Protein AF-A0A3B3BZ61-F1 (afdb_monomer_lite)

InterPro domains:
  IPR025593 Growth arrest-specific protein 8 domain [PF13851] (271-381)
  IPR039308 Growth arrest-specific protein 8 [PTHR31543] (4-236)

Radius of gyration: 83.41 Å; chains: 1; bounding box: 194×75×263 Å

Secondary structure (DSSP, 8-state):
----------------------------HHHHHHHHHHHHHHHHHHHHHHHHHHHHHHHHHHHHHHHHHHHHHHHHHHHHHHHHHHHHHHHHHHHHHHHHHHHHHHHHHHHHHHHHHHHHHHHHHHHHHHHHHHHHHHHHHHHHHHHHHHHHHHHHHHHHHHHHHHHHHHHHHHHHHHHHHHHHHHHHHHHHHHHHHHHHHHHHHHHHHHHHHHHHHHHHHHHHHHHHHHHHHHHHHHHTT--S---------------------------SSSSHHHHHHHHHHHHHHHHHHHHHHHHHHHHHHHHHHHHHHHHHHHHHHHHHHHHHHHHHHHHHHHHHHHHHHHHHHHHHHHH-S-HHHHHHHHHHHHHHHHHHHHHHHHHHHHHHHHHHHHHHHHHHHHHHHHHTT-----PPPHHHHHHHSPPPP-GGGSS------------

Foldseek 3Di:
DDDDDDDDDDDDDDDDDDDDDDDPDVQDPVRCVVVVVVVVVVVVVVVVVVVVVVVVVVVVVVVVVVVVVVVVVVVVVVVVVVVVVVVVVVVVVVVVVVVVVVVVVVVVVVVVVVVVVVVVVVVVVVVVVVVVVVVVVVVVVVVVVVVVVVVVVVVVVVVVVVVVVVVVVVVVVVVVVVVVVVVVVVVVVVVVVVVVVVVVVVVVVVVVVVVVVVVVVVVVVVVVVVVVVVVVVVVVVVVVPDPDDDDDDDDDDDDDDDDDDDDDDDDDDDDDPPPVVVVVVVVVVVVVVVVVVVVVVVVVVVVVVVVVVVVVVVVVVVVVVVVVVVVVVVVVVVVVVVVVVVVVLLVVLVCQLPPPPDPVSNVVSVVVNVVVVVVVVVVVVVVVVVLVVVLVVVQVVVVVVCVVCVVVVHNDDPDDHPVVVVVPDDPDPDPVVVDPDDDDDPDDDDD

pLDDT: mean 79.35, std 21.63, range [27.36, 98.38]

Sequence (447 aa):
MAPKAKTKKARKGKTSTVMEAPSNNELSKDQLWEEGLLRLQEELDRVREEKRNFQLERDKYQSAWEISKEELEDTEARVRFKRRQTEEGRERHRAEISDYQQRLKNMLAEQSNSVSDLKKLNVSSSLLLRNQITEREVELCKEYERLQAACRERKFLKETSVRNLELKHQEELMKMSRHYERQLRDVADTFEVRRKNLLQRKQTQIQSKISSLDKAIKARLDSLITDNLKKLGELQLAWDKEEEEEDPPSFEQQNKPLPKRKPPLRRKLLLEEKTEPEVQEKQFELQEPQQKHRLKDLMTLEQECSDLRRRGTESVLDIQQRSSVEEMRLQRRVAEMSEAVERTEVKLLSVLALTNTNQETRNDAAKRLQEIFESKQAQMDSMKQTLEGDCKEYDELLQTRKDKLRAAGVHSFPFKSAKTILKAAKPLPDILQATGCSTFNAHKQVM

Structure (mmCIF, N/CA/C/O backbone):
data_AF-A0A3B3BZ61-F1
#
_entry.id   AF-A0A3B3BZ61-F1
#
loop_
_atom_site.group_PDB
_atom_site.id
_atom_site.type_symbol
_atom_site.label_atom_id
_atom_site.label_alt_id
_atom_site.label_comp_id
_atom_site.label_asym_id
_atom_site.label_entity_id
_atom_site.label_seq_id
_atom_site.pdbx_PDB_ins_code
_atom_site.Cartn_x
_atom_site.Cartn_y
_atom_site.Cartn_z
_atom_site.occupancy
_atom_site.B_iso_or_equiv
_atom_site.auth_seq_id
_atom_site.auth_comp_id
_atom_site.auth_asym_id
_atom_site.auth_atom_id
_atom_site.pdbx_PDB_model_num
ATOM 1 N N . MET A 1 1 ? -36.579 -12.950 76.786 1.00 39.25 1 MET A N 1
ATOM 2 C CA . MET A 1 1 ? -36.534 -12.404 78.160 1.00 39.25 1 MET A CA 1
ATOM 3 C C . MET A 1 1 ? -37.931 -12.490 78.752 1.00 39.25 1 MET A C 1
ATOM 5 O O . MET A 1 1 ? -38.866 -12.035 78.111 1.00 39.25 1 MET A O 1
ATOM 9 N N . ALA A 1 2 ? -38.078 -13.124 79.914 1.00 36.62 2 ALA A N 1
ATOM 10 C CA . ALA A 1 2 ? -39.328 -13.181 80.670 1.00 36.62 2 ALA A CA 1
ATOM 11 C C . ALA A 1 2 ? -39.473 -11.939 81.569 1.00 36.62 2 ALA A C 1
ATOM 13 O O . ALA A 1 2 ? -38.459 -11.480 82.097 1.00 36.62 2 ALA A O 1
ATOM 14 N N . PRO A 1 3 ? -40.695 -11.447 81.833 1.00 49.72 3 PRO A N 1
ATOM 15 C CA . PRO A 1 3 ? -40.960 -10.619 82.998 1.00 49.72 3 PRO A CA 1
ATOM 16 C C . PRO A 1 3 ? -41.919 -11.334 83.962 1.00 49.72 3 PRO A C 1
ATOM 18 O O . PRO A 1 3 ? -42.957 -11.857 83.563 1.00 49.72 3 PRO A O 1
ATOM 21 N N . LYS A 1 4 ? -41.605 -11.315 85.260 1.00 34.62 4 LYS A N 1
ATOM 22 C CA . LYS A 1 4 ? -42.597 -11.521 86.323 1.00 34.62 4 LYS A CA 1
ATOM 23 C C . LYS A 1 4 ? -42.674 -10.270 87.186 1.00 34.62 4 LYS A C 1
ATOM 25 O O . LYS A 1 4 ? -41.663 -9.716 87.611 1.00 34.62 4 LYS A O 1
ATOM 30 N N . ALA A 1 5 ? -43.909 -9.831 87.390 1.00 38.09 5 ALA A N 1
ATOM 31 C CA . ALA A 1 5 ? -44.309 -8.662 88.150 1.00 38.09 5 ALA A CA 1
ATOM 32 C C . ALA A 1 5 ? -44.321 -8.946 89.668 1.00 38.09 5 ALA A C 1
ATOM 34 O O . ALA A 1 5 ? -44.752 -10.008 90.100 1.00 38.09 5 ALA A O 1
ATOM 35 N N . LYS A 1 6 ? -43.784 -7.996 90.446 1.00 40.56 6 LYS A N 1
ATOM 36 C CA . LYS A 1 6 ? -44.428 -7.094 91.430 1.00 40.56 6 LYS A CA 1
ATOM 37 C C . LYS A 1 6 ? -45.001 -7.712 92.713 1.00 40.56 6 LYS A C 1
ATOM 39 O O . LYS A 1 6 ? -45.963 -8.465 92.684 1.00 40.56 6 LYS A O 1
ATOM 44 N N . THR A 1 7 ? -44.581 -7.122 93.834 1.00 31.39 7 THR A N 1
ATOM 45 C CA . THR A 1 7 ? -45.400 -6.943 95.045 1.00 31.39 7 THR A CA 1
ATOM 46 C C . THR A 1 7 ? -45.056 -5.605 95.715 1.00 31.39 7 THR A C 1
ATOM 48 O O . THR A 1 7 ? -43.889 -5.275 95.917 1.00 31.39 7 THR A O 1
ATOM 51 N N . LYS A 1 8 ? -46.085 -4.810 96.047 1.00 34.88 8 LYS A N 1
ATOM 52 C CA . LYS A 1 8 ? -46.009 -3.586 96.865 1.00 34.88 8 LYS A CA 1
ATOM 53 C C . LYS A 1 8 ? -46.969 -3.703 98.063 1.00 34.88 8 LYS A C 1
ATOM 55 O O . LYS A 1 8 ? -48.124 -4.073 97.902 1.00 34.88 8 LYS A O 1
ATOM 60 N N . LYS A 1 9 ? -46.427 -3.349 99.236 1.00 31.58 9 LYS A N 1
ATOM 61 C CA . LYS A 1 9 ? -47.028 -2.907 100.523 1.00 31.58 9 LYS A CA 1
ATOM 62 C C . LYS A 1 9 ? -48.098 -1.795 100.342 1.00 31.58 9 LYS A C 1
ATOM 64 O O . LYS A 1 9 ? -48.023 -1.104 99.336 1.00 31.58 9 LYS A O 1
ATOM 69 N N . ALA A 1 10 ? -49.000 -1.428 101.271 1.00 30.55 10 ALA A N 1
ATOM 70 C CA . ALA A 1 10 ? -49.399 -1.864 102.624 1.00 30.55 10 ALA A CA 1
ATOM 71 C C . ALA A 1 10 ? -50.599 -1.008 103.141 1.00 30.55 10 ALA A C 1
ATOM 73 O O . ALA A 1 10 ? -50.732 0.126 102.697 1.00 30.55 10 ALA A O 1
ATOM 74 N N . ARG A 1 11 ? -51.269 -1.489 104.220 1.00 31.06 11 ARG A N 1
ATOM 75 C CA . ARG A 1 11 ? -51.917 -0.739 105.352 1.00 31.06 11 ARG A CA 1
ATOM 76 C C . ARG A 1 11 ? -53.231 0.029 105.020 1.00 31.06 11 ARG A C 1
ATOM 78 O O . ARG A 1 11 ? -53.322 0.598 103.953 1.00 31.06 11 ARG A O 1
ATOM 85 N N . LYS A 1 12 ? -54.273 0.179 105.866 1.00 30.42 12 LYS A N 1
ATOM 86 C CA . LYS A 1 12 ? -54.435 0.195 107.341 1.00 30.42 12 LYS A CA 1
ATOM 87 C C . LYS A 1 12 ? -55.951 0.200 107.713 1.00 30.42 12 LYS A C 1
ATOM 89 O O . LYS A 1 12 ? -56.663 1.028 107.169 1.00 30.42 12 LYS A O 1
ATOM 94 N N . GLY A 1 13 ? -56.370 -0.559 108.739 1.00 28.33 13 GLY A N 1
ATOM 95 C CA . GLY A 1 13 ? -57.091 -0.010 109.911 1.00 28.33 13 GLY A CA 1
ATOM 96 C C . GLY A 1 13 ? -58.619 -0.161 110.099 1.00 28.33 13 GLY A C 1
ATOM 97 O O . GLY A 1 13 ? -59.376 0.439 109.353 1.00 28.33 13 GLY A O 1
ATOM 98 N N . LYS A 1 14 ? -58.960 -0.738 111.278 1.00 31.44 14 LYS A N 1
ATOM 99 C CA . LYS A 1 14 ? -60.092 -0.461 112.220 1.00 31.44 14 LYS A CA 1
ATOM 100 C C . LYS A 1 14 ? -61.511 -0.930 111.812 1.00 31.44 14 LYS A C 1
ATOM 102 O O . LYS A 1 14 ? -61.861 -0.791 110.658 1.00 31.44 14 LYS A O 1
ATOM 107 N N . THR A 1 15 ? -62.407 -1.451 112.671 1.00 28.61 15 THR A N 1
ATOM 108 C CA . THR A 1 15 ? -62.497 -1.691 114.140 1.00 28.61 15 THR A CA 1
ATOM 109 C C . THR A 1 15 ? -63.752 -2.538 114.450 1.00 28.61 15 THR A C 1
ATOM 111 O O . THR A 1 15 ? -64.743 -2.359 113.761 1.00 28.61 15 THR A O 1
ATOM 114 N N . SER A 1 16 ? -63.718 -3.288 115.568 1.00 28.58 16 SER A N 1
ATOM 115 C CA . SER A 1 16 ? -64.820 -3.572 116.528 1.00 28.58 16 SER A CA 1
ATOM 116 C C . SER A 1 16 ? -66.038 -4.400 116.076 1.00 28.58 16 SER A C 1
ATOM 118 O O . SER A 1 16 ? -66.743 -4.006 115.158 1.00 28.58 16 SER A O 1
ATOM 120 N N . THR A 1 17 ? -66.390 -5.473 116.806 1.00 29.64 17 THR A N 1
ATOM 121 C CA . THR A 1 17 ? -67.405 -5.465 117.896 1.00 29.64 17 THR A CA 1
ATOM 122 C C . THR A 1 17 ? -67.398 -6.814 118.644 1.00 29.64 17 THR A C 1
ATOM 124 O O . THR A 1 17 ? -66.911 -7.819 118.136 1.00 29.64 17 THR A O 1
ATOM 127 N N . VAL A 1 18 ? -67.838 -6.772 119.898 1.00 31.47 18 VAL A N 1
ATOM 128 C CA . VAL A 1 18 ? -67.668 -7.711 121.013 1.00 31.47 18 VAL A CA 1
ATOM 129 C C . VAL A 1 18 ? -69.017 -8.369 121.373 1.00 31.47 18 VAL A C 1
ATOM 131 O O . VAL A 1 18 ? -70.040 -7.710 121.254 1.00 31.47 18 VAL A O 1
ATOM 134 N N . MET A 1 19 ? -68.941 -9.610 121.880 1.00 29.03 19 MET A N 1
ATOM 135 C CA . MET A 1 19 ? -69.830 -10.332 122.827 1.00 29.03 19 MET A CA 1
ATOM 136 C C . MET A 1 19 ? -71.229 -10.879 122.468 1.00 29.03 19 MET A C 1
ATOM 138 O O . MET A 1 19 ? -72.033 -10.259 121.790 1.00 29.03 19 MET A O 1
ATOM 142 N N . GLU A 1 20 ? -71.467 -12.027 123.128 1.00 28.25 20 GLU A N 1
ATOM 143 C CA . GLU A 1 20 ? -72.720 -12.607 123.650 1.00 28.25 20 GLU A CA 1
ATOM 144 C C . GLU A 1 20 ? -73.611 -13.483 122.745 1.00 28.25 20 GLU A C 1
ATOM 146 O O . GLU A 1 20 ? -74.443 -13.033 121.968 1.00 28.25 20 GLU A O 1
ATOM 151 N N . ALA A 1 21 ? -73.491 -14.798 122.968 1.00 34.69 21 ALA A N 1
ATOM 152 C CA . ALA A 1 21 ? -74.643 -15.697 123.081 1.00 34.69 21 ALA A CA 1
ATOM 153 C C . ALA A 1 21 ? -75.341 -15.461 124.445 1.00 34.69 21 ALA A C 1
ATOM 155 O O . ALA A 1 21 ? -74.684 -14.892 125.320 1.00 34.69 21 ALA A O 1
ATOM 156 N N . PRO A 1 22 ? -76.545 -15.998 124.745 1.00 50.91 22 PRO A N 1
ATOM 157 C CA . PRO A 1 22 ? -77.553 -16.681 123.915 1.00 50.91 22 PRO A CA 1
ATOM 158 C C . PRO A 1 22 ? -78.999 -16.158 124.158 1.00 50.91 22 PRO A C 1
ATOM 160 O O . PRO A 1 22 ? -79.289 -15.567 125.192 1.00 50.91 22 PRO A O 1
ATOM 163 N N . SER A 1 23 ? -79.973 -16.508 123.310 1.00 33.69 23 SER A N 1
ATOM 164 C CA . SER A 1 23 ? -81.328 -16.801 123.817 1.00 33.69 23 SER A CA 1
ATOM 165 C C . SER A 1 23 ? -82.071 -17.748 122.879 1.00 33.69 23 SER A C 1
ATOM 167 O O . SER A 1 23 ? -82.464 -17.366 121.777 1.00 33.69 23 SER A O 1
ATOM 169 N N . ASN A 1 24 ? -82.276 -18.982 123.343 1.00 44.09 24 ASN A N 1
ATOM 170 C CA . ASN A 1 24 ? -83.373 -19.829 122.891 1.00 44.09 24 ASN A CA 1
ATOM 171 C C . ASN A 1 24 ? -84.670 -19.070 123.169 1.00 44.09 24 ASN A C 1
ATOM 173 O O . ASN A 1 24 ? -85.123 -19.026 124.310 1.00 44.09 24 ASN A O 1
ATOM 177 N N . ASN A 1 25 ? -85.236 -18.460 122.136 1.00 41.41 25 ASN A N 1
ATOM 178 C CA . ASN A 1 25 ? -86.649 -18.148 122.136 1.00 41.41 25 ASN A CA 1
ATOM 179 C C . ASN A 1 25 ? -87.308 -19.347 121.462 1.00 41.41 25 ASN A C 1
ATOM 181 O O . ASN A 1 25 ? -87.013 -19.641 120.302 1.00 41.41 25 ASN A O 1
ATOM 185 N N . GLU A 1 26 ? -88.115 -20.093 122.212 1.00 46.75 26 GLU A N 1
ATOM 186 C CA . GLU A 1 26 ? -89.017 -21.096 121.658 1.00 46.75 26 GLU A CA 1
ATOM 187 C C . GLU A 1 26 ? -90.003 -20.360 120.747 1.00 46.75 26 GLU A C 1
ATOM 189 O O . GLU A 1 26 ? -91.065 -19.903 121.160 1.00 46.75 26 GLU A O 1
ATOM 194 N N . LEU A 1 27 ? -89.579 -20.164 119.501 1.00 43.72 27 LEU A N 1
ATOM 195 C CA . LEU A 1 27 ? -90.404 -19.703 118.404 1.00 43.72 27 LEU A CA 1
ATOM 196 C C . LEU A 1 27 ? -91.601 -20.657 118.345 1.00 43.72 27 LEU A C 1
ATOM 198 O O . LEU A 1 27 ? -91.430 -21.879 118.272 1.00 43.72 27 LEU A O 1
ATOM 202 N N . SER A 1 28 ? -92.816 -20.108 118.423 1.00 58.16 28 SER A N 1
ATOM 203 C CA . SER A 1 28 ? -94.041 -20.889 118.220 1.00 58.16 28 SER A CA 1
ATOM 204 C C . SER A 1 28 ? -93.896 -21.690 116.925 1.00 58.16 28 SER A C 1
ATOM 206 O O . SER A 1 28 ? -93.224 -21.233 116.000 1.00 58.16 28 SER A O 1
ATOM 208 N N . LYS A 1 29 ? -94.507 -22.877 116.835 1.00 58.09 29 LYS A N 1
ATOM 209 C CA . LYS A 1 29 ? -94.395 -23.766 115.664 1.00 58.09 29 LYS A CA 1
ATOM 210 C C . LYS A 1 29 ? -94.533 -22.981 114.348 1.00 58.09 29 LYS A C 1
ATOM 212 O O . LYS A 1 29 ? -93.743 -23.205 113.442 1.00 58.09 29 LYS A O 1
ATOM 217 N N . ASP A 1 30 ? -95.432 -21.997 114.303 1.00 58.88 30 ASP A N 1
ATOM 218 C CA . ASP A 1 30 ? -95.665 -21.102 113.161 1.00 58.88 30 ASP A CA 1
ATOM 219 C C . ASP A 1 30 ? -94.523 -20.105 112.879 1.00 58.88 30 ASP A C 1
ATOM 221 O O . ASP A 1 30 ? -94.199 -19.877 111.722 1.00 58.88 30 ASP A O 1
ATOM 225 N N . GLN A 1 31 ? -93.837 -19.580 113.897 1.00 63.59 31 GLN A N 1
ATOM 226 C CA . GLN A 1 31 ? -92.660 -18.713 113.731 1.00 63.59 31 GLN A CA 1
ATOM 227 C C . GLN A 1 31 ? -91.418 -19.498 113.278 1.00 63.59 31 GLN A C 1
ATOM 229 O O . GLN A 1 31 ? -90.626 -18.995 112.488 1.00 63.59 31 GLN A O 1
ATOM 234 N N . LEU A 1 32 ? -91.264 -20.755 113.719 1.00 67.25 32 LEU A N 1
ATOM 235 C CA . LEU A 1 32 ? -90.243 -21.665 113.177 1.00 67.25 32 LEU A CA 1
ATOM 236 C C . LEU A 1 32 ? -90.524 -22.017 111.713 1.00 67.25 32 LEU A C 1
ATOM 238 O O . LEU A 1 32 ? -89.587 -22.139 110.925 1.00 67.25 32 LEU A O 1
ATOM 242 N N . TRP A 1 33 ? -91.799 -22.178 111.343 1.00 66.62 33 TRP A N 1
ATOM 243 C CA . TRP A 1 33 ? -92.196 -22.374 109.950 1.00 66.62 33 TRP A CA 1
ATOM 244 C C . TRP A 1 33 ? -91.960 -21.119 109.112 1.00 66.62 33 TRP A C 1
ATOM 246 O O . TRP A 1 33 ? -91.428 -21.250 108.017 1.00 66.62 33 TRP A O 1
ATOM 256 N N . GLU A 1 34 ? -92.284 -19.924 109.611 1.00 75.38 34 GLU A N 1
ATOM 257 C CA . GLU A 1 34 ? -92.022 -18.652 108.923 1.00 75.38 34 GLU A CA 1
ATOM 258 C C . GLU A 1 34 ? -90.524 -18.389 108.748 1.00 75.38 34 GLU A C 1
ATOM 260 O O . GLU A 1 34 ? -90.089 -18.073 107.643 1.00 75.38 34 GLU A O 1
ATOM 265 N N . GLU A 1 35 ? -89.708 -18.599 109.784 1.00 74.75 35 GLU A N 1
ATOM 266 C CA . GLU A 1 35 ? -88.250 -18.494 109.674 1.00 74.75 35 GLU A CA 1
ATOM 267 C C . GLU A 1 35 ? -87.644 -19.585 108.782 1.00 74.75 35 GLU A C 1
ATOM 269 O O . GLU A 1 35 ? -86.678 -19.327 108.065 1.00 74.75 35 GLU A O 1
ATOM 274 N N . GLY A 1 36 ? -88.179 -20.808 108.815 1.00 75.31 36 GLY A N 1
ATOM 275 C CA . GLY A 1 36 ? -87.765 -21.892 107.924 1.00 75.31 36 GLY A CA 1
ATOM 276 C C . GLY A 1 36 ? -88.116 -21.600 106.463 1.00 75.31 36 GLY A C 1
ATOM 277 O O . GLY A 1 36 ? -87.303 -21.845 105.573 1.00 75.31 36 GLY A O 1
ATOM 278 N N . LEU A 1 37 ? -89.291 -21.015 106.217 1.00 75.38 37 LEU A N 1
ATOM 279 C CA . LEU A 1 37 ? -89.738 -20.577 104.896 1.00 75.38 37 LEU A CA 1
ATOM 280 C C . LEU A 1 37 ? -88.889 -19.404 104.383 1.00 75.38 37 LEU A C 1
ATOM 282 O O . LEU A 1 37 ? -88.474 -19.430 103.224 1.00 75.38 37 LEU A O 1
ATOM 286 N N . LEU A 1 38 ? -88.570 -18.429 105.246 1.00 82.56 38 LEU A N 1
ATOM 287 C CA . LEU A 1 38 ? -87.685 -17.306 104.921 1.00 82.56 38 LEU A CA 1
ATOM 288 C C . LEU A 1 38 ? -86.276 -17.789 104.568 1.00 82.56 38 LEU A C 1
ATOM 290 O O . LEU A 1 38 ? -85.749 -17.396 103.533 1.00 82.56 38 LEU A O 1
ATOM 294 N N . ARG A 1 39 ? -85.681 -18.681 105.373 1.00 79.88 39 ARG A N 1
ATOM 295 C CA . ARG A 1 39 ? -84.354 -19.256 105.087 1.00 79.88 39 ARG A CA 1
ATOM 296 C C . ARG A 1 39 ? -84.337 -20.000 103.756 1.00 79.88 39 ARG A C 1
ATOM 298 O O . ARG A 1 39 ? -83.400 -19.833 102.987 1.00 79.88 39 ARG A O 1
ATOM 305 N N . LEU A 1 40 ? -85.384 -20.767 103.448 1.00 81.75 40 LEU A N 1
ATOM 306 C CA . LEU A 1 40 ? -85.508 -21.454 102.160 1.00 81.75 40 LEU A CA 1
ATOM 307 C C . LEU A 1 40 ? -85.702 -20.480 100.987 1.00 81.75 40 LEU A C 1
ATOM 309 O O . LEU A 1 40 ? -85.189 -20.738 99.900 1.00 81.75 40 LEU A O 1
ATOM 313 N N . GLN A 1 41 ? -86.412 -19.363 101.178 1.00 87.62 41 GLN A N 1
ATOM 314 C CA . GLN A 1 41 ? -86.514 -18.301 100.170 1.00 87.62 41 GLN A CA 1
ATOM 315 C C . GLN A 1 41 ? -85.178 -17.590 99.952 1.00 87.62 41 GLN A C 1
ATOM 317 O O . GLN A 1 41 ? -84.768 -17.421 98.807 1.00 87.62 41 GLN A O 1
ATOM 322 N N . GLU A 1 42 ? -84.470 -17.239 101.023 1.00 85.56 42 GLU A N 1
ATOM 323 C CA . GLU A 1 42 ? -83.133 -16.648 100.954 1.00 85.56 42 GLU A CA 1
ATOM 324 C C . GLU A 1 42 ? -82.129 -17.597 100.293 1.00 85.56 42 GLU A C 1
ATOM 326 O O . GLU A 1 42 ? -81.329 -17.167 99.466 1.00 85.56 42 GLU A O 1
ATOM 331 N N . GLU A 1 43 ? -82.171 -18.894 100.608 1.00 86.00 43 GLU A N 1
ATOM 332 C CA . GLU A 1 43 ? -81.351 -19.912 99.947 1.00 86.00 43 GLU A CA 1
ATOM 333 C C . GLU A 1 43 ? -81.716 -20.054 98.468 1.00 86.00 43 GLU A C 1
ATOM 335 O O . GLU A 1 43 ? -80.826 -20.110 97.620 1.00 86.00 43 GLU A O 1
ATOM 340 N N . LEU A 1 44 ? -83.006 -20.044 98.124 1.00 87.75 44 LEU A N 1
ATOM 341 C CA . LEU A 1 44 ? -83.453 -20.084 96.734 1.00 87.75 44 LEU A CA 1
ATOM 342 C C . LEU A 1 44 ? -82.982 -18.851 95.950 1.00 87.75 44 LEU A C 1
ATOM 344 O O . LEU A 1 44 ? -82.548 -18.985 94.803 1.00 87.75 44 LEU A O 1
ATOM 348 N N . ASP A 1 45 ? -83.047 -17.664 96.548 1.00 86.94 45 ASP A N 1
ATOM 349 C CA . ASP A 1 45 ? -82.609 -16.419 95.923 1.00 86.94 45 ASP A CA 1
ATOM 350 C C . ASP A 1 45 ? -81.081 -16.331 95.827 1.00 86.94 45 ASP A C 1
ATOM 352 O O . ASP A 1 45 ? -80.575 -15.972 94.762 1.00 86.94 45 ASP A O 1
ATOM 356 N N . ARG A 1 46 ? -80.332 -16.795 96.837 1.00 91.44 46 ARG A N 1
ATOM 357 C CA . ARG A 1 46 ? -78.869 -16.964 96.749 1.00 91.44 46 ARG A CA 1
ATOM 358 C C . ARG A 1 46 ? -78.480 -17.911 95.623 1.00 91.44 46 ARG A C 1
ATOM 360 O O . ARG A 1 46 ? -77.650 -17.561 94.792 1.00 91.44 46 ARG A O 1
ATOM 367 N N . VAL A 1 47 ? -79.124 -19.074 95.525 1.00 90.88 47 VAL A N 1
ATOM 368 C CA . VAL A 1 47 ? -78.861 -20.041 94.447 1.00 90.88 47 VAL A CA 1
ATOM 369 C C . VAL A 1 47 ? -79.219 -19.452 93.074 1.00 90.88 47 VAL A C 1
ATOM 371 O O . VAL A 1 47 ? -78.524 -19.703 92.086 1.00 90.88 47 VAL A O 1
ATOM 374 N N . ARG A 1 48 ? -80.276 -18.633 92.973 1.00 89.50 48 ARG A N 1
ATOM 375 C CA . ARG A 1 48 ? -80.620 -17.904 91.735 1.00 89.50 48 ARG A CA 1
ATOM 376 C C . ARG A 1 48 ? -79.574 -16.852 91.374 1.00 89.50 48 ARG A C 1
ATOM 378 O O . ARG A 1 48 ? -79.244 -16.726 90.193 1.00 89.50 48 ARG A O 1
ATOM 385 N N . GLU A 1 49 ? -79.067 -16.107 92.349 1.00 90.56 49 GLU A N 1
ATOM 386 C CA . GLU A 1 49 ? -78.004 -15.119 92.159 1.00 90.56 49 GLU A CA 1
ATOM 387 C C . GLU A 1 49 ? -76.687 -15.777 91.756 1.00 90.56 49 GLU A C 1
ATOM 389 O O . GLU A 1 49 ? -76.075 -15.352 90.780 1.00 90.56 49 GLU A O 1
ATOM 394 N N . GLU A 1 50 ? -76.290 -16.861 92.419 1.00 90.81 50 GLU A N 1
ATOM 395 C CA . GLU A 1 50 ? -75.120 -17.658 92.053 1.00 90.81 50 GLU A CA 1
ATOM 396 C C . GLU A 1 50 ? -75.257 -18.214 90.636 1.00 90.81 50 GLU A C 1
ATOM 398 O O . GLU A 1 50 ? -74.357 -18.039 89.816 1.00 90.81 50 GLU A O 1
ATOM 403 N N . LYS A 1 51 ? -76.417 -18.785 90.282 1.00 91.06 51 LYS A N 1
ATOM 404 C CA . LYS A 1 51 ? -76.696 -19.232 88.910 1.00 91.06 51 LYS A CA 1
ATOM 405 C C . LYS A 1 51 ? -76.566 -18.089 87.900 1.00 91.06 51 LYS A C 1
ATOM 407 O O . LYS A 1 51 ? -75.971 -18.288 86.842 1.00 91.06 51 LYS A O 1
ATOM 412 N N . ARG A 1 52 ? -77.107 -16.903 88.204 1.00 94.31 52 ARG A N 1
ATOM 413 C CA . ARG A 1 52 ? -76.984 -15.710 87.348 1.00 94.31 52 ARG A CA 1
ATOM 414 C C . ARG A 1 52 ? -75.518 -15.273 87.219 1.00 94.31 52 ARG A C 1
ATOM 416 O O . ARG A 1 52 ? -75.081 -14.954 86.117 1.00 94.31 52 ARG A O 1
ATOM 423 N N . ASN A 1 53 ? -74.753 -15.295 88.307 1.00 92.56 53 ASN A N 1
ATOM 424 C CA . ASN A 1 53 ? -73.336 -14.932 88.315 1.00 92.56 53 ASN A CA 1
ATOM 425 C C . ASN A 1 53 ? -72.501 -15.913 87.486 1.00 92.56 53 ASN A C 1
ATOM 427 O O . ASN A 1 53 ? -71.757 -15.474 86.612 1.00 92.56 53 ASN A O 1
ATOM 431 N N . PHE A 1 54 ? -72.691 -17.223 87.662 1.00 92.38 54 PHE A N 1
ATOM 432 C CA . PHE A 1 54 ? -72.015 -18.240 86.853 1.00 92.38 54 PHE A CA 1
ATOM 433 C C . PHE A 1 54 ? -72.387 -18.152 85.367 1.00 92.38 54 PHE A C 1
ATOM 435 O O . PHE A 1 54 ? -71.538 -18.390 84.510 1.00 92.38 54 PHE A O 1
ATOM 442 N N . GLN A 1 55 ? -73.625 -17.770 85.031 1.00 92.25 55 GLN A N 1
ATOM 443 C CA . GLN A 1 55 ? -74.017 -17.490 83.643 1.00 92.25 55 GLN A CA 1
ATOM 444 C C . GLN A 1 55 ? -73.260 -16.288 83.070 1.00 92.25 55 GLN A C 1
ATOM 446 O O . GLN A 1 55 ? -72.695 -16.393 81.985 1.00 92.25 55 GLN A O 1
ATOM 451 N N . LEU A 1 56 ? -73.184 -15.178 83.810 1.00 93.75 56 LEU A N 1
ATOM 452 C CA . LEU A 1 56 ? -72.421 -13.999 83.392 1.00 93.75 56 LEU A CA 1
ATOM 453 C C . LEU A 1 56 ? -70.927 -14.300 83.254 1.00 93.75 56 LEU A C 1
ATOM 455 O O . LEU A 1 56 ? -70.286 -13.795 82.338 1.00 93.75 56 LEU A O 1
ATOM 459 N N . GLU A 1 57 ? -70.354 -15.105 84.146 1.00 92.38 57 GLU A N 1
ATOM 460 C CA . GLU A 1 57 ? -68.963 -15.546 84.038 1.00 92.38 57 GLU A CA 1
ATOM 461 C C . GLU A 1 57 ? -68.746 -16.426 82.811 1.00 92.38 57 GLU A C 1
ATOM 463 O O . GLU A 1 57 ? -67.828 -16.158 82.038 1.00 92.38 57 GLU A O 1
ATOM 468 N N . ARG A 1 58 ? -69.620 -17.410 82.567 1.00 93.69 58 ARG A N 1
ATOM 469 C CA . ARG A 1 58 ? -69.584 -18.228 81.349 1.00 93.69 58 ARG A CA 1
ATOM 470 C C . ARG A 1 58 ? -69.630 -17.353 80.099 1.00 93.69 58 ARG A C 1
ATOM 472 O O . ARG A 1 58 ? -68.809 -17.546 79.212 1.00 93.69 58 ARG A O 1
ATOM 479 N N . ASP A 1 59 ? -70.542 -16.386 80.037 1.00 95.06 59 ASP A N 1
ATOM 480 C CA . ASP A 1 59 ? -70.707 -15.514 78.869 1.00 95.06 59 ASP A CA 1
ATOM 481 C C . ASP A 1 59 ? -69.509 -14.562 78.694 1.00 95.06 59 ASP A C 1
ATOM 483 O O . ASP A 1 59 ? -69.067 -14.312 77.570 1.00 95.06 59 ASP A O 1
ATOM 487 N N . LYS A 1 60 ? -68.904 -14.090 79.794 1.00 94.88 60 LYS A N 1
ATOM 488 C CA . LYS A 1 60 ? -67.628 -13.351 79.765 1.00 94.88 60 LYS A CA 1
ATOM 489 C C . LYS A 1 60 ? -66.488 -14.208 79.216 1.00 94.88 60 LYS A C 1
ATOM 491 O O . LYS A 1 60 ? -65.733 -13.734 78.375 1.00 94.88 60 LYS A O 1
ATOM 496 N N . TYR A 1 61 ? -66.355 -15.456 79.665 1.00 93.56 61 TYR A N 1
ATOM 497 C CA . TYR A 1 61 ? -65.329 -16.364 79.144 1.00 93.56 61 TYR A CA 1
ATOM 498 C C . TYR A 1 61 ? -65.585 -16.738 77.683 1.00 93.56 61 TYR A C 1
ATOM 500 O O . TYR A 1 61 ? -64.637 -16.793 76.905 1.00 93.56 61 TYR A O 1
ATOM 508 N N . GLN A 1 62 ? -66.847 -16.939 77.301 1.00 93.81 62 GLN A N 1
ATOM 509 C CA . GLN A 1 62 ? -67.243 -17.264 75.935 1.00 93.81 62 GLN A CA 1
ATOM 510 C C . GLN A 1 62 ? -66.939 -16.106 74.976 1.00 93.81 62 GLN A C 1
ATOM 512 O O . GLN A 1 62 ? -66.271 -16.313 73.970 1.00 93.81 62 GLN A O 1
ATOM 517 N N . SER A 1 63 ? -67.346 -14.880 75.319 1.00 93.00 63 SER A N 1
ATOM 518 C CA . SER A 1 63 ? -67.051 -13.683 74.516 1.00 93.00 63 SER A CA 1
ATOM 519 C C . SER A 1 63 ? -65.550 -13.393 74.435 1.00 93.00 63 SER A C 1
ATOM 521 O O . SER A 1 63 ? -65.037 -13.113 73.355 1.00 93.00 63 SER A O 1
ATOM 523 N N . ALA A 1 64 ? -64.813 -13.524 75.543 1.00 92.88 64 ALA A N 1
ATOM 524 C CA . ALA A 1 64 ? -63.357 -13.389 75.534 1.00 92.88 64 ALA A CA 1
ATOM 525 C C . ALA A 1 64 ? -62.675 -14.456 74.657 1.00 92.88 64 ALA A C 1
ATOM 527 O O . ALA A 1 64 ? -61.693 -14.156 73.977 1.00 92.88 64 ALA A O 1
ATOM 528 N N . TRP A 1 65 ? -63.191 -15.689 74.651 1.00 95.50 65 TRP A N 1
ATOM 529 C CA . TRP A 1 65 ? -62.705 -16.756 73.779 1.00 95.50 65 TRP A CA 1
ATOM 530 C C . TRP A 1 65 ? -63.006 -16.476 72.303 1.00 95.50 65 TRP A C 1
ATOM 532 O O . TRP A 1 65 ? -62.116 -16.643 71.473 1.00 95.50 65 TRP A O 1
ATOM 542 N N . GLU A 1 66 ? -64.211 -16.007 71.973 1.00 95.38 66 GLU A N 1
ATOM 543 C CA . GLU A 1 66 ? -64.597 -15.628 70.606 1.00 95.38 66 GLU A CA 1
ATOM 544 C C . GLU A 1 66 ? -63.730 -14.483 70.069 1.00 95.38 66 GLU A C 1
ATOM 546 O O . GLU A 1 66 ? -63.177 -14.615 68.979 1.00 95.38 66 GLU A O 1
ATOM 551 N N . ILE A 1 67 ? -63.507 -13.430 70.866 1.00 93.75 67 ILE A N 1
ATOM 552 C CA . ILE A 1 67 ? -62.612 -12.317 70.508 1.00 93.75 67 ILE A CA 1
ATOM 553 C C . ILE A 1 67 ? -61.183 -12.825 70.297 1.00 93.75 67 ILE A C 1
ATOM 555 O O . ILE A 1 67 ? -60.576 -12.550 69.268 1.00 93.75 67 ILE A O 1
ATOM 559 N N . SER A 1 68 ? -60.639 -13.610 71.235 1.00 89.94 68 SER A N 1
ATOM 560 C CA . SER A 1 68 ? -59.272 -14.133 71.104 1.00 89.94 68 SER A CA 1
ATOM 561 C C . SER A 1 68 ? -59.116 -15.070 69.903 1.00 89.94 68 SER A C 1
ATOM 563 O O . SER A 1 68 ? -58.027 -15.144 69.331 1.00 89.94 68 SER A O 1
ATOM 565 N N . LYS A 1 69 ? -60.170 -15.806 69.535 1.00 93.19 69 LYS A N 1
ATOM 566 C CA . LYS A 1 69 ? -60.196 -16.658 68.347 1.00 93.19 69 LYS A CA 1
ATOM 567 C C . LYS A 1 69 ? -60.189 -15.814 67.072 1.00 93.19 69 LYS A C 1
ATOM 569 O O . LYS A 1 69 ? -59.376 -16.088 66.196 1.00 93.19 69 LYS A O 1
ATOM 574 N N . GLU A 1 70 ? -61.038 -14.793 66.985 1.00 94.88 70 GLU A N 1
ATOM 575 C CA . GLU A 1 70 ? -61.083 -13.871 65.844 1.00 94.88 70 GLU A CA 1
ATOM 576 C C . GLU A 1 70 ? -59.752 -13.118 65.682 1.00 94.88 70 GLU A C 1
ATOM 578 O O . GLU A 1 70 ? -59.190 -13.087 64.592 1.00 94.88 70 GLU A O 1
ATOM 583 N N . GLU A 1 71 ? -59.165 -12.617 66.775 1.00 89.38 71 GLU A N 1
ATOM 584 C CA . GLU A 1 71 ? -57.839 -11.982 66.767 1.00 89.38 71 GLU A CA 1
ATOM 585 C C . GLU A 1 71 ? -56.735 -12.936 66.276 1.00 89.38 71 GLU A C 1
ATOM 587 O O . GLU A 1 71 ? -55.823 -12.537 65.539 1.00 89.38 71 GLU A O 1
ATOM 592 N N . LEU A 1 72 ? -56.800 -14.214 66.659 1.00 91.12 72 LEU A N 1
ATOM 593 C CA . LEU A 1 72 ? -55.862 -15.224 66.178 1.00 91.12 72 LEU A CA 1
ATOM 594 C C . LEU A 1 72 ? -56.054 -15.492 64.677 1.00 91.12 72 LEU A C 1
ATOM 596 O O . LEU A 1 72 ? -55.076 -15.505 63.930 1.00 91.12 72 LEU A O 1
ATOM 600 N N . GLU A 1 73 ? -57.294 -15.643 64.215 1.00 93.75 73 GLU A N 1
ATOM 601 C CA . GLU A 1 73 ? -57.620 -15.826 62.795 1.00 93.75 73 GLU A CA 1
ATOM 602 C C . GLU A 1 73 ? -57.167 -14.619 61.949 1.00 93.75 73 GLU A C 1
ATOM 604 O O . GLU A 1 73 ? -56.551 -14.792 60.891 1.00 93.75 73 GLU A O 1
ATOM 609 N N . ASP A 1 74 ? -57.358 -13.398 62.450 1.00 92.69 74 ASP A N 1
ATOM 610 C CA . ASP A 1 74 ? -56.907 -12.153 61.827 1.00 92.69 74 ASP A CA 1
ATOM 611 C C . ASP A 1 74 ? -55.382 -12.057 61.742 1.00 92.69 74 ASP A C 1
ATOM 613 O O . ASP A 1 74 ? -54.816 -11.665 60.712 1.00 92.69 74 ASP A O 1
ATOM 617 N N . THR A 1 75 ? -54.679 -12.404 62.822 1.00 89.94 75 THR A N 1
ATOM 618 C CA . THR A 1 75 ? -53.210 -12.402 62.826 1.00 89.94 75 THR A CA 1
ATOM 619 C C . THR A 1 75 ? -52.652 -13.475 61.895 1.00 89.94 75 THR A C 1
ATOM 621 O O . THR A 1 75 ? -51.730 -13.185 61.125 1.00 89.94 75 THR A O 1
ATOM 624 N N . GLU A 1 76 ? -53.248 -14.669 61.854 1.00 92.25 76 GLU A N 1
ATOM 625 C CA . GLU A 1 76 ? -52.915 -15.697 60.868 1.00 92.25 76 GLU A CA 1
ATOM 626 C C . GLU A 1 76 ? -53.145 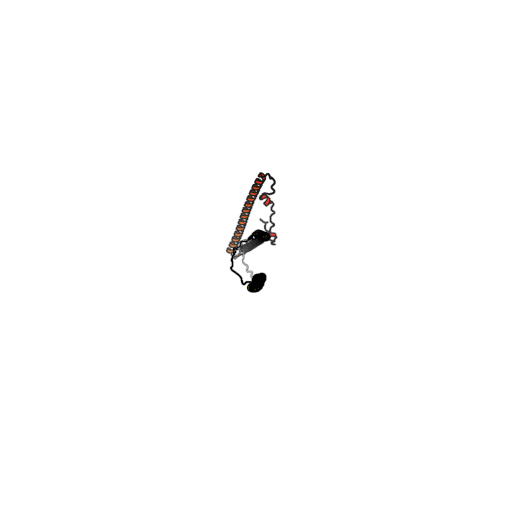-15.212 59.429 1.00 92.25 76 GLU A C 1
ATOM 628 O O . GLU A 1 76 ? -52.271 -15.385 58.569 1.00 92.25 76 GLU A O 1
ATOM 633 N N . ALA A 1 77 ? -54.284 -14.571 59.149 1.00 93.19 77 ALA A N 1
ATOM 634 C CA . ALA A 1 77 ? -54.594 -14.017 57.834 1.00 93.19 77 ALA A CA 1
ATOM 635 C C . ALA A 1 77 ? -53.579 -12.939 57.420 1.00 93.19 77 ALA A C 1
ATOM 637 O O . ALA A 1 77 ? -53.074 -12.964 56.290 1.00 93.19 77 ALA A O 1
ATOM 638 N N . ARG A 1 78 ? -53.190 -12.045 58.341 1.00 91.44 78 ARG A N 1
ATOM 639 C CA . ARG A 1 78 ? -52.145 -11.028 58.118 1.00 91.44 78 ARG A CA 1
ATOM 640 C C . ARG A 1 78 ? -50.788 -11.656 57.812 1.00 91.44 78 ARG A C 1
ATOM 642 O O . ARG A 1 78 ? -50.108 -11.201 56.889 1.00 91.44 78 ARG A O 1
ATOM 649 N N . VAL A 1 79 ? -50.396 -12.710 58.531 1.00 91.25 79 VAL A N 1
ATOM 650 C CA . VAL A 1 79 ? -49.143 -13.440 58.270 1.00 91.25 79 VAL A CA 1
ATOM 651 C C . VAL A 1 79 ? -49.180 -14.106 56.892 1.00 91.25 79 VAL A C 1
ATOM 653 O O . VAL A 1 79 ? -48.222 -13.974 56.126 1.00 91.25 79 VAL A O 1
ATOM 656 N N . ARG A 1 80 ? -50.290 -14.761 56.521 1.00 94.31 80 ARG A N 1
ATOM 657 C CA . ARG A 1 80 ? -50.465 -15.367 55.186 1.00 94.31 80 ARG A CA 1
ATOM 658 C C . ARG A 1 80 ? -50.392 -14.319 54.077 1.00 94.31 80 ARG A C 1
ATOM 660 O O . ARG A 1 80 ? -49.709 -14.541 53.078 1.00 94.31 80 ARG A O 1
ATOM 667 N N . PHE A 1 81 ? -51.041 -13.171 54.264 1.00 92.31 81 PHE A N 1
ATOM 668 C CA . PHE A 1 81 ? -50.985 -12.056 53.322 1.00 92.31 81 PHE A CA 1
ATOM 669 C C . PHE A 1 81 ? -49.557 -11.521 53.158 1.00 92.31 81 PHE A C 1
ATOM 671 O O . PHE A 1 81 ? -49.072 -11.389 52.035 1.00 92.31 81 PHE A O 1
ATOM 678 N N . LYS A 1 82 ? -48.842 -11.284 54.266 1.00 92.69 82 LYS A N 1
ATOM 679 C CA . LYS A 1 82 ? -47.446 -10.826 54.225 1.00 92.69 82 LYS A CA 1
ATOM 680 C C . LYS A 1 82 ? -46.522 -11.839 53.557 1.00 92.69 82 LYS A C 1
ATOM 682 O O . LYS A 1 82 ? -45.688 -11.437 52.751 1.00 92.69 82 LYS A O 1
ATOM 687 N N . ARG A 1 83 ? -46.712 -13.138 53.806 1.00 89.56 83 ARG A N 1
ATOM 688 C CA . ARG A 1 83 ? -45.969 -14.206 53.121 1.00 89.56 83 ARG A CA 1
ATOM 689 C C . ARG A 1 83 ? -46.191 -14.169 51.606 1.00 89.56 83 ARG A C 1
ATOM 691 O O . ARG A 1 83 ? -45.214 -14.231 50.864 1.00 89.56 83 ARG A O 1
ATOM 698 N N . ARG A 1 84 ? -47.440 -14.023 51.143 1.00 94.88 84 ARG A N 1
ATOM 699 C CA . ARG A 1 84 ? -47.746 -13.883 49.706 1.00 94.88 84 ARG A CA 1
ATOM 700 C C . ARG A 1 84 ? -47.088 -12.642 49.108 1.00 94.88 84 ARG A C 1
ATOM 702 O O . ARG A 1 84 ? -46.390 -12.777 48.115 1.00 94.88 84 ARG A O 1
ATOM 709 N N . GLN A 1 85 ? -47.188 -11.483 49.765 1.00 89.44 85 GLN A N 1
ATOM 710 C CA . GLN A 1 85 ? -46.500 -10.264 49.314 1.00 89.44 85 GLN A CA 1
ATOM 711 C C . GLN A 1 85 ? -44.988 -10.462 49.157 1.00 89.44 85 GLN A C 1
ATOM 713 O O . GLN A 1 85 ? -44.408 -10.015 48.168 1.00 89.44 85 GLN A O 1
ATOM 718 N N . THR A 1 86 ? -44.337 -11.118 50.125 1.00 85.31 86 THR A N 1
ATOM 719 C CA . THR A 1 86 ? -42.896 -11.385 50.029 1.00 85.31 86 THR A CA 1
ATOM 720 C C . THR A 1 86 ? -42.560 -12.356 48.904 1.00 85.31 86 THR A C 1
ATOM 722 O O . THR A 1 86 ? -41.525 -12.192 48.265 1.00 85.31 86 THR A O 1
ATOM 725 N N . GLU A 1 87 ? -43.419 -13.341 48.644 1.00 90.81 87 GLU A N 1
ATOM 726 C CA . GLU A 1 87 ? -43.194 -14.317 47.579 1.00 90.81 87 GLU A CA 1
ATOM 727 C C . GLU A 1 87 ? -43.400 -13.692 46.198 1.00 90.81 87 GLU A C 1
ATOM 729 O O . GLU A 1 87 ? -42.507 -13.774 45.364 1.00 90.81 87 GLU A O 1
ATOM 734 N N .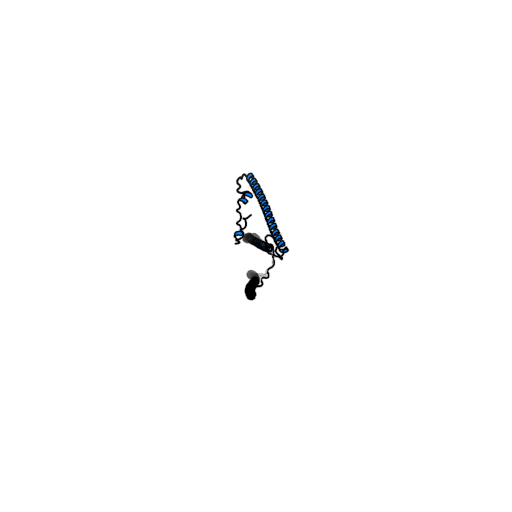 GLU A 1 88 ? -44.481 -12.936 45.995 1.00 92.94 88 GLU A N 1
ATOM 735 C CA . GLU A 1 88 ? -44.701 -12.172 44.762 1.00 92.94 88 GLU A CA 1
ATOM 736 C C . GLU A 1 88 ? -43.559 -11.179 44.495 1.00 92.94 88 GLU A C 1
ATOM 738 O O . GLU A 1 88 ? -43.130 -10.998 43.359 1.00 92.94 88 GLU A O 1
ATOM 743 N N . GLY A 1 89 ? -43.030 -10.530 45.541 1.00 90.94 89 GLY A N 1
ATOM 744 C CA . GLY A 1 89 ? -41.850 -9.671 45.419 1.00 90.94 89 GLY A CA 1
ATOM 745 C C . GLY A 1 89 ? -40.619 -10.441 44.934 1.00 90.94 89 GLY A C 1
ATOM 746 O O . GLY A 1 89 ? -39.928 -9.992 44.022 1.00 90.94 89 GLY A O 1
ATOM 747 N N . ARG A 1 90 ? -40.369 -11.633 45.490 1.00 90.00 90 ARG A N 1
ATOM 748 C CA . ARG A 1 90 ? -39.275 -12.511 45.046 1.00 90.00 90 ARG A CA 1
ATOM 749 C C . ARG A 1 90 ? -39.469 -12.983 43.609 1.00 90.00 90 ARG A C 1
ATOM 751 O O . ARG A 1 90 ? -38.489 -13.023 42.872 1.00 90.00 90 ARG A O 1
ATOM 758 N N . GLU A 1 91 ? -40.688 -13.329 43.208 1.00 93.31 91 GLU A N 1
ATOM 759 C CA . GLU A 1 91 ? -41.003 -13.735 41.835 1.00 93.31 91 GLU A CA 1
ATOM 760 C C . GLU A 1 91 ? -40.756 -12.598 40.840 1.00 93.31 91 GLU A C 1
ATOM 762 O O . GLU A 1 91 ? -40.089 -12.823 39.831 1.00 93.31 91 GLU A O 1
ATOM 767 N N . ARG A 1 92 ? -41.181 -11.365 41.159 1.00 92.88 92 ARG A N 1
ATOM 768 C CA . ARG A 1 92 ? -40.871 -10.176 40.343 1.00 92.88 92 ARG A CA 1
ATOM 769 C C . ARG A 1 92 ? -39.368 -9.975 40.197 1.00 92.88 92 ARG A C 1
ATOM 771 O O . ARG A 1 92 ? -38.882 -9.858 39.080 1.00 92.88 92 ARG A O 1
ATOM 778 N N . HIS A 1 93 ? -38.617 -10.028 41.297 1.00 93.44 93 HIS A N 1
ATOM 779 C CA . HIS A 1 93 ? -37.161 -9.893 41.234 1.00 93.44 93 HIS A CA 1
ATOM 780 C C . HIS A 1 93 ? -36.496 -11.023 40.441 1.00 93.44 93 HIS A C 1
ATOM 782 O O . HIS A 1 93 ? -35.551 -10.773 39.699 1.00 93.44 93 HIS A O 1
ATOM 788 N N . ARG A 1 94 ? -36.980 -12.267 40.551 1.00 94.50 94 ARG A N 1
ATOM 789 C CA . ARG A 1 94 ? -36.483 -13.381 39.726 1.00 94.50 94 ARG A CA 1
ATOM 790 C C . ARG A 1 94 ? -36.750 -13.144 38.240 1.00 94.50 94 ARG A C 1
ATOM 792 O O . ARG A 1 94 ? -35.852 -13.386 37.436 1.00 94.50 94 ARG A O 1
ATOM 799 N N . ALA A 1 95 ? -37.940 -12.659 37.889 1.00 94.25 95 ALA A N 1
ATOM 800 C CA . ALA A 1 95 ? -38.286 -12.309 36.515 1.00 94.25 95 ALA A CA 1
ATOM 801 C C . ALA A 1 95 ? -37.402 -11.165 35.990 1.00 94.25 95 ALA A C 1
ATOM 803 O O . ALA A 1 95 ? -36.781 -11.315 34.944 1.00 94.25 95 ALA A O 1
ATOM 804 N N . GLU A 1 96 ? -37.236 -10.085 36.760 1.00 93.81 96 GLU A N 1
ATOM 805 C CA . GLU A 1 96 ? -36.353 -8.959 36.423 1.00 93.81 96 GLU A CA 1
ATOM 806 C C . GLU A 1 96 ? -34.904 -9.415 36.208 1.00 93.81 96 GLU A C 1
ATOM 808 O O . GLU A 1 96 ? -34.280 -9.054 35.212 1.00 93.81 96 GLU A O 1
ATOM 813 N N . ILE A 1 97 ? -34.360 -10.245 37.105 1.00 94.06 97 ILE A N 1
ATOM 814 C CA . ILE A 1 97 ? -33.007 -10.801 36.963 1.00 94.06 97 ILE A CA 1
ATOM 815 C C . ILE A 1 97 ? -32.899 -11.632 35.680 1.00 94.06 97 ILE A C 1
ATOM 817 O O . ILE A 1 97 ? -31.915 -11.489 34.956 1.00 94.06 97 ILE A O 1
ATOM 821 N N . SER A 1 98 ? -33.894 -12.471 35.377 1.00 96.19 98 SER A N 1
ATOM 822 C CA . SER A 1 98 ? -33.924 -13.263 34.143 1.00 96.19 98 SER A CA 1
ATOM 823 C C . SER A 1 98 ? -33.963 -12.371 32.898 1.00 96.19 98 SER A C 1
ATOM 825 O O . SER A 1 98 ? -33.210 -12.602 31.950 1.00 96.19 98 SER A O 1
ATOM 827 N N . ASP A 1 99 ? -34.770 -11.311 32.912 1.00 96.75 99 ASP A N 1
ATOM 828 C CA . ASP A 1 99 ? -34.858 -10.344 31.819 1.00 96.75 99 ASP A CA 1
ATOM 829 C C . ASP A 1 99 ? -33.532 -9.607 31.616 1.00 96.75 99 ASP A C 1
ATOM 831 O O . ASP A 1 99 ? -33.046 -9.498 30.487 1.00 96.75 99 ASP A O 1
ATOM 835 N N . TYR A 1 100 ? -32.896 -9.139 32.695 1.00 92.88 100 TYR A N 1
ATOM 836 C CA . TYR A 1 100 ? -31.579 -8.507 32.623 1.00 92.88 100 TYR A CA 1
ATOM 837 C C . TYR A 1 100 ? -30.511 -9.477 32.111 1.00 92.88 100 TYR A C 1
ATOM 839 O O . TYR A 1 100 ? -29.707 -9.105 31.255 1.00 92.88 100 TYR A O 1
ATOM 847 N N . GLN A 1 101 ? -30.522 -10.731 32.566 1.00 95.25 101 GLN A N 1
ATOM 848 C CA . GLN A 1 101 ? -29.621 -11.769 32.067 1.00 95.25 101 GLN A CA 1
ATOM 849 C C . GLN A 1 101 ? -29.828 -12.029 30.573 1.00 95.25 101 GLN A C 1
ATOM 851 O O . GLN A 1 101 ? -28.850 -12.142 29.834 1.00 95.25 101 GLN A O 1
ATOM 856 N N . GLN A 1 102 ? -31.076 -12.097 30.105 1.00 96.12 102 GLN A N 1
ATOM 857 C CA . GLN A 1 102 ? -31.370 -12.302 28.690 1.00 96.12 102 GLN A CA 1
ATOM 858 C C . GLN A 1 102 ? -30.951 -11.094 27.844 1.00 96.12 102 GLN A C 1
ATOM 860 O O . GLN A 1 102 ? -30.349 -11.273 26.787 1.00 96.12 102 GLN A O 1
ATOM 865 N N . ARG A 1 103 ? -31.187 -9.865 28.319 1.00 96.12 103 ARG A N 1
ATOM 866 C CA . ARG A 1 103 ? -30.719 -8.637 27.652 1.00 96.12 103 ARG A CA 1
ATOM 867 C C . ARG A 1 103 ? -29.198 -8.596 27.540 1.00 96.12 103 ARG A C 1
ATOM 869 O O . ARG A 1 103 ? -28.684 -8.263 26.478 1.00 96.12 103 ARG A O 1
ATOM 876 N N . LEU A 1 104 ? -28.482 -8.979 28.598 1.00 95.94 104 LEU A N 1
ATOM 877 C CA . LEU A 1 104 ? -27.022 -9.090 28.574 1.00 95.94 104 LEU A CA 1
ATOM 878 C C . LEU A 1 104 ? -26.553 -10.145 27.565 1.00 95.94 104 LEU A C 1
ATOM 880 O O . LEU A 1 104 ? -25.661 -9.863 26.769 1.00 95.94 104 LEU A O 1
ATOM 884 N N . LYS A 1 105 ? -27.176 -11.331 27.542 1.00 97.69 105 LYS A N 1
ATOM 885 C CA . LYS A 1 105 ? -26.871 -12.371 26.542 1.00 97.69 105 LYS A CA 1
ATOM 886 C C . LYS A 1 105 ? -27.081 -11.865 25.114 1.00 97.69 105 LYS A C 1
ATOM 888 O O . LYS A 1 105 ? -26.213 -12.080 24.272 1.00 97.69 105 LYS A O 1
ATOM 893 N N . ASN A 1 106 ? -28.190 -11.173 24.855 1.00 95.31 106 ASN A N 1
ATOM 894 C CA . ASN A 1 106 ? -28.492 -10.614 23.537 1.00 95.31 106 ASN A CA 1
ATOM 895 C C . ASN A 1 106 ? -27.474 -9.538 23.139 1.00 95.31 106 ASN A C 1
ATOM 897 O O . ASN A 1 106 ? -26.912 -9.624 22.054 1.00 95.31 106 ASN A O 1
ATOM 901 N N . MET A 1 107 ? -27.157 -8.595 24.035 1.00 96.19 107 MET A N 1
ATOM 902 C CA . MET A 1 107 ? -26.150 -7.556 23.783 1.00 96.19 107 MET A CA 1
ATOM 903 C C . MET A 1 107 ? -24.778 -8.165 23.458 1.00 96.19 107 MET A C 1
ATOM 905 O O . MET A 1 107 ? -24.120 -7.745 22.509 1.00 96.19 107 MET A O 1
ATOM 909 N N . LEU A 1 108 ? -24.344 -9.180 24.211 1.00 93.75 108 LEU A N 1
ATOM 910 C CA . LEU A 1 108 ? -23.077 -9.868 23.949 1.00 93.75 108 LEU A CA 1
ATOM 911 C C . LEU A 1 108 ? -23.095 -10.610 22.605 1.00 93.75 108 LEU A C 1
ATOM 913 O O . LEU A 1 108 ? -22.100 -10.587 21.879 1.00 93.75 108 LEU A O 1
ATOM 917 N N . ALA A 1 109 ? -24.216 -11.243 22.250 1.00 94.50 109 ALA A N 1
ATOM 918 C CA . ALA A 1 109 ? -24.378 -11.891 20.952 1.00 94.50 109 ALA A CA 1
ATOM 919 C C . ALA A 1 109 ? -24.343 -10.870 19.802 1.00 94.50 109 ALA A C 1
ATOM 921 O O . ALA A 1 109 ? -23.641 -11.087 18.819 1.00 94.50 109 ALA A O 1
ATOM 922 N N . GLU A 1 110 ? -25.022 -9.730 19.942 1.00 95.12 110 GLU A N 1
ATOM 923 C CA . GLU A 1 110 ? -25.006 -8.629 18.971 1.00 95.12 110 GLU A CA 1
ATOM 924 C C . GLU A 1 110 ? -23.600 -8.049 18.785 1.00 95.12 110 GLU A C 1
ATOM 926 O O . GLU A 1 110 ? -23.155 -7.861 17.650 1.00 95.12 110 GLU A O 1
ATOM 931 N N . GLN A 1 111 ? -22.866 -7.821 19.879 1.00 95.44 111 GLN A N 1
ATOM 932 C CA . GLN A 1 111 ? -21.474 -7.369 19.826 1.00 95.44 111 GLN A CA 1
ATOM 933 C C . GLN A 1 111 ? -20.574 -8.402 19.136 1.00 95.44 111 GLN A C 1
ATOM 935 O O . GLN A 1 111 ? -19.801 -8.047 18.246 1.00 95.44 111 GLN A O 1
ATOM 940 N N . SER A 1 112 ? -20.697 -9.683 19.493 1.00 93.31 112 SER A N 1
ATOM 941 C CA . SER A 1 112 ? -19.937 -10.777 18.874 1.00 93.31 112 SER A CA 1
ATOM 942 C C . SER A 1 112 ? -20.215 -10.900 17.370 1.00 93.31 112 SER A C 1
ATOM 944 O O . SER A 1 112 ? -19.285 -11.026 16.565 1.00 93.31 112 SER A O 1
ATOM 946 N N . ASN A 1 113 ? -21.485 -10.792 16.971 1.00 95.81 113 ASN A N 1
ATOM 947 C CA . ASN A 1 113 ? -21.904 -10.823 15.572 1.00 95.81 113 ASN A CA 1
ATOM 948 C C . ASN A 1 113 ? -21.366 -9.608 14.811 1.00 95.81 113 ASN A C 1
ATOM 950 O O . ASN A 1 113 ? -20.746 -9.777 13.765 1.00 95.81 113 ASN A O 1
ATOM 954 N N . SER A 1 114 ? -21.482 -8.406 15.382 1.00 95.31 114 SER A N 1
ATOM 955 C CA . SER A 1 114 ? -20.954 -7.170 14.787 1.00 95.31 114 SER A CA 1
ATOM 956 C C . SER A 1 114 ? -19.444 -7.247 14.559 1.00 95.31 114 SER A C 1
ATOM 958 O O . SER A 1 114 ? -18.950 -6.911 13.485 1.00 95.31 114 SER A O 1
ATOM 960 N N . VAL A 1 115 ? -18.690 -7.750 15.543 1.00 94.12 115 VAL A N 1
ATOM 961 C CA . VAL A 1 115 ? -17.244 -7.984 15.406 1.00 94.12 115 VAL A CA 1
ATOM 962 C C . VAL A 1 115 ? -16.956 -9.030 14.329 1.00 94.12 115 VAL A C 1
ATOM 964 O O . VAL A 1 115 ? -16.019 -8.867 13.547 1.00 94.12 115 VAL A O 1
ATOM 967 N N . SER A 1 116 ? -17.744 -10.102 14.267 1.00 92.94 116 SER A N 1
ATOM 968 C CA . SER A 1 116 ? -17.595 -11.145 13.248 1.00 92.94 116 SER A CA 1
ATOM 969 C C . SER A 1 116 ? -17.848 -10.605 11.841 1.00 92.94 116 SER A C 1
ATOM 971 O O . SER A 1 116 ? -17.091 -10.918 10.923 1.00 92.94 116 SER A O 1
ATOM 973 N N . ASP A 1 117 ? -18.850 -9.749 11.665 1.00 94.69 117 ASP A N 1
ATOM 974 C CA . ASP A 1 117 ? -19.170 -9.146 10.374 1.00 94.69 117 ASP A CA 1
ATOM 975 C C . ASP A 1 117 ? -18.136 -8.098 9.961 1.00 94.69 117 ASP A C 1
ATOM 977 O O . ASP A 1 117 ? -17.681 -8.117 8.817 1.00 94.69 117 ASP A O 1
ATOM 981 N N . LEU A 1 118 ? -17.642 -7.275 10.892 1.00 95.12 118 LEU A N 1
ATOM 982 C CA . LEU A 1 118 ? -16.508 -6.381 10.633 1.00 95.12 118 LEU A CA 1
ATOM 983 C C . LEU A 1 118 ? -15.252 -7.157 10.213 1.00 95.12 118 LEU A C 1
ATOM 985 O O . LEU A 1 118 ? -14.562 -6.749 9.279 1.00 95.12 118 LEU A O 1
ATOM 989 N N . LYS A 1 119 ? -14.968 -8.305 10.845 1.00 96.19 119 LYS A N 1
ATOM 990 C CA . LYS A 1 119 ? -13.861 -9.186 10.438 1.00 96.19 119 LYS A CA 1
ATOM 991 C C . LYS A 1 119 ? -14.059 -9.716 9.017 1.00 96.19 119 LYS A C 1
ATOM 993 O O . LYS A 1 119 ? -13.118 -9.657 8.228 1.00 96.19 119 LYS A O 1
ATOM 998 N N . LYS A 1 120 ? -15.262 -10.184 8.662 1.00 95.25 120 LYS A N 1
ATOM 999 C CA . LYS A 1 120 ? -15.581 -10.643 7.294 1.00 95.25 120 LYS A CA 1
ATOM 1000 C C . LYS A 1 120 ? -15.436 -9.520 6.268 1.00 95.25 120 LYS A C 1
ATOM 1002 O O . LYS A 1 120 ? -14.842 -9.745 5.214 1.00 95.25 120 LYS A O 1
ATOM 1007 N N . LEU A 1 121 ? -15.938 -8.321 6.571 1.00 96.12 121 LEU A N 1
ATOM 1008 C CA . LEU A 1 121 ? -15.813 -7.146 5.705 1.00 96.12 121 LEU A CA 1
ATOM 1009 C C . LEU A 1 121 ? -14.347 -6.758 5.505 1.00 96.12 121 LEU A C 1
ATOM 1011 O O . LEU A 1 121 ? -13.928 -6.523 4.375 1.00 96.12 121 LEU A O 1
ATOM 1015 N N . ASN A 1 122 ? -13.547 -6.759 6.573 1.00 93.31 122 ASN A N 1
ATOM 1016 C CA . ASN A 1 122 ? -12.120 -6.463 6.492 1.00 93.31 122 ASN A CA 1
ATOM 1017 C C . ASN A 1 122 ? -11.358 -7.501 5.652 1.00 93.31 122 ASN A C 1
ATOM 1019 O O . ASN A 1 122 ? -10.571 -7.130 4.786 1.00 93.31 122 ASN A O 1
ATOM 1023 N N . VAL A 1 123 ? -11.625 -8.798 5.855 1.00 96.25 123 VAL A N 1
ATOM 1024 C CA . VAL A 1 123 ? -11.033 -9.874 5.041 1.00 96.25 123 VAL A CA 1
ATOM 1025 C C . VAL A 1 123 ? -11.442 -9.733 3.575 1.00 96.25 123 VAL A C 1
ATOM 1027 O O . VAL A 1 123 ? -10.586 -9.802 2.700 1.00 96.25 123 VAL A O 1
ATOM 1030 N N . SER A 1 124 ? -12.719 -9.468 3.296 1.00 95.69 124 SER A N 1
ATOM 1031 C CA . SER A 1 124 ? -13.222 -9.288 1.926 1.00 95.69 124 SER A CA 1
ATOM 1032 C C . SER A 1 124 ? -12.594 -8.068 1.243 1.00 95.69 124 SER A C 1
ATOM 1034 O O . SER A 1 124 ? -12.165 -8.159 0.097 1.00 95.69 124 SER A O 1
ATOM 1036 N N . SER A 1 125 ? -12.473 -6.946 1.961 1.00 94.62 125 SER A N 1
ATOM 1037 C CA . SER A 1 125 ? -11.805 -5.728 1.487 1.00 94.62 125 SER A CA 1
ATOM 1038 C C . SER A 1 125 ? -10.316 -5.964 1.209 1.00 94.62 125 SER A C 1
ATOM 1040 O O . SER A 1 125 ? -9.809 -5.603 0.148 1.00 94.62 125 SER A O 1
ATOM 1042 N N . SER A 1 126 ? -9.619 -6.650 2.120 1.00 93.81 126 SER A N 1
ATOM 1043 C CA . SER A 1 126 ? -8.208 -7.008 1.952 1.00 93.81 126 SER A CA 1
ATOM 1044 C C . SER A 1 126 ? -7.985 -7.952 0.766 1.00 93.81 126 SER A C 1
ATOM 1046 O O . SER A 1 126 ? -7.055 -7.738 -0.011 1.00 93.81 126 SER A O 1
ATOM 1048 N N . LEU A 1 127 ? -8.853 -8.954 0.580 1.00 97.31 127 LEU A N 1
ATOM 1049 C CA . LEU A 1 127 ? -8.812 -9.854 -0.575 1.00 97.31 127 LEU A CA 1
ATOM 1050 C C . LEU A 1 127 ? -9.056 -9.104 -1.885 1.00 97.31 127 LEU A C 1
ATOM 1052 O O . LEU A 1 127 ? -8.333 -9.327 -2.851 1.00 97.31 127 LEU A O 1
ATOM 1056 N N . LEU A 1 128 ? -10.023 -8.186 -1.915 1.00 97.38 128 LEU A N 1
ATOM 1057 C CA . LEU A 1 128 ? -10.298 -7.363 -3.090 1.00 97.38 128 LEU A CA 1
ATOM 1058 C C . LEU A 1 128 ? -9.099 -6.474 -3.448 1.00 97.38 128 LEU A C 1
ATOM 1060 O O . LEU A 1 128 ? -8.702 -6.429 -4.610 1.00 97.38 128 LEU A O 1
ATOM 1064 N N . LEU A 1 129 ? -8.471 -5.834 -2.457 1.00 96.88 129 LEU A N 1
ATOM 1065 C CA . LEU A 1 129 ? -7.254 -5.049 -2.672 1.00 96.88 129 LEU A CA 1
ATOM 1066 C C . LEU A 1 129 ? -6.097 -5.924 -3.175 1.00 96.88 129 LEU A C 1
ATOM 1068 O O . LEU A 1 129 ? -5.401 -5.541 -4.112 1.00 96.88 129 LEU A O 1
ATOM 1072 N N . ARG A 1 130 ? -5.905 -7.111 -2.586 1.00 95.25 130 ARG A N 1
ATOM 1073 C CA . ARG A 1 130 ? -4.887 -8.072 -3.029 1.00 95.25 130 ARG A CA 1
ATOM 1074 C C . ARG A 1 130 ? -5.120 -8.495 -4.478 1.00 95.25 130 ARG A C 1
ATOM 1076 O O . ARG A 1 130 ? -4.169 -8.483 -5.249 1.00 95.25 130 ARG A O 1
ATOM 1083 N N . ASN A 1 131 ? -6.359 -8.803 -4.854 1.00 97.25 131 ASN A N 1
ATOM 1084 C CA . ASN A 1 131 ? -6.705 -9.176 -6.225 1.00 97.25 131 ASN A CA 1
ATOM 1085 C C . ASN A 1 131 ? -6.397 -8.035 -7.207 1.00 97.25 131 ASN A C 1
ATOM 1087 O O . ASN A 1 131 ? -5.721 -8.266 -8.204 1.00 97.25 131 ASN A O 1
ATOM 1091 N N . GLN A 1 132 ? -6.774 -6.795 -6.878 1.00 97.75 132 GLN A N 1
ATOM 1092 C CA . GLN A 1 132 ? -6.448 -5.623 -7.702 1.00 97.75 132 GLN A CA 1
ATOM 1093 C C . GLN A 1 132 ? -4.938 -5.410 -7.865 1.00 97.75 132 GLN A C 1
ATOM 1095 O O . GLN A 1 132 ? -4.481 -5.016 -8.936 1.00 97.75 132 GLN A O 1
ATOM 1100 N N . ILE A 1 133 ? -4.149 -5.648 -6.812 1.00 95.25 133 ILE A N 1
ATOM 1101 C CA . ILE A 1 133 ? -2.684 -5.580 -6.895 1.00 95.25 133 ILE A CA 1
ATOM 1102 C C . ILE A 1 133 ? -2.172 -6.662 -7.845 1.00 95.25 133 ILE A C 1
ATOM 1104 O O . ILE A 1 133 ? -1.435 -6.340 -8.772 1.00 95.25 133 ILE A O 1
ATOM 1108 N N . THR A 1 134 ? -2.611 -7.912 -7.678 1.00 95.50 134 THR A N 1
ATOM 1109 C CA . THR A 1 134 ? -2.171 -9.012 -8.548 1.00 95.50 134 THR A CA 1
ATOM 1110 C C . THR A 1 134 ? -2.579 -8.809 -10.008 1.00 95.50 134 THR A C 1
ATOM 1112 O O . THR A 1 134 ? -1.810 -9.128 -10.909 1.00 95.50 134 THR A O 1
ATOM 1115 N N . GLU A 1 135 ? -3.756 -8.235 -10.267 1.00 98.00 135 GLU A N 1
ATOM 1116 C CA . GLU A 1 135 ? -4.207 -7.892 -11.619 1.00 98.00 135 GLU A CA 1
ATOM 1117 C C . GLU A 1 135 ? -3.288 -6.842 -12.255 1.00 98.00 135 GLU A C 1
ATOM 1119 O O . GLU A 1 135 ? -2.790 -7.054 -13.361 1.00 98.00 135 GLU A O 1
ATOM 1124 N N . ARG A 1 136 ? -2.974 -5.764 -11.523 1.00 96.56 136 ARG A N 1
ATOM 1125 C CA . ARG A 1 136 ? -2.042 -4.719 -11.979 1.00 96.56 136 ARG A CA 1
ATOM 1126 C C . ARG A 1 136 ? -0.631 -5.254 -12.205 1.00 96.56 136 ARG A C 1
ATOM 1128 O O . ARG A 1 136 ? 0.014 -4.874 -13.174 1.00 96.56 136 ARG A O 1
ATOM 1135 N N . GLU A 1 137 ? -0.141 -6.137 -11.338 1.00 95.19 137 GLU A N 1
ATOM 1136 C CA . GLU A 1 137 ? 1.162 -6.791 -11.514 1.00 95.19 137 GLU A CA 1
ATOM 1137 C C . GLU A 1 137 ? 1.196 -7.606 -12.812 1.00 95.19 137 GLU A C 1
ATOM 1139 O O . GLU A 1 137 ? 2.128 -7.473 -13.606 1.00 95.19 137 GLU A O 1
ATOM 1144 N N . VAL A 1 138 ? 0.149 -8.392 -13.078 1.00 97.69 138 VAL A N 1
ATOM 1145 C CA . VAL A 1 138 ? 0.023 -9.171 -14.318 1.00 97.69 138 VAL A CA 1
ATOM 1146 C C . VAL A 1 138 ? -0.055 -8.262 -15.549 1.00 97.69 138 VAL A C 1
ATOM 1148 O O . VAL A 1 138 ? 0.544 -8.573 -16.581 1.00 97.69 138 VAL A O 1
ATOM 1151 N N . GLU A 1 139 ? -0.780 -7.147 -15.474 1.00 98.19 139 GLU A N 1
ATOM 1152 C CA . GLU A 1 139 ? -0.850 -6.150 -16.549 1.00 98.19 139 GLU A CA 1
ATOM 1153 C C . GLU A 1 139 ? 0.520 -5.527 -16.835 1.00 98.19 139 GLU A C 1
ATOM 1155 O O . GLU A 1 139 ? 0.957 -5.527 -17.989 1.00 98.19 139 GLU A O 1
ATOM 1160 N N . LEU A 1 140 ? 1.236 -5.098 -15.793 1.00 97.62 140 LEU A N 1
ATOM 1161 C CA . LEU A 1 140 ? 2.582 -4.536 -15.908 1.00 97.62 140 LEU A CA 1
ATOM 1162 C C . LEU A 1 140 ? 3.582 -5.544 -16.484 1.00 97.62 140 LEU A C 1
ATOM 1164 O O . LEU A 1 140 ? 4.393 -5.178 -17.334 1.00 97.62 140 LEU A O 1
ATOM 1168 N N . CYS A 1 141 ? 3.515 -6.819 -16.089 1.00 97.94 141 CYS A N 1
ATOM 1169 C CA . CYS A 1 141 ? 4.345 -7.871 -16.681 1.00 97.94 141 CYS A CA 1
ATOM 1170 C C . CYS A 1 141 ? 4.088 -8.012 -18.188 1.00 97.94 141 CYS A C 1
ATOM 1172 O O . CYS A 1 141 ? 5.035 -8.031 -18.976 1.00 97.94 141 CYS A O 1
ATOM 1174 N N . LYS A 1 142 ? 2.817 -8.031 -18.610 1.00 98.38 142 LYS A N 1
ATOM 1175 C CA . LYS A 1 142 ? 2.454 -8.089 -20.036 1.00 98.38 142 LYS A CA 1
ATOM 1176 C C . LYS A 1 142 ? 2.941 -6.854 -20.793 1.00 98.38 142 LYS A C 1
ATOM 1178 O O . LYS A 1 142 ? 3.408 -6.968 -21.923 1.00 98.38 142 LYS A O 1
ATOM 1183 N N . GLU A 1 143 ? 2.826 -5.663 -20.211 1.00 98.31 143 GLU A N 1
ATOM 1184 C CA . GLU A 1 143 ? 3.337 -4.428 -20.816 1.00 98.31 143 GLU A CA 1
ATOM 1185 C C . GLU A 1 143 ? 4.858 -4.432 -20.947 1.00 98.31 143 GLU A C 1
ATOM 1187 O O . GLU A 1 143 ? 5.380 -4.077 -22.005 1.00 98.31 143 GLU A O 1
ATOM 1192 N N . TYR A 1 144 ? 5.566 -4.898 -19.920 1.00 97.62 144 TYR A N 1
ATOM 1193 C CA . TYR A 1 144 ? 7.013 -5.058 -19.956 1.00 97.62 144 TYR A CA 1
ATOM 1194 C C . TYR A 1 144 ? 7.449 -6.007 -21.079 1.00 97.62 144 TYR A C 1
ATOM 1196 O O . TYR A 1 144 ? 8.332 -5.660 -21.866 1.00 97.62 144 TYR A O 1
ATOM 1204 N N . GLU A 1 145 ? 6.803 -7.168 -21.213 1.00 98.19 145 GLU A N 1
ATOM 1205 C CA . GLU A 1 145 ? 7.082 -8.126 -22.289 1.00 98.19 145 GLU A CA 1
ATOM 1206 C C . GLU A 1 145 ? 6.821 -7.524 -23.677 1.00 98.19 145 GLU A C 1
ATOM 1208 O O . GLU A 1 145 ? 7.657 -7.654 -24.577 1.00 98.19 145 GLU A O 1
ATOM 1213 N N . ARG A 1 146 ? 5.709 -6.793 -23.851 1.00 98.31 146 ARG A N 1
ATOM 1214 C CA . ARG A 1 146 ? 5.399 -6.078 -25.105 1.00 98.31 146 ARG A CA 1
ATOM 1215 C C . ARG A 1 146 ? 6.457 -5.031 -25.438 1.00 98.31 146 ARG A C 1
ATOM 1217 O O . ARG A 1 146 ? 6.925 -4.969 -26.575 1.00 98.31 146 ARG A O 1
ATOM 1224 N N . LEU A 1 147 ? 6.860 -4.218 -24.461 1.00 98.00 147 LEU A N 1
ATOM 1225 C CA . LEU A 1 147 ? 7.903 -3.208 -24.644 1.00 98.00 147 LEU A CA 1
ATOM 1226 C C . LEU A 1 147 ? 9.253 -3.851 -24.964 1.00 98.00 147 LEU A C 1
ATOM 1228 O O . LEU A 1 147 ? 9.986 -3.359 -25.826 1.00 98.00 147 LEU A O 1
ATOM 1232 N N . GLN A 1 148 ? 9.577 -4.971 -24.319 1.00 98.31 148 GLN A N 1
ATOM 1233 C CA . GLN A 1 148 ? 10.796 -5.722 -24.588 1.00 98.31 148 GLN A CA 1
ATOM 1234 C C . GLN A 1 148 ? 10.807 -6.281 -26.018 1.00 98.31 148 GLN A C 1
ATOM 1236 O O . GLN A 1 148 ? 11.822 -6.150 -26.709 1.00 98.31 148 GLN A O 1
ATOM 1241 N N . ALA A 1 149 ? 9.692 -6.848 -26.488 1.00 97.56 149 ALA A N 1
ATOM 1242 C CA . ALA A 1 149 ? 9.534 -7.310 -27.866 1.00 97.56 149 ALA A CA 1
ATOM 1243 C C . ALA A 1 149 ? 9.690 -6.154 -28.869 1.00 97.56 149 ALA A C 1
ATOM 1245 O O . ALA A 1 149 ? 10.532 -6.233 -29.763 1.00 97.56 149 ALA A O 1
ATOM 1246 N N . ALA A 1 150 ? 9.007 -5.027 -28.645 1.00 97.81 150 ALA A N 1
ATOM 1247 C CA . ALA A 1 150 ? 9.127 -3.836 -29.487 1.00 97.81 150 ALA A CA 1
ATOM 1248 C C . ALA A 1 150 ? 10.565 -3.281 -29.527 1.00 97.81 150 ALA A C 1
ATOM 1250 O O . ALA A 1 150 ? 11.044 -2.824 -30.568 1.00 97.81 150 ALA A O 1
ATOM 1251 N N . CYS A 1 151 ? 11.300 -3.341 -28.412 1.00 96.81 151 CYS A N 1
ATOM 1252 C CA . CYS A 1 151 ? 12.715 -2.972 -28.383 1.00 96.81 151 CYS A CA 1
ATOM 1253 C C . CYS A 1 151 ? 13.578 -3.912 -29.234 1.00 96.81 151 CYS A C 1
ATOM 1255 O O . CYS A 1 151 ? 14.481 -3.438 -29.927 1.00 96.81 151 CYS A O 1
ATOM 1257 N N . ARG A 1 152 ? 13.321 -5.227 -29.194 1.00 97.62 152 ARG A N 1
ATOM 1258 C CA . ARG A 1 152 ? 14.022 -6.215 -30.034 1.00 97.62 152 ARG A CA 1
ATOM 1259 C C . ARG A 1 152 ? 13.727 -5.979 -31.516 1.00 97.62 152 ARG A C 1
ATOM 1261 O O . ARG A 1 152 ? 14.663 -5.910 -32.307 1.00 97.62 152 ARG A O 1
ATOM 1268 N N . GLU A 1 153 ? 12.468 -5.752 -31.873 1.00 97.25 153 GLU A N 1
ATOM 1269 C CA . GLU A 1 153 ? 12.056 -5.428 -33.244 1.00 97.25 153 GLU A CA 1
ATOM 1270 C C . GLU A 1 153 ? 12.718 -4.147 -33.751 1.00 97.25 153 GLU A C 1
ATOM 1272 O O . GLU A 1 153 ? 13.307 -4.138 -34.828 1.00 97.25 153 GLU A O 1
ATOM 1277 N N . ARG A 1 154 ? 12.718 -3.069 -32.955 1.00 96.69 154 ARG A N 1
ATOM 1278 C CA . ARG A 1 154 ? 13.394 -1.814 -33.323 1.00 96.69 154 ARG A CA 1
ATOM 1279 C C . ARG A 1 154 ? 14.893 -2.002 -33.548 1.00 96.69 154 ARG A C 1
ATOM 1281 O O . ARG A 1 154 ? 15.441 -1.366 -34.445 1.00 96.69 154 ARG A O 1
ATOM 1288 N N . LYS A 1 155 ? 15.568 -2.842 -32.754 1.00 97.06 155 LYS A N 1
ATOM 1289 C CA . LYS A 1 155 ? 16.987 -3.179 -32.974 1.00 97.06 155 LYS A CA 1
ATOM 1290 C C . LYS A 1 155 ? 17.171 -3.907 -34.305 1.00 97.06 155 LYS A C 1
ATOM 1292 O O . LYS A 1 155 ? 17.979 -3.469 -35.118 1.00 97.06 155 LYS A O 1
ATOM 1297 N N . PHE A 1 156 ? 16.353 -4.924 -34.570 1.00 96.94 156 PHE A N 1
ATOM 1298 C CA . PHE A 1 156 ? 16.391 -5.667 -35.829 1.00 96.94 156 PHE A CA 1
ATOM 1299 C C . PHE A 1 156 ? 16.117 -4.775 -37.053 1.00 96.94 156 PHE A C 1
ATOM 1301 O O . PHE A 1 156 ? 16.816 -4.867 -38.063 1.00 96.94 156 PHE A O 1
ATOM 1308 N N . LEU A 1 157 ? 15.142 -3.865 -36.959 1.00 97.50 157 LEU A N 1
ATOM 1309 C CA . LEU A 1 157 ? 14.825 -2.895 -38.012 1.00 97.50 157 LEU A CA 1
ATOM 1310 C C . LEU A 1 157 ? 15.986 -1.926 -38.276 1.00 97.50 157 LEU A C 1
ATOM 1312 O O . LEU A 1 157 ? 16.304 -1.634 -39.426 1.00 97.50 157 LEU A O 1
ATOM 1316 N N . LYS A 1 158 ? 16.667 -1.455 -37.225 1.00 96.94 158 LYS A N 1
ATOM 1317 C CA . LYS A 1 158 ? 17.869 -0.623 -37.380 1.00 96.94 158 LYS A CA 1
ATOM 1318 C C . LYS A 1 158 ? 18.981 -1.391 -38.087 1.00 96.94 158 LYS A C 1
ATOM 1320 O O . LYS A 1 158 ? 19.513 -0.897 -39.075 1.00 96.94 158 LYS A O 1
ATOM 1325 N N . GLU A 1 159 ? 19.291 -2.605 -37.646 1.00 97.94 159 GLU A N 1
ATOM 1326 C CA . GLU A 1 159 ? 20.338 -3.421 -38.271 1.00 97.94 159 GLU A CA 1
ATOM 1327 C C . GLU A 1 159 ? 20.032 -3.755 -39.735 1.00 97.94 159 GLU A C 1
ATOM 1329 O O . GLU A 1 159 ? 20.915 -3.676 -40.584 1.00 97.94 159 GLU A O 1
ATOM 1334 N N . THR A 1 160 ? 18.782 -4.098 -40.055 1.00 97.44 160 THR A N 1
ATOM 1335 C CA . THR A 1 160 ? 18.365 -4.329 -41.447 1.00 97.44 160 THR A CA 1
ATOM 1336 C C . THR A 1 160 ? 18.457 -3.055 -42.284 1.00 97.44 160 THR A C 1
ATOM 1338 O O . THR A 1 160 ? 18.905 -3.122 -43.425 1.00 97.44 160 THR A O 1
ATOM 1341 N N . SER A 1 161 ? 18.116 -1.885 -41.732 1.00 96.81 161 SER A N 1
ATOM 1342 C CA . SER A 1 161 ? 18.288 -0.606 -42.435 1.00 96.81 161 SER A CA 1
ATOM 1343 C C . SER A 1 161 ? 19.758 -0.281 -42.727 1.00 96.81 161 SER A C 1
ATOM 1345 O O . SER A 1 161 ? 20.069 0.142 -43.840 1.00 96.81 161 SER A O 1
ATOM 1347 N N . VAL A 1 162 ? 20.664 -0.550 -41.777 1.00 97.88 162 VAL A N 1
ATOM 1348 C CA . VAL A 1 162 ? 22.114 -0.372 -41.950 1.00 97.88 162 VAL A CA 1
ATOM 1349 C C . VAL A 1 162 ? 22.632 -1.310 -43.035 1.00 97.88 162 VAL A C 1
ATOM 1351 O O . VAL A 1 162 ? 23.225 -0.837 -43.999 1.00 97.88 162 VAL A O 1
ATOM 1354 N N . ARG A 1 163 ? 22.307 -2.607 -42.959 1.00 97.81 163 ARG A N 1
ATOM 1355 C CA . ARG A 1 163 ? 22.689 -3.593 -43.986 1.00 97.81 163 ARG A CA 1
ATOM 1356 C C . ARG A 1 163 ? 22.192 -3.199 -45.379 1.00 97.81 163 ARG A C 1
ATOM 1358 O O . ARG A 1 163 ? 22.928 -3.299 -46.355 1.00 97.81 163 ARG A O 1
ATOM 1365 N N . ASN A 1 164 ? 20.959 -2.701 -45.486 1.00 97.38 164 ASN A N 1
ATOM 1366 C CA . ASN A 1 164 ? 20.412 -2.229 -46.759 1.00 97.38 164 ASN A CA 1
ATOM 1367 C C . ASN A 1 164 ? 21.163 -1.003 -47.306 1.00 97.38 164 ASN A C 1
ATOM 1369 O O . ASN A 1 164 ? 21.343 -0.893 -48.517 1.00 97.38 164 ASN A O 1
ATOM 1373 N N . LEU A 1 165 ? 21.590 -0.076 -46.443 1.00 97.81 165 LEU A N 1
ATOM 1374 C CA . LEU A 1 165 ? 22.405 1.074 -46.849 1.00 97.81 165 LEU A CA 1
ATOM 1375 C C . LEU A 1 165 ? 23.811 0.647 -47.287 1.00 97.81 165 LEU A C 1
ATOM 1377 O O . LEU A 1 165 ? 24.293 1.135 -48.307 1.00 97.81 165 LEU A O 1
ATOM 1381 N N . GLU A 1 166 ? 24.438 -0.290 -46.575 1.00 97.50 166 GLU A N 1
ATOM 1382 C CA . GLU A 1 166 ? 25.741 -0.858 -46.942 1.00 97.50 166 GLU A CA 1
ATOM 1383 C C . GLU A 1 166 ? 25.696 -1.529 -48.319 1.00 97.50 166 GLU A C 1
ATOM 1385 O O . GLU A 1 166 ? 26.557 -1.268 -49.159 1.00 97.50 166 GLU A O 1
ATOM 1390 N N . LEU A 1 167 ? 24.661 -2.333 -48.590 1.00 98.12 167 LEU A N 1
ATOM 1391 C CA . LEU A 1 167 ? 24.461 -2.965 -49.897 1.00 98.12 167 LEU A CA 1
ATOM 1392 C C . LEU A 1 167 ? 24.285 -1.927 -51.012 1.00 98.12 167 LEU A C 1
ATOM 1394 O O . LEU A 1 167 ? 24.947 -2.023 -52.044 1.00 98.12 167 LEU A O 1
ATOM 1398 N N . LYS A 1 168 ? 23.458 -0.895 -50.798 1.00 97.50 168 LYS A N 1
ATOM 1399 C CA . LYS A 1 168 ? 23.294 0.202 -51.770 1.00 97.50 168 LYS A CA 1
ATOM 1400 C C . LYS A 1 168 ? 24.613 0.919 -52.049 1.00 97.50 168 LYS A C 1
ATOM 1402 O O . LYS A 1 168 ? 24.934 1.175 -53.207 1.00 97.50 168 LYS A O 1
ATOM 1407 N N . HIS A 1 169 ? 25.395 1.199 -51.010 1.00 96.75 169 HIS A N 1
ATOM 1408 C CA . HIS A 1 169 ? 26.705 1.823 -51.166 1.00 96.75 169 HIS A CA 1
ATOM 1409 C C . HIS A 1 169 ? 27.663 0.937 -51.979 1.00 96.75 169 HIS A C 1
ATOM 1411 O O . HIS A 1 169 ? 28.322 1.419 -52.899 1.00 96.75 169 HIS A O 1
ATOM 1417 N N . GLN A 1 170 ? 27.697 -0.372 -51.709 1.00 97.31 170 GLN A N 1
ATOM 1418 C CA . GLN A 1 170 ? 28.489 -1.325 -52.494 1.00 97.31 170 GLN A CA 1
ATOM 1419 C C . GLN A 1 170 ? 28.049 -1.376 -53.966 1.00 97.31 170 GLN A C 1
ATOM 1421 O O . GLN A 1 170 ? 28.894 -1.405 -54.862 1.00 97.31 170 GLN A O 1
ATOM 1426 N N . GLU A 1 171 ? 26.744 -1.351 -54.242 1.00 97.62 171 GLU A N 1
ATOM 1427 C CA . GLU A 1 171 ? 26.218 -1.289 -55.609 1.00 97.62 171 GLU A CA 1
ATOM 1428 C C . GLU A 1 171 ? 26.641 -0.010 -56.342 1.00 97.62 171 GLU A C 1
ATOM 1430 O O . GLU A 1 171 ? 27.007 -0.064 -57.519 1.00 97.62 171 GLU A O 1
ATOM 1435 N N . GLU A 1 172 ? 26.599 1.141 -55.671 1.00 97.38 172 GLU A N 1
ATOM 1436 C CA . GLU A 1 172 ? 27.045 2.423 -56.224 1.00 97.38 172 GLU A CA 1
ATOM 1437 C C . GLU A 1 172 ? 28.548 2.428 -56.506 1.00 97.38 172 GLU A C 1
ATOM 1439 O O . GLU A 1 172 ? 28.957 2.798 -57.611 1.00 97.38 172 GLU A O 1
ATOM 1444 N N . LEU A 1 173 ? 29.365 1.927 -55.573 1.00 96.62 173 LEU A N 1
ATOM 1445 C CA . LEU A 1 173 ? 30.801 1.744 -55.786 1.00 96.62 173 LEU A CA 1
ATOM 1446 C C . LEU A 1 173 ? 31.068 0.845 -56.997 1.00 96.62 173 LEU A C 1
ATOM 1448 O O . LEU A 1 173 ? 31.842 1.220 -57.874 1.00 96.62 173 LEU A O 1
ATOM 1452 N N . MET A 1 174 ? 30.367 -0.288 -57.120 1.00 96.94 174 MET A N 1
ATOM 1453 C CA . MET A 1 174 ? 30.494 -1.164 -58.288 1.00 96.94 174 MET A CA 1
ATOM 1454 C C . MET A 1 174 ? 30.095 -0.468 -59.594 1.00 96.94 174 MET A C 1
ATOM 1456 O O . MET A 1 174 ? 30.752 -0.667 -60.618 1.00 96.94 174 MET A O 1
ATOM 1460 N N . LYS A 1 175 ? 29.032 0.347 -59.599 1.00 97.69 175 LYS A N 1
ATOM 1461 C CA . LYS A 1 175 ? 28.632 1.129 -60.783 1.00 97.69 175 LYS A CA 1
ATOM 1462 C C . LYS A 1 175 ? 29.729 2.115 -61.188 1.00 97.69 175 LYS A C 1
ATOM 1464 O O . LYS A 1 175 ? 30.052 2.182 -62.377 1.00 97.69 175 LYS A O 1
ATOM 1469 N N . MET A 1 176 ? 30.327 2.817 -60.224 1.00 96.44 176 MET A N 1
ATOM 1470 C CA . MET A 1 176 ? 31.428 3.754 -60.463 1.00 96.44 176 MET A CA 1
ATOM 1471 C C . MET A 1 176 ? 32.696 3.044 -60.947 1.00 96.44 176 MET A C 1
ATOM 1473 O O . MET A 1 176 ? 33.260 3.449 -61.962 1.00 96.44 176 MET A O 1
ATOM 1477 N N . SER A 1 177 ? 33.104 1.941 -60.314 1.00 97.06 177 SER A N 1
ATOM 1478 C CA . SER A 1 177 ? 34.239 1.126 -60.769 1.00 97.06 177 SER A CA 1
ATOM 1479 C C . SER A 1 177 ? 34.036 0.637 -62.203 1.00 97.06 177 SER A C 1
ATOM 1481 O O . SER A 1 177 ? 34.900 0.849 -63.049 1.00 97.06 177 SER A O 1
ATOM 1483 N N . ARG A 1 178 ? 32.853 0.095 -62.532 1.00 97.56 178 ARG A N 1
ATOM 1484 C CA . ARG A 1 178 ? 32.523 -0.322 -63.907 1.00 97.56 178 ARG A CA 1
ATOM 1485 C C . ARG A 1 178 ? 32.574 0.844 -64.893 1.00 97.56 178 ARG A C 1
ATOM 1487 O O . ARG A 1 178 ? 32.985 0.649 -66.034 1.00 97.56 178 ARG A O 1
ATOM 1494 N N . HIS A 1 179 ? 32.130 2.036 -64.494 1.00 97.38 179 HIS A N 1
ATOM 1495 C CA . HIS A 1 179 ? 32.217 3.233 -65.329 1.00 97.38 179 HIS A CA 1
ATOM 1496 C C . HIS A 1 179 ? 33.676 3.595 -65.631 1.00 97.38 179 HIS A C 1
ATOM 1498 O O . HIS A 1 179 ? 34.029 3.737 -66.801 1.00 97.38 179 HIS A O 1
ATOM 1504 N N . TYR A 1 180 ? 34.538 3.655 -64.614 1.00 95.44 180 TYR A N 1
ATOM 1505 C CA . TYR A 1 180 ? 35.956 3.962 -64.810 1.00 95.44 180 TYR A CA 1
ATOM 1506 C C . TYR A 1 180 ? 36.706 2.872 -65.578 1.00 95.44 180 TYR A C 1
ATOM 1508 O O . TYR A 1 180 ? 37.507 3.190 -66.448 1.00 95.44 180 TYR A O 1
ATOM 1516 N N . GLU A 1 181 ? 36.408 1.593 -65.354 1.00 96.00 181 GLU A N 1
ATOM 1517 C CA . GLU A 1 181 ? 36.970 0.509 -66.164 1.00 96.00 181 GLU A CA 1
ATOM 1518 C C . GLU A 1 181 ? 36.585 0.624 -67.643 1.00 96.00 181 GLU A C 1
ATOM 1520 O O . GLU A 1 181 ? 37.402 0.332 -68.512 1.00 96.00 181 GLU A O 1
ATOM 1525 N N . ARG A 1 182 ? 35.342 1.029 -67.955 1.00 97.12 182 ARG A N 1
ATOM 1526 C CA . ARG A 1 182 ? 34.935 1.302 -69.345 1.00 97.12 182 ARG A CA 1
ATOM 1527 C C . ARG A 1 182 ? 35.730 2.466 -69.923 1.00 97.12 182 ARG A C 1
ATOM 1529 O O . ARG A 1 182 ? 36.324 2.293 -70.976 1.00 97.12 182 ARG A O 1
ATOM 1536 N N . GLN A 1 183 ? 35.832 3.583 -69.202 1.00 96.94 183 GLN A N 1
ATOM 1537 C CA . GLN A 1 183 ? 36.635 4.723 -69.655 1.00 96.94 183 GLN A CA 1
ATOM 1538 C C . GLN A 1 183 ? 38.104 4.342 -69.893 1.00 96.94 183 GLN A C 1
ATOM 1540 O O . GLN A 1 183 ? 38.688 4.746 -70.895 1.00 96.94 183 GLN A O 1
ATOM 1545 N N . LEU A 1 184 ? 38.701 3.532 -69.013 1.00 95.69 184 LEU A N 1
ATOM 1546 C CA . LEU A 1 184 ? 40.066 3.029 -69.186 1.00 95.69 184 LEU A CA 1
ATOM 1547 C C . LEU A 1 184 ? 40.199 2.132 -70.423 1.00 95.69 184 LEU A C 1
ATOM 1549 O O . LEU A 1 184 ? 41.175 2.273 -71.162 1.00 95.69 184 LEU A O 1
ATOM 1553 N N . ARG A 1 185 ? 39.224 1.246 -70.671 1.00 96.88 185 ARG A N 1
ATOM 1554 C CA . ARG A 1 185 ? 39.173 0.412 -71.884 1.00 96.88 185 ARG A CA 1
ATOM 1555 C C . ARG A 1 185 ? 39.066 1.263 -73.149 1.00 96.88 185 ARG A C 1
ATOM 1557 O O . ARG A 1 185 ? 39.896 1.107 -74.035 1.00 96.88 185 ARG A O 1
ATOM 1564 N N . ASP A 1 186 ? 38.149 2.226 -73.191 1.00 96.44 186 ASP A N 1
ATOM 1565 C CA . ASP A 1 186 ? 37.966 3.112 -74.349 1.00 96.44 186 ASP A CA 1
ATOM 1566 C C . ASP A 1 186 ? 39.246 3.912 -74.653 1.00 96.44 186 ASP A C 1
ATOM 1568 O O . ASP A 1 186 ? 39.672 4.061 -75.803 1.00 96.44 186 ASP A O 1
ATOM 1572 N N . VAL A 1 187 ? 39.918 4.409 -73.610 1.00 96.12 187 VAL A N 1
ATOM 1573 C CA . VAL A 1 187 ? 41.208 5.092 -73.749 1.00 96.12 187 VAL A CA 1
ATOM 1574 C C . VAL A 1 187 ? 42.273 4.136 -74.299 1.00 96.12 187 VAL A C 1
ATOM 1576 O O . VAL A 1 187 ? 42.973 4.499 -75.246 1.00 96.12 187 VAL A O 1
ATOM 1579 N N . ALA A 1 188 ? 42.381 2.914 -73.774 1.00 94.75 188 ALA A N 1
ATOM 1580 C CA . ALA A 1 188 ? 43.314 1.911 -74.287 1.00 94.75 188 ALA A CA 1
ATOM 1581 C C . ALA A 1 188 ? 43.050 1.585 -75.769 1.00 94.75 188 ALA A C 1
ATOM 1583 O O . ALA A 1 188 ? 43.979 1.645 -76.579 1.00 94.75 188 ALA A O 1
ATOM 1584 N N . ASP A 1 189 ? 41.791 1.360 -76.150 1.00 95.88 189 ASP A N 1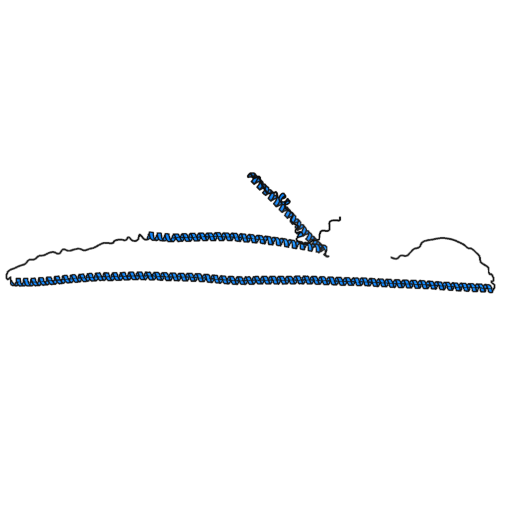
ATOM 1585 C CA . ASP A 1 189 ? 41.383 1.059 -77.524 1.00 95.88 189 ASP A CA 1
ATOM 1586 C C . ASP A 1 189 ? 41.712 2.216 -78.478 1.00 95.88 189 ASP A C 1
ATOM 1588 O O . ASP A 1 189 ? 42.288 2.016 -79.555 1.00 95.88 189 ASP A O 1
ATOM 1592 N N . THR A 1 190 ? 41.435 3.463 -78.075 1.00 96.19 190 THR A N 1
ATOM 1593 C CA . THR A 1 190 ? 41.799 4.636 -78.887 1.00 96.19 190 THR A CA 1
ATOM 1594 C C . THR A 1 190 ? 43.316 4.782 -79.045 1.00 96.19 190 THR A C 1
ATOM 1596 O O . THR A 1 190 ? 43.787 5.130 -80.137 1.00 96.19 190 THR A O 1
ATOM 1599 N N . PHE A 1 191 ? 44.108 4.481 -78.009 1.00 94.56 191 PHE A N 1
ATOM 1600 C CA . PHE A 1 191 ? 45.569 4.438 -78.110 1.00 94.56 191 PHE A CA 1
ATOM 1601 C C . PHE A 1 191 ? 46.053 3.317 -79.034 1.00 94.56 191 PHE A C 1
ATOM 1603 O O . PHE A 1 191 ? 46.955 3.552 -79.846 1.00 94.56 191 PHE A O 1
ATOM 1610 N N . GLU A 1 192 ? 45.453 2.128 -78.979 1.00 95.31 192 GLU A N 1
ATOM 1611 C CA . GLU A 1 192 ? 45.795 1.024 -79.873 1.00 95.31 192 GLU A CA 1
ATOM 1612 C C . GLU A 1 192 ? 45.530 1.359 -81.339 1.00 95.31 192 GLU A C 1
ATOM 1614 O O . GLU A 1 192 ? 46.400 1.136 -82.189 1.00 95.31 192 GLU A O 1
ATOM 1619 N N . VAL A 1 193 ? 44.362 1.931 -81.641 1.00 96.19 193 VAL A N 1
ATOM 1620 C CA . VAL A 1 193 ? 44.005 2.366 -82.997 1.00 96.19 193 VAL A CA 1
ATOM 1621 C C . VAL A 1 193 ? 44.990 3.427 -83.490 1.00 96.19 193 VAL A C 1
ATOM 1623 O O . VAL A 1 193 ? 45.530 3.309 -84.592 1.00 96.19 193 VAL A O 1
ATOM 1626 N N . ARG A 1 194 ? 45.310 4.436 -82.665 1.00 95.56 194 ARG A N 1
ATOM 1627 C CA . ARG A 1 194 ? 46.321 5.457 -83.003 1.00 95.56 194 ARG A CA 1
ATOM 1628 C C . ARG A 1 194 ? 47.693 4.836 -83.270 1.00 95.56 194 ARG A C 1
ATOM 1630 O O . ARG A 1 194 ? 48.349 5.217 -84.242 1.00 95.56 194 ARG A O 1
ATOM 1637 N N . ARG A 1 195 ? 48.118 3.867 -82.452 1.00 94.94 195 ARG A N 1
ATOM 1638 C CA . ARG A 1 195 ? 49.386 3.142 -82.623 1.00 94.94 195 ARG A CA 1
ATOM 1639 C C . ARG A 1 195 ? 49.412 2.359 -83.937 1.00 94.94 195 ARG A C 1
ATOM 1641 O O . ARG A 1 195 ? 50.376 2.498 -84.689 1.00 94.94 195 ARG A O 1
ATOM 1648 N N . LYS A 1 196 ? 48.360 1.589 -84.243 1.00 95.56 196 LYS A N 1
ATOM 1649 C CA . LYS A 1 196 ? 48.219 0.830 -85.502 1.00 95.56 196 LYS A CA 1
ATOM 1650 C C . LYS A 1 196 ? 48.270 1.760 -86.718 1.00 95.56 196 LYS A C 1
ATOM 1652 O O . LYS A 1 196 ? 49.070 1.533 -87.624 1.00 95.56 196 LYS A O 1
ATOM 1657 N N . ASN A 1 197 ? 47.525 2.866 -86.685 1.00 95.31 197 ASN A N 1
ATOM 1658 C CA . ASN A 1 197 ? 47.528 3.872 -87.750 1.00 95.31 197 ASN A CA 1
ATOM 1659 C C . ASN A 1 197 ? 48.913 4.506 -87.955 1.00 95.31 197 ASN A C 1
ATOM 1661 O O . ASN A 1 197 ? 49.346 4.701 -89.090 1.00 95.31 197 ASN A O 1
ATOM 1665 N N . LEU A 1 198 ? 49.637 4.822 -86.875 1.00 94.94 198 LEU A N 1
ATOM 1666 C CA . LEU A 1 198 ? 50.993 5.365 -86.970 1.00 94.94 198 LEU A CA 1
ATOM 1667 C C . LEU A 1 198 ? 51.963 4.356 -87.599 1.00 94.94 198 LEU A C 1
ATOM 1669 O O . LEU A 1 198 ? 52.734 4.732 -88.484 1.00 94.94 198 LEU A O 1
ATOM 1673 N N . LEU A 1 199 ? 51.909 3.089 -87.174 1.00 94.62 199 LEU A N 1
ATOM 1674 C CA . LEU A 1 199 ? 52.718 2.015 -87.754 1.00 94.62 199 LEU A CA 1
ATOM 1675 C C . LEU A 1 199 ? 52.417 1.840 -89.246 1.00 94.62 199 LEU A C 1
ATOM 1677 O O . LEU A 1 199 ? 53.345 1.814 -90.049 1.00 94.62 199 LEU A O 1
ATOM 1681 N N . GLN A 1 200 ? 51.142 1.829 -89.639 1.00 95.69 200 GLN A N 1
ATOM 1682 C CA . GLN A 1 200 ? 50.735 1.733 -91.042 1.00 95.69 200 GLN A CA 1
ATOM 1683 C C . GLN A 1 200 ? 51.209 2.937 -91.872 1.00 95.69 200 GLN A C 1
ATOM 1685 O O . GLN A 1 200 ? 51.717 2.768 -92.980 1.00 95.69 200 GLN A O 1
ATOM 1690 N N . ARG A 1 201 ? 51.128 4.163 -91.335 1.00 94.06 201 ARG A N 1
ATOM 1691 C CA . ARG A 1 201 ? 51.684 5.367 -91.984 1.00 94.06 201 ARG A CA 1
ATOM 1692 C C . ARG A 1 201 ? 53.197 5.269 -92.182 1.00 94.06 201 ARG A C 1
ATOM 1694 O O . ARG A 1 201 ? 53.714 5.666 -93.221 1.00 94.06 201 ARG A O 1
ATOM 1701 N N . LYS A 1 202 ? 53.931 4.747 -91.196 1.00 94.00 202 LYS A N 1
ATOM 1702 C CA . LYS A 1 202 ? 55.380 4.534 -91.333 1.00 94.00 202 LYS A CA 1
ATOM 1703 C C . LYS A 1 202 ? 55.698 3.433 -92.339 1.00 94.00 202 LYS A C 1
ATOM 1705 O O . LYS A 1 202 ? 56.604 3.619 -93.144 1.00 94.00 202 LYS A O 1
ATOM 1710 N N . GLN A 1 203 ? 54.925 2.353 -92.350 1.00 94.50 203 GLN A N 1
ATOM 1711 C CA . GLN A 1 203 ? 55.080 1.266 -93.310 1.00 94.50 203 GLN A CA 1
ATOM 1712 C C . GLN A 1 203 ? 54.840 1.739 -94.747 1.00 94.50 203 GLN A C 1
ATOM 1714 O O . GLN A 1 203 ? 55.677 1.509 -95.614 1.00 94.50 203 GLN A O 1
ATOM 1719 N N . THR A 1 204 ? 53.750 2.467 -94.989 1.00 94.38 204 THR A N 1
ATOM 1720 C CA . THR A 1 204 ? 53.450 3.058 -96.304 1.00 94.38 204 THR A CA 1
ATOM 1721 C C . THR A 1 204 ? 54.517 4.066 -96.733 1.00 94.38 204 THR A C 1
ATOM 1723 O O . THR A 1 204 ? 54.920 4.058 -97.891 1.00 94.38 204 THR A O 1
ATOM 1726 N N . GLN A 1 205 ? 55.062 4.870 -95.810 1.00 94.44 205 GLN A N 1
ATOM 1727 C CA . GLN A 1 205 ? 56.189 5.768 -96.094 1.00 94.44 205 GLN A CA 1
ATOM 1728 C C . GLN A 1 205 ? 57.474 5.009 -96.477 1.00 94.44 205 GLN A C 1
ATOM 1730 O O . GLN A 1 205 ? 58.235 5.467 -97.329 1.00 94.44 205 GLN A O 1
ATOM 1735 N N . ILE A 1 206 ? 57.757 3.870 -95.837 1.00 92.25 206 ILE A N 1
ATOM 1736 C CA . ILE A 1 206 ? 58.888 3.008 -96.209 1.00 92.25 206 ILE A CA 1
ATOM 1737 C C . ILE A 1 206 ? 58.638 2.401 -97.594 1.00 92.25 206 ILE A C 1
ATOM 1739 O O . ILE A 1 206 ? 59.509 2.492 -98.454 1.00 92.25 206 ILE A O 1
ATOM 1743 N N . GLN A 1 207 ? 57.442 1.867 -97.843 1.00 94.81 207 GLN A N 1
ATOM 1744 C CA . GLN A 1 207 ? 57.059 1.292 -99.137 1.00 94.81 207 GLN A CA 1
ATOM 1745 C C . GLN A 1 207 ? 57.121 2.316 -100.276 1.00 94.81 207 GLN A C 1
ATOM 1747 O O . GLN A 1 207 ? 57.626 2.002 -101.353 1.00 94.81 207 GLN A O 1
ATOM 1752 N N . SER A 1 208 ? 56.672 3.553 -100.045 1.00 92.06 208 SER A N 1
ATOM 1753 C CA . SER A 1 208 ? 56.749 4.622 -101.043 1.00 92.06 208 SER A CA 1
ATOM 1754 C C . SER A 1 208 ? 58.198 5.016 -101.334 1.00 92.06 208 SER A C 1
ATOM 1756 O O . SER A 1 208 ? 58.549 5.230 -102.492 1.00 92.06 208 SER A O 1
ATOM 1758 N N . LYS A 1 209 ? 59.061 5.066 -100.305 1.00 94.25 209 LYS A N 1
ATOM 1759 C CA . LYS A 1 209 ? 60.502 5.317 -100.471 1.00 94.25 209 LYS A CA 1
ATOM 1760 C C . LYS A 1 209 ? 61.185 4.201 -101.257 1.00 94.25 209 LYS A C 1
ATOM 1762 O O . LYS A 1 209 ? 61.902 4.518 -102.200 1.00 94.25 209 LYS A O 1
ATOM 1767 N N . ILE A 1 210 ? 60.924 2.934 -100.926 1.00 92.75 210 ILE A N 1
ATOM 1768 C CA . ILE A 1 210 ? 61.428 1.775 -101.682 1.00 92.75 210 ILE A CA 1
ATOM 1769 C C . ILE A 1 210 ? 60.982 1.882 -103.141 1.00 92.75 210 ILE A C 1
ATOM 1771 O O . ILE A 1 210 ? 61.821 1.894 -104.029 1.00 92.75 210 ILE A O 1
ATOM 1775 N N . SER A 1 211 ? 59.690 2.121 -103.384 1.00 92.75 211 SER A N 1
ATOM 1776 C CA . SER A 1 211 ? 59.152 2.267 -104.743 1.00 92.75 211 SER A CA 1
ATOM 1777 C C . SER A 1 211 ? 59.799 3.421 -105.519 1.00 92.75 211 SER A C 1
ATOM 1779 O O . SER A 1 211 ? 60.014 3.314 -106.724 1.00 92.75 211 SER A O 1
ATOM 1781 N N . SER A 1 212 ? 60.105 4.544 -104.858 1.00 93.12 212 SER A N 1
ATOM 1782 C CA . SER A 1 212 ? 60.802 5.670 -105.495 1.00 93.12 212 SER A CA 1
ATOM 1783 C C . SER A 1 212 ? 62.265 5.356 -105.812 1.00 93.12 212 SER A C 1
ATOM 1785 O O . SER A 1 212 ? 62.740 5.728 -106.882 1.00 93.12 212 SER A O 1
ATOM 1787 N N . LEU A 1 213 ? 62.957 4.636 -104.920 1.00 91.75 213 LEU A N 1
ATOM 1788 C CA . LEU A 1 213 ? 64.328 4.180 -105.141 1.00 91.75 213 LEU A CA 1
ATOM 1789 C C . LEU A 1 213 ? 64.375 3.151 -106.268 1.00 91.75 213 LEU A C 1
ATOM 1791 O O . LEU A 1 213 ? 65.211 3.287 -107.148 1.00 91.75 213 LEU A O 1
ATOM 1795 N N . ASP A 1 214 ? 63.440 2.203 -106.311 1.00 91.25 214 ASP A N 1
ATOM 1796 C CA . ASP A 1 214 ? 63.331 1.227 -107.396 1.00 91.25 214 ASP A CA 1
ATOM 1797 C C . ASP A 1 214 ? 63.091 1.913 -108.743 1.00 91.25 214 ASP A C 1
ATOM 1799 O O . ASP A 1 214 ? 63.720 1.554 -109.734 1.00 91.25 214 ASP A O 1
ATOM 1803 N N . LYS A 1 215 ? 62.219 2.932 -108.795 1.00 91.44 215 LYS A N 1
ATOM 1804 C CA . LYS A 1 215 ? 62.022 3.746 -110.008 1.00 91.44 215 LYS A CA 1
ATOM 1805 C C . LYS A 1 215 ? 63.299 4.486 -110.413 1.00 91.44 215 LYS A C 1
ATOM 1807 O O . LYS A 1 215 ? 63.632 4.489 -111.591 1.00 91.44 215 LYS A O 1
ATOM 1812 N N . ALA A 1 216 ? 64.016 5.086 -109.461 1.00 92.38 216 ALA A N 1
ATOM 1813 C CA . ALA A 1 216 ? 65.271 5.787 -109.731 1.00 92.38 216 ALA A CA 1
ATOM 1814 C C . ALA A 1 216 ? 66.386 4.833 -110.195 1.00 92.38 216 ALA A C 1
ATOM 1816 O O . ALA A 1 216 ? 67.122 5.162 -111.120 1.00 92.38 216 ALA A O 1
ATOM 1817 N N . ILE A 1 217 ? 66.486 3.644 -109.592 1.00 90.44 217 ILE A N 1
ATOM 1818 C CA . ILE A 1 217 ? 67.425 2.588 -109.987 1.00 90.44 217 ILE A CA 1
ATOM 1819 C C . ILE A 1 217 ? 67.081 2.074 -111.383 1.00 90.44 217 ILE A C 1
ATOM 1821 O O . ILE A 1 217 ? 67.979 1.978 -112.207 1.00 90.44 217 ILE A O 1
ATOM 1825 N N . LYS A 1 218 ? 65.803 1.798 -111.677 1.00 92.44 218 LYS A N 1
ATOM 1826 C CA . LYS A 1 218 ? 65.361 1.397 -113.022 1.00 92.44 218 LYS A CA 1
ATOM 1827 C C . LYS A 1 218 ? 65.694 2.462 -114.059 1.00 92.44 218 LYS A C 1
ATOM 1829 O O . LYS A 1 218 ? 66.360 2.144 -115.025 1.00 92.44 218 LYS A O 1
ATOM 1834 N N . ALA A 1 219 ? 65.366 3.728 -113.804 1.00 90.06 219 ALA A N 1
ATOM 1835 C CA . ALA A 1 219 ? 65.711 4.821 -114.713 1.00 90.06 219 ALA A CA 1
ATOM 1836 C C . ALA A 1 219 ? 67.232 4.977 -114.912 1.00 90.06 219 ALA A C 1
ATOM 1838 O O . ALA A 1 219 ? 67.679 5.249 -116.020 1.00 90.06 219 ALA A O 1
ATOM 1839 N N . ARG A 1 220 ? 68.037 4.788 -113.854 1.00 91.25 220 ARG A N 1
ATOM 1840 C CA . ARG A 1 220 ? 69.510 4.790 -113.922 1.00 91.25 220 ARG A CA 1
ATOM 1841 C C . ARG A 1 220 ? 70.046 3.593 -114.712 1.00 91.25 220 ARG A C 1
ATOM 1843 O O . ARG A 1 220 ? 71.026 3.741 -115.432 1.00 91.25 220 ARG A O 1
ATOM 1850 N N . LEU A 1 221 ? 69.443 2.415 -114.550 1.00 89.38 221 LEU A N 1
ATOM 1851 C CA . LEU A 1 221 ? 69.770 1.220 -115.327 1.00 89.38 221 LEU A CA 1
ATOM 1852 C C . LEU A 1 221 ? 69.409 1.433 -116.795 1.00 89.38 221 LEU A C 1
ATOM 1854 O O . LEU A 1 221 ? 70.254 1.187 -117.642 1.00 89.38 221 LEU A O 1
ATOM 1858 N N . ASP A 1 222 ? 68.221 1.960 -117.087 1.00 89.56 222 ASP A N 1
ATOM 1859 C CA . ASP A 1 222 ? 67.779 2.286 -118.442 1.00 89.56 222 ASP A CA 1
ATOM 1860 C C . ASP A 1 222 ? 68.713 3.318 -119.081 1.00 89.56 222 ASP A C 1
ATOM 1862 O O . ASP A 1 222 ? 69.178 3.100 -120.195 1.00 89.56 222 ASP A O 1
ATOM 1866 N N . SER A 1 223 ? 69.076 4.392 -118.363 1.00 86.56 223 SER A N 1
ATOM 1867 C CA . SER A 1 223 ? 70.028 5.387 -118.869 1.00 86.56 223 SER A CA 1
ATOM 1868 C C . SER A 1 223 ? 71.397 4.765 -119.141 1.00 86.56 223 SER A C 1
ATOM 1870 O O . SER A 1 223 ? 71.962 4.976 -120.207 1.00 86.56 223 SER A O 1
ATOM 1872 N N . LEU A 1 224 ? 71.910 3.943 -118.216 1.00 88.62 224 LEU A N 1
ATOM 1873 C CA . LEU A 1 224 ? 73.188 3.251 -118.375 1.00 88.62 224 LEU A CA 1
ATOM 1874 C C . LEU A 1 224 ? 73.154 2.257 -119.544 1.00 88.62 224 LEU A C 1
ATOM 1876 O O . LEU A 1 224 ? 74.129 2.160 -120.277 1.00 88.62 224 LEU A O 1
ATOM 1880 N N . ILE A 1 225 ? 72.043 1.543 -119.748 1.00 86.38 225 ILE A N 1
ATOM 1881 C CA . ILE A 1 225 ? 71.836 0.666 -120.905 1.00 86.38 225 ILE A CA 1
ATOM 1882 C C . ILE A 1 225 ? 71.818 1.500 -122.184 1.00 86.38 225 ILE A C 1
ATOM 1884 O O . ILE A 1 225 ? 72.533 1.159 -123.117 1.00 86.38 225 ILE A O 1
ATOM 1888 N N . THR A 1 226 ? 71.072 2.609 -122.239 1.00 84.19 226 THR A N 1
ATOM 1889 C CA . THR A 1 226 ? 71.049 3.474 -123.429 1.00 84.19 226 THR A CA 1
ATOM 1890 C C . THR A 1 226 ? 72.408 4.099 -123.722 1.00 84.19 226 THR A C 1
ATOM 1892 O O . THR A 1 226 ? 72.797 4.161 -124.882 1.00 84.19 226 THR A O 1
ATOM 1895 N N . ASP A 1 227 ? 73.152 4.516 -122.697 1.00 84.25 227 ASP A N 1
ATOM 1896 C CA . ASP A 1 227 ? 74.498 5.068 -122.847 1.00 84.25 227 ASP A CA 1
ATOM 1897 C C . ASP A 1 227 ? 75.479 3.985 -123.293 1.00 84.25 227 ASP A C 1
ATOM 1899 O O . ASP A 1 227 ? 76.292 4.230 -124.175 1.00 84.25 227 ASP A O 1
ATOM 1903 N N . ASN A 1 228 ? 75.386 2.771 -122.743 1.00 81.06 228 ASN A N 1
ATOM 1904 C CA . ASN A 1 228 ? 76.193 1.639 -123.195 1.00 81.06 228 ASN A CA 1
ATOM 1905 C C . ASN A 1 228 ? 75.841 1.224 -124.627 1.00 81.06 228 ASN A C 1
ATOM 1907 O O . ASN A 1 228 ? 76.750 0.910 -125.379 1.00 81.06 228 ASN A O 1
ATOM 1911 N N . LEU A 1 229 ? 74.566 1.255 -125.029 1.00 82.88 229 LEU A N 1
ATOM 1912 C CA . LEU A 1 229 ? 74.142 0.996 -126.410 1.00 82.88 229 LEU A CA 1
ATOM 1913 C C . LEU A 1 229 ? 74.644 2.082 -127.368 1.00 82.88 229 LEU A C 1
ATOM 1915 O O . LEU A 1 229 ? 75.103 1.757 -128.457 1.00 82.88 229 LEU A O 1
ATOM 1919 N N . LYS A 1 230 ? 74.608 3.357 -126.959 1.00 81.19 230 LYS A N 1
ATOM 1920 C CA . LYS A 1 230 ? 75.212 4.464 -127.715 1.00 81.19 230 LYS A CA 1
ATOM 1921 C C . LYS A 1 230 ? 76.718 4.299 -127.836 1.00 81.19 230 LYS A C 1
ATOM 1923 O O . LYS A 1 230 ? 77.210 4.370 -128.946 1.00 81.19 230 LYS A O 1
ATOM 1928 N N . LYS A 1 231 ? 77.423 4.006 -126.739 1.00 80.81 231 LYS A N 1
ATOM 1929 C CA . LYS A 1 231 ? 78.863 3.711 -126.752 1.00 80.81 231 LYS A CA 1
ATOM 1930 C C . LYS A 1 231 ? 79.191 2.494 -127.602 1.00 80.81 231 LYS A C 1
ATOM 1932 O O . LYS A 1 231 ? 80.201 2.507 -128.273 1.00 80.81 231 LYS A O 1
ATOM 1937 N N . LEU A 1 232 ? 78.359 1.454 -127.601 1.00 77.56 232 LEU A N 1
ATOM 1938 C CA . LEU A 1 232 ? 78.495 0.317 -128.516 1.00 77.56 232 LEU A CA 1
ATOM 1939 C C . LEU A 1 232 ? 78.319 0.751 -129.973 1.00 77.56 232 LEU A C 1
ATOM 1941 O O . LEU A 1 232 ? 79.087 0.312 -130.816 1.00 77.56 232 LEU A O 1
ATOM 1945 N N . GLY A 1 233 ? 77.368 1.642 -130.260 1.00 74.44 233 GLY A N 1
ATOM 1946 C CA . GLY A 1 233 ? 77.203 2.248 -131.583 1.00 74.44 233 GLY A CA 1
ATOM 1947 C C . GLY A 1 233 ? 78.366 3.164 -131.979 1.00 74.44 233 GLY A C 1
ATOM 1948 O O . GLY A 1 233 ? 78.805 3.131 -133.120 1.00 74.44 233 GLY A O 1
ATOM 1949 N N . GLU A 1 234 ? 78.907 3.945 -131.044 1.00 72.62 234 GLU A N 1
ATOM 1950 C CA . GLU A 1 234 ? 80.101 4.779 -131.225 1.00 72.62 234 GLU A CA 1
ATOM 1951 C C . GLU A 1 234 ? 81.355 3.918 -131.399 1.00 72.62 234 GLU A C 1
ATOM 1953 O O . GLU A 1 234 ? 82.176 4.231 -132.247 1.00 72.62 234 GLU A O 1
ATOM 1958 N N . LEU A 1 235 ? 81.481 2.809 -130.665 1.00 68.81 235 LEU A N 1
ATOM 1959 C CA . LEU A 1 235 ? 82.539 1.814 -130.834 1.00 68.81 235 LEU A CA 1
ATOM 1960 C C . LEU A 1 235 ? 82.384 1.047 -132.145 1.00 68.81 235 LEU A C 1
ATOM 1962 O O . LEU A 1 235 ? 83.393 0.741 -132.752 1.00 68.81 235 LEU A O 1
ATOM 1966 N N . GLN A 1 236 ? 81.165 0.777 -132.621 1.00 63.09 236 GLN A N 1
ATOM 1967 C CA . GLN A 1 236 ? 80.942 0.268 -133.978 1.00 63.09 236 GLN A CA 1
ATOM 1968 C C . GLN A 1 236 ? 81.364 1.304 -135.026 1.00 63.09 236 GLN A C 1
ATOM 1970 O O . GLN A 1 236 ? 82.059 0.957 -135.969 1.00 63.09 236 GLN A O 1
ATOM 1975 N N . LEU A 1 237 ? 81.028 2.582 -134.829 1.00 61.16 237 LEU A N 1
ATOM 1976 C CA . LEU A 1 237 ? 81.454 3.680 -135.705 1.00 61.16 237 LEU A CA 1
ATOM 1977 C C . LEU A 1 237 ? 82.964 3.973 -135.626 1.00 61.16 237 LEU A C 1
ATOM 1979 O O . LEU A 1 237 ? 83.506 4.525 -136.580 1.00 61.16 237 LEU A O 1
ATOM 1983 N N . ALA A 1 238 ? 83.623 3.637 -134.513 1.00 57.56 238 ALA A N 1
ATOM 1984 C CA . ALA A 1 238 ? 85.073 3.708 -134.328 1.00 57.56 238 ALA A CA 1
ATOM 1985 C C . ALA A 1 238 ? 85.780 2.460 -134.886 1.00 57.56 238 ALA A C 1
ATOM 1987 O O . ALA A 1 238 ? 86.831 2.583 -135.499 1.00 57.56 238 ALA A O 1
ATOM 1988 N N . TRP A 1 239 ? 85.174 1.273 -134.770 1.00 47.97 239 TRP A N 1
ATOM 1989 C CA . TRP A 1 239 ? 85.618 0.048 -135.451 1.00 47.97 239 TRP A CA 1
ATOM 1990 C C . TRP A 1 239 ? 85.526 0.178 -136.971 1.00 47.97 239 TRP A C 1
ATOM 1992 O O . TRP A 1 239 ? 86.369 -0.358 -137.678 1.00 47.97 239 TRP A O 1
ATOM 2002 N N . ASP A 1 240 ? 84.555 0.940 -137.474 1.00 47.50 240 ASP A N 1
ATOM 2003 C CA . ASP A 1 240 ? 84.456 1.279 -138.894 1.00 47.50 240 ASP A CA 1
ATOM 2004 C C . ASP A 1 240 ? 85.474 2.364 -139.328 1.00 47.50 240 ASP A C 1
ATOM 2006 O O . ASP A 1 240 ? 85.473 2.750 -140.500 1.00 47.50 240 ASP A O 1
ATOM 2010 N N . LYS A 1 241 ? 86.318 2.900 -138.423 1.00 41.03 241 LYS A N 1
ATOM 2011 C CA . LYS A 1 241 ? 87.159 4.084 -138.692 1.00 41.03 241 LYS A CA 1
ATOM 2012 C C . LYS A 1 241 ? 88.649 4.035 -138.314 1.00 41.03 241 LYS A C 1
ATOM 2014 O O . LYS A 1 241 ? 89.313 4.999 -138.664 1.00 41.03 241 LYS A O 1
ATOM 2019 N N . GLU A 1 242 ? 89.197 2.971 -137.731 1.00 38.00 242 GLU A N 1
ATOM 2020 C CA . GLU A 1 242 ? 90.652 2.815 -137.457 1.00 38.00 242 GLU A CA 1
ATOM 2021 C C . GLU A 1 242 ? 90.964 1.292 -137.411 1.00 38.00 242 GLU A C 1
ATOM 2023 O O . GLU A 1 242 ? 90.490 0.614 -136.505 1.00 38.00 242 GLU A O 1
ATOM 2028 N N . GLU A 1 243 ? 91.592 0.594 -138.377 1.00 38.16 243 GLU A N 1
ATOM 2029 C CA . GLU A 1 243 ? 92.909 0.762 -139.041 1.00 38.16 243 GLU A CA 1
ATOM 2030 C C . GLU A 1 243 ? 93.627 2.100 -138.815 1.00 38.16 243 GLU A C 1
ATOM 2032 O O . GLU A 1 243 ? 93.573 2.981 -139.661 1.00 38.16 243 GLU A O 1
ATOM 2037 N N . GLU A 1 244 ? 94.283 2.234 -137.658 1.00 35.81 244 GLU A N 1
ATOM 2038 C CA . GLU A 1 244 ? 95.676 2.694 -137.456 1.00 35.81 244 GLU A CA 1
ATOM 2039 C C . GLU A 1 244 ? 95.896 3.070 -135.971 1.00 35.81 244 GLU A C 1
ATOM 2041 O O . GLU A 1 244 ? 95.129 3.834 -135.403 1.00 35.81 244 GLU A O 1
ATOM 2046 N N . GLU A 1 245 ? 96.934 2.459 -135.377 1.00 33.78 245 GLU A N 1
ATOM 2047 C CA . GLU A 1 245 ? 97.717 2.797 -134.158 1.00 33.78 245 GLU A CA 1
ATOM 2048 C C . GLU A 1 245 ? 97.011 3.307 -132.876 1.00 33.78 245 GLU A C 1
ATOM 2050 O O . GLU A 1 245 ? 96.421 4.376 -132.816 1.00 33.78 245 GLU A O 1
ATOM 2055 N N . GLU A 1 246 ? 96.966 2.500 -131.810 1.00 32.84 246 GLU A N 1
ATOM 2056 C CA . GLU A 1 246 ? 97.939 2.363 -130.693 1.00 32.84 246 GLU A CA 1
ATOM 2057 C C . GLU A 1 246 ? 97.649 3.238 -129.442 1.00 32.84 246 GLU A C 1
ATOM 2059 O O . GLU A 1 246 ? 97.802 4.454 -129.411 1.00 32.84 246 GLU A O 1
ATOM 2064 N N . ASP A 1 247 ? 97.305 2.496 -128.383 1.00 34.19 247 ASP A N 1
ATOM 2065 C CA . ASP A 1 247 ? 97.549 2.640 -126.941 1.00 34.19 247 ASP A CA 1
ATOM 2066 C C . ASP A 1 247 ? 96.853 3.662 -125.992 1.00 34.19 247 ASP A C 1
ATOM 2068 O O . ASP A 1 247 ? 96.677 4.843 -126.294 1.00 34.19 247 ASP A O 1
ATOM 2072 N N . PRO A 1 248 ? 96.470 3.210 -124.763 1.00 56.72 248 PRO A N 1
ATOM 2073 C CA . PRO A 1 248 ? 95.599 3.922 -123.817 1.00 56.72 248 PRO A CA 1
ATOM 2074 C C . PRO A 1 248 ? 96.353 4.519 -122.607 1.00 56.72 248 PR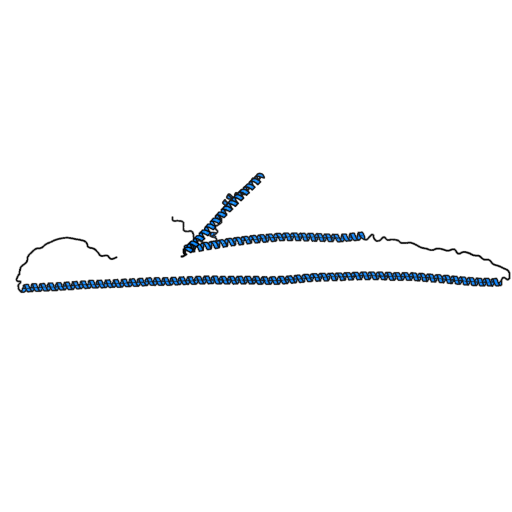O A C 1
ATOM 2076 O O . PRO A 1 248 ? 97.428 4.051 -122.232 1.00 56.72 248 PRO A O 1
ATOM 2079 N N . PRO A 1 249 ? 95.772 5.504 -121.892 1.00 42.69 249 PRO A N 1
ATOM 2080 C CA . PRO A 1 249 ? 95.746 5.396 -120.417 1.00 42.69 249 PRO A CA 1
ATOM 2081 C C . PRO A 1 249 ? 94.488 6.041 -119.781 1.00 42.69 249 PRO A C 1
ATOM 2083 O O . PRO A 1 249 ? 94.008 7.077 -120.215 1.00 42.69 249 PRO A O 1
ATOM 2086 N N . SER A 1 250 ? 93.808 5.388 -118.833 1.00 29.30 250 SER A N 1
ATOM 2087 C CA . SER A 1 250 ? 94.088 5.339 -117.382 1.00 29.30 250 SER A CA 1
ATOM 2088 C C . SER A 1 250 ? 93.604 6.562 -116.580 1.00 29.30 250 SER A C 1
ATOM 2090 O O . SER A 1 250 ? 93.716 7.700 -117.019 1.00 29.30 250 SER A O 1
ATOM 2092 N N . PHE A 1 251 ? 93.202 6.262 -115.335 1.00 27.36 251 PHE A N 1
ATOM 2093 C CA . PHE A 1 251 ? 93.186 7.137 -114.154 1.00 27.36 251 PHE A CA 1
ATOM 2094 C C . PHE A 1 251 ? 91.913 7.988 -113.926 1.00 27.36 251 PHE A C 1
ATOM 2096 O O . PHE A 1 251 ? 91.431 8.647 -114.832 1.00 27.36 251 PHE A O 1
ATOM 2103 N N . GLU A 1 252 ? 91.313 8.159 -112.744 1.00 30.02 252 GLU A N 1
ATOM 2104 C CA . GLU A 1 252 ? 91.251 7.501 -111.429 1.00 30.02 252 GLU A CA 1
ATOM 2105 C C . GLU A 1 252 ? 90.302 8.384 -110.571 1.00 30.02 252 GLU A C 1
ATOM 2107 O O . GLU A 1 252 ? 89.931 9.479 -110.991 1.00 30.02 252 GLU A O 1
ATOM 2112 N N . GLN A 1 253 ? 90.021 7.963 -109.329 1.00 36.00 253 GLN A N 1
ATOM 2113 C CA . GLN A 1 253 ? 89.651 8.823 -108.183 1.00 36.00 253 GLN A CA 1
ATOM 2114 C C . GLN A 1 253 ? 88.196 9.351 -108.127 1.00 36.00 253 GLN A C 1
ATOM 2116 O O . GLN A 1 253 ? 87.624 9.816 -109.094 1.00 36.00 253 GLN A O 1
ATOM 2121 N N . GLN A 1 254 ? 87.480 9.340 -107.001 1.00 32.50 254 GLN A N 1
ATOM 2122 C CA . GLN A 1 254 ? 87.893 9.318 -105.601 1.00 32.50 254 GLN A CA 1
ATOM 2123 C C . GLN A 1 254 ? 86.702 8.853 -104.738 1.00 32.50 254 GLN A C 1
ATOM 2125 O O . GLN A 1 254 ? 85.610 9.412 -104.801 1.00 32.50 254 GLN A O 1
ATOM 2130 N N . ASN A 1 255 ? 86.932 7.859 -103.880 1.00 33.88 255 ASN A N 1
ATOM 2131 C CA . ASN A 1 255 ? 86.131 7.636 -102.679 1.00 33.88 255 ASN A CA 1
ATOM 2132 C C . ASN A 1 255 ? 86.674 8.545 -101.566 1.00 33.88 255 ASN A C 1
ATOM 2134 O O . ASN A 1 255 ? 87.872 8.497 -101.287 1.00 33.88 255 ASN A O 1
ATOM 2138 N N . LYS A 1 256 ? 85.804 9.262 -100.841 1.00 32.12 256 LYS A N 1
ATOM 2139 C CA . LYS A 1 256 ? 86.020 9.511 -99.406 1.00 32.12 256 LYS A CA 1
ATOM 2140 C C . LYS A 1 256 ? 84.694 9.599 -98.628 1.00 32.12 256 LYS A C 1
ATOM 2142 O O . LYS A 1 256 ? 83.774 10.262 -99.105 1.00 32.12 256 LYS A O 1
ATOM 2147 N N . PRO A 1 257 ? 84.569 8.933 -97.459 1.00 40.75 257 PRO A N 1
ATOM 2148 C CA . PRO A 1 257 ? 83.289 8.705 -96.782 1.00 40.7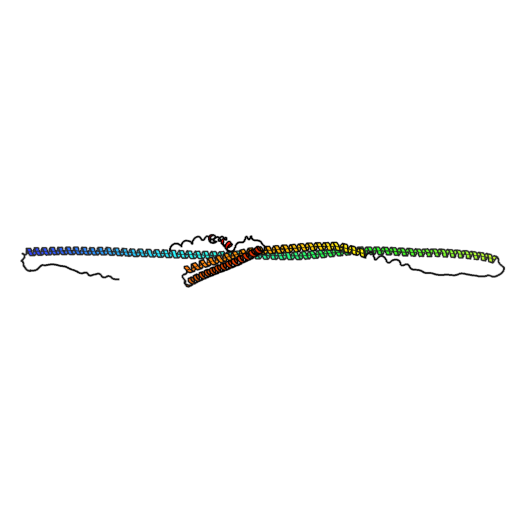5 257 PRO A CA 1
ATOM 2149 C C . PRO A 1 257 ? 83.214 9.297 -95.348 1.00 40.75 257 PRO A C 1
ATOM 2151 O O . PRO A 1 257 ? 84.197 9.832 -94.843 1.00 40.75 257 PRO A O 1
ATOM 2154 N N . LEU A 1 258 ? 82.065 9.042 -94.685 1.00 32.78 258 LEU A N 1
ATOM 2155 C CA . LEU A 1 258 ? 81.784 9.014 -93.221 1.00 32.78 258 LEU A CA 1
ATOM 2156 C C . LEU A 1 258 ? 81.487 10.360 -92.502 1.00 32.78 258 LEU A C 1
ATOM 2158 O O . LEU A 1 258 ? 81.950 11.395 -92.962 1.00 32.78 258 LEU A O 1
ATOM 2162 N N . PRO A 1 259 ? 80.823 10.387 -91.312 1.00 45.25 259 PRO A N 1
ATOM 2163 C CA . PRO A 1 259 ? 79.986 9.376 -90.638 1.00 45.25 259 PRO A CA 1
ATOM 2164 C C . PRO A 1 259 ? 78.683 9.901 -89.956 1.00 45.25 259 PRO A C 1
ATOM 2166 O O . PRO A 1 259 ? 78.388 11.084 -89.835 1.00 45.25 259 PRO A O 1
ATOM 2169 N N . LYS A 1 260 ? 77.921 8.914 -89.457 1.00 37.06 260 LYS A N 1
ATOM 2170 C CA . LYS A 1 260 ? 76.826 8.916 -88.457 1.00 37.06 260 LYS A CA 1
ATOM 2171 C C . LYS A 1 260 ? 77.325 9.537 -87.116 1.00 37.06 260 LYS A C 1
ATOM 2173 O O . LYS A 1 260 ? 78.516 9.476 -86.864 1.00 37.06 260 LYS A O 1
ATOM 2178 N N . ARG A 1 261 ? 76.539 10.034 -86.144 1.00 32.78 261 ARG A N 1
ATOM 2179 C CA . ARG A 1 261 ? 75.419 9.408 -85.405 1.00 32.78 261 ARG A CA 1
ATOM 2180 C C . ARG A 1 261 ? 74.936 10.377 -84.280 1.00 32.78 261 ARG A C 1
ATOM 2182 O O . ARG A 1 261 ? 75.688 11.226 -83.829 1.00 32.78 261 ARG A O 1
ATOM 2189 N N . LYS A 1 262 ? 73.675 10.198 -83.865 1.00 39.94 262 LYS A N 1
ATOM 2190 C CA . LYS A 1 262 ? 72.828 10.861 -82.826 1.00 39.94 262 LYS A CA 1
ATOM 2191 C C . LYS A 1 262 ? 73.258 10.573 -81.355 1.00 39.94 262 LYS A C 1
ATOM 2193 O O . LYS A 1 262 ? 74.113 9.701 -81.220 1.00 39.94 262 LYS A O 1
ATOM 2198 N N . PRO A 1 263 ? 72.519 10.971 -80.272 1.00 53.34 263 PRO A N 1
ATOM 2199 C CA . PRO A 1 263 ? 71.640 12.126 -79.915 1.00 53.34 263 PRO A CA 1
ATOM 2200 C C . PRO A 1 263 ? 72.059 12.745 -78.527 1.00 53.34 263 PRO A C 1
ATOM 2202 O O . PRO A 1 263 ? 73.124 12.370 -78.044 1.00 53.34 263 PRO A O 1
ATOM 2205 N N . PRO A 1 264 ? 71.313 13.668 -77.855 1.00 40.25 264 PRO A N 1
ATOM 2206 C CA . PRO A 1 264 ? 70.141 13.318 -77.011 1.00 40.25 264 PRO A CA 1
ATOM 2207 C C . PRO A 1 264 ? 69.039 14.410 -76.972 1.00 40.25 264 PRO A C 1
ATOM 2209 O O . PRO A 1 264 ? 69.282 15.572 -77.263 1.00 40.25 264 PRO A O 1
ATOM 2212 N N . LEU A 1 265 ? 67.811 14.064 -76.569 1.00 36.47 265 LEU A N 1
ATOM 2213 C CA . LEU A 1 265 ? 66.800 15.038 -76.117 1.00 36.47 265 LEU A CA 1
ATOM 2214 C C . LEU A 1 265 ? 65.856 14.340 -75.129 1.00 36.47 265 LEU A C 1
ATOM 2216 O O . LEU A 1 265 ? 64.923 13.644 -75.521 1.00 36.47 265 LEU A O 1
ATOM 2220 N N . ARG A 1 266 ? 66.117 14.524 -73.831 1.00 33.34 266 ARG A N 1
ATOM 2221 C CA . ARG A 1 266 ? 65.131 14.358 -72.757 1.00 33.34 266 ARG A CA 1
ATOM 2222 C C . ARG A 1 266 ? 64.760 15.757 -72.276 1.00 33.34 266 ARG A C 1
ATOM 2224 O O . ARG A 1 266 ? 65.630 16.532 -71.893 1.00 33.34 266 ARG A O 1
ATOM 2231 N N . ARG A 1 267 ? 63.469 16.082 -72.325 1.00 41.75 267 ARG A N 1
ATOM 2232 C CA . ARG A 1 267 ? 62.877 17.308 -71.783 1.00 41.75 267 ARG A CA 1
ATOM 2233 C C . ARG A 1 267 ? 61.777 16.903 -70.798 1.00 41.75 267 ARG A C 1
ATOM 2235 O O . ARG A 1 267 ? 60.860 16.196 -71.196 1.00 41.75 267 ARG A O 1
ATOM 2242 N N . LYS A 1 268 ? 61.889 17.460 -69.586 1.00 41.78 268 LYS A N 1
ATOM 2243 C CA . LYS A 1 268 ? 60.832 17.802 -68.615 1.00 41.78 268 LYS A CA 1
ATOM 2244 C C . LYS A 1 268 ? 60.194 16.659 -67.803 1.00 41.78 268 LYS A C 1
ATOM 2246 O O . LYS A 1 268 ? 59.187 16.089 -68.196 1.00 41.78 268 LYS A O 1
ATOM 2251 N N . LEU A 1 269 ? 60.751 16.442 -66.609 1.00 44.75 269 LEU A N 1
ATOM 2252 C CA . LEU A 1 269 ? 59.985 16.241 -65.374 1.00 44.75 269 LEU A CA 1
ATOM 2253 C C . LEU A 1 269 ? 59.737 17.638 -64.790 1.00 44.75 269 LEU A C 1
ATOM 2255 O O . LEU A 1 269 ? 60.699 18.300 -64.419 1.00 44.75 269 LEU A O 1
ATOM 2259 N N . LEU A 1 270 ? 58.493 18.115 -64.820 1.00 46.38 270 LEU A N 1
ATOM 2260 C CA . LEU A 1 270 ? 57.996 19.236 -64.010 1.00 46.38 270 LEU A CA 1
ATOM 2261 C C . LEU A 1 270 ? 56.466 19.254 -64.152 1.00 46.38 270 LEU A C 1
ATOM 2263 O O . LEU A 1 270 ? 55.907 20.003 -64.952 1.00 46.38 270 LEU A O 1
ATOM 2267 N N . LEU A 1 271 ? 55.797 18.325 -63.469 1.00 45.75 271 LEU A N 1
ATOM 2268 C CA . LEU A 1 271 ? 54.343 18.332 -63.296 1.00 45.75 271 LEU A CA 1
ATOM 2269 C C . LEU A 1 271 ? 53.956 17.489 -62.069 1.00 45.75 271 LEU A C 1
ATOM 2271 O O . LEU A 1 271 ? 53.145 16.581 -62.172 1.00 45.75 271 LEU A O 1
ATOM 2275 N N . GLU A 1 272 ? 54.587 17.742 -60.923 1.00 45.34 272 GLU A N 1
ATOM 2276 C CA . GLU A 1 272 ? 54.270 17.028 -59.671 1.00 45.34 272 GLU A CA 1
ATOM 2277 C C . GLU A 1 272 ? 54.259 17.957 -58.441 1.00 45.34 272 GLU A C 1
ATOM 2279 O O . GLU A 1 272 ? 54.119 17.509 -57.317 1.00 45.34 272 GLU A O 1
ATOM 2284 N N . GLU A 1 273 ? 54.333 19.277 -58.650 1.00 45.34 273 GLU A N 1
ATOM 2285 C CA . GLU A 1 273 ? 54.431 20.283 -57.574 1.00 45.34 273 GLU A CA 1
ATOM 2286 C C . GLU A 1 273 ? 53.201 21.217 -57.519 1.00 45.34 273 GLU A C 1
ATOM 2288 O O . GLU A 1 273 ? 53.261 22.330 -57.008 1.00 45.34 273 GLU A O 1
ATOM 2293 N N . LYS A 1 274 ? 52.065 20.804 -58.103 1.00 46.44 274 LYS A N 1
ATOM 2294 C CA . LYS A 1 274 ? 50.803 21.579 -58.073 1.00 46.44 274 LYS A CA 1
ATOM 2295 C C . LYS A 1 274 ? 49.655 20.907 -57.319 1.00 46.44 274 LYS A C 1
ATOM 2297 O O . LYS A 1 274 ? 48.616 21.529 -57.155 1.00 46.44 274 LYS A O 1
ATOM 2302 N N . THR A 1 275 ? 49.824 19.676 -56.842 1.00 49.97 275 THR A N 1
ATOM 2303 C CA . THR A 1 275 ? 48.738 18.894 -56.223 1.00 49.97 275 THR A CA 1
ATOM 2304 C C . THR A 1 275 ? 48.783 18.844 -54.698 1.00 49.97 275 THR A C 1
ATOM 2306 O O . THR A 1 275 ? 47.813 18.410 -54.093 1.00 49.97 275 THR A O 1
ATOM 2309 N N . GLU A 1 276 ? 49.851 19.308 -54.049 1.00 51.59 276 GLU A N 1
ATOM 2310 C CA . GLU A 1 276 ? 49.923 19.345 -52.579 1.00 51.59 276 GLU A CA 1
ATOM 2311 C C . GLU A 1 276 ? 49.120 20.490 -51.922 1.00 51.59 276 GLU A C 1
ATOM 2313 O O . GLU A 1 276 ? 48.377 20.196 -50.982 1.00 51.59 276 GLU A O 1
ATOM 2318 N N . PRO A 1 277 ? 49.151 21.756 -52.402 1.00 53.97 277 PRO A N 1
ATOM 2319 C CA . PRO A 1 277 ? 48.389 22.829 -51.753 1.00 53.97 277 PRO A CA 1
ATOM 2320 C C . PRO A 1 277 ? 46.874 22.710 -51.996 1.00 53.97 277 PRO A C 1
ATOM 2322 O O . PRO A 1 277 ? 46.085 22.991 -51.102 1.00 53.97 277 PRO A O 1
ATOM 2325 N N . GLU A 1 278 ? 46.456 22.199 -53.160 1.00 57.59 278 GLU A N 1
ATOM 2326 C CA . GLU A 1 278 ? 45.038 22.018 -53.524 1.00 57.59 278 GLU A CA 1
ATOM 2327 C C . GLU A 1 278 ? 44.369 20.859 -52.750 1.00 57.59 278 GLU A C 1
ATOM 2329 O O . GLU A 1 278 ? 43.153 20.845 -52.544 1.00 57.59 278 GLU A O 1
ATOM 2334 N N . VAL A 1 279 ? 45.161 19.876 -52.299 1.00 57.62 279 VAL A N 1
ATOM 2335 C CA . VAL A 1 279 ? 44.708 18.783 -51.421 1.00 57.62 279 VAL A CA 1
ATOM 2336 C C . VAL A 1 279 ? 44.646 19.242 -49.960 1.00 57.62 279 VAL A C 1
ATOM 2338 O O . VAL A 1 279 ? 43.720 18.847 -49.253 1.00 57.62 279 VAL A O 1
ATOM 2341 N N . GLN A 1 280 ? 45.561 20.110 -49.514 1.00 57.41 280 GLN A N 1
ATOM 2342 C CA . GLN A 1 280 ? 45.523 20.707 -48.170 1.00 57.41 280 GLN A CA 1
ATOM 2343 C C . GLN A 1 280 ? 44.369 21.708 -47.999 1.00 57.41 280 GLN A C 1
ATOM 2345 O O . GLN A 1 280 ? 43.701 21.692 -46.966 1.00 57.41 280 GLN A O 1
ATOM 2350 N N . GLU A 1 281 ? 44.072 22.521 -49.015 1.00 61.47 281 GLU A N 1
ATOM 2351 C CA . GLU A 1 281 ? 42.962 23.486 -48.995 1.00 61.47 281 GLU A CA 1
ATOM 2352 C C . GLU A 1 281 ? 41.597 22.778 -48.920 1.00 61.47 281 GLU A C 1
ATOM 2354 O O . GLU A 1 281 ? 40.779 23.089 -48.054 1.00 61.47 281 GLU A O 1
ATOM 2359 N N . LYS A 1 282 ? 41.391 21.714 -49.712 1.00 62.38 282 LYS A N 1
ATOM 2360 C CA . LYS A 1 282 ? 40.169 20.886 -49.650 1.00 62.38 282 LYS A CA 1
ATOM 2361 C C . LYS A 1 282 ? 40.044 20.073 -48.358 1.00 62.38 282 LYS A C 1
ATOM 2363 O O . LYS A 1 282 ? 38.929 19.805 -47.909 1.00 62.38 282 LYS A O 1
ATOM 2368 N N . GLN A 1 283 ? 41.161 19.672 -47.744 1.00 58.44 283 GLN A N 1
ATOM 2369 C CA . GLN A 1 283 ? 41.152 19.050 -46.415 1.00 58.44 283 GLN A CA 1
ATOM 2370 C C . GLN A 1 283 ? 40.718 20.047 -45.333 1.00 58.44 283 GLN A C 1
ATOM 2372 O O . GLN A 1 283 ? 39.933 19.679 -44.460 1.00 58.44 283 GLN A O 1
ATOM 2377 N N . PHE A 1 284 ? 41.155 21.306 -45.417 1.00 57.81 284 PHE A N 1
ATOM 2378 C CA . PHE A 1 284 ? 40.766 22.363 -44.481 1.00 57.81 284 PHE A CA 1
ATOM 2379 C C . PHE A 1 284 ? 39.290 22.776 -44.652 1.00 57.81 284 PHE A C 1
ATOM 2381 O O . PHE A 1 284 ? 38.561 22.887 -43.662 1.00 57.81 284 PHE A O 1
ATOM 2388 N N . GLU A 1 285 ? 38.809 22.887 -45.898 1.00 61.28 285 GLU A N 1
ATOM 2389 C CA . GLU A 1 285 ? 37.402 23.190 -46.218 1.00 61.28 285 GLU A CA 1
ATOM 2390 C C . GLU A 1 285 ? 36.415 22.107 -45.748 1.00 61.28 285 GLU A C 1
ATOM 2392 O O . GLU A 1 285 ? 35.285 22.435 -45.389 1.00 61.28 285 GLU A O 1
ATOM 2397 N N . LEU A 1 286 ? 36.811 20.826 -45.698 1.00 60.62 286 LEU A N 1
ATOM 2398 C CA . LEU A 1 286 ? 35.990 19.760 -45.098 1.00 60.62 286 LEU A CA 1
ATOM 2399 C C . LEU A 1 286 ? 36.091 19.707 -43.565 1.00 60.62 286 LEU A C 1
ATOM 2401 O O . LEU A 1 286 ? 35.143 19.276 -42.902 1.00 60.62 286 LEU A O 1
ATOM 2405 N N . GLN A 1 287 ? 37.218 20.128 -42.989 1.00 63.22 287 GLN A N 1
ATOM 2406 C CA . GLN A 1 287 ? 37.475 20.041 -41.551 1.00 63.22 287 GLN A CA 1
ATOM 2407 C C . GLN A 1 287 ? 36.742 21.135 -40.757 1.00 63.22 287 GLN A C 1
ATOM 2409 O O . GLN A 1 287 ? 36.219 20.859 -39.676 1.00 63.22 287 GLN A O 1
ATOM 2414 N N . GLU A 1 288 ? 36.622 22.348 -41.299 1.00 68.81 288 GLU A N 1
ATOM 2415 C CA . GLU A 1 288 ? 35.870 23.450 -40.681 1.00 68.81 288 GLU A CA 1
ATOM 2416 C C . GLU A 1 288 ? 34.379 23.150 -40.412 1.00 68.81 288 GLU A C 1
ATOM 2418 O O . GLU A 1 288 ? 33.927 23.329 -39.275 1.00 68.81 288 GLU A O 1
ATOM 2423 N N . PRO A 1 289 ? 33.570 22.702 -41.395 1.00 69.94 289 PRO A N 1
ATOM 2424 C CA . PRO A 1 289 ? 32.164 22.389 -41.159 1.00 69.94 289 PRO A CA 1
ATOM 2425 C C . PRO A 1 289 ? 32.011 21.205 -40.197 1.00 69.94 289 PRO A C 1
ATOM 2427 O O . PRO A 1 289 ? 31.132 21.236 -39.338 1.00 69.94 289 PRO A O 1
ATOM 2430 N N . GLN A 1 290 ? 32.900 20.206 -40.251 1.00 68.69 290 GLN A N 1
ATOM 2431 C CA . GLN A 1 290 ? 32.906 19.095 -39.292 1.00 68.69 290 GLN A CA 1
ATOM 2432 C C . GLN A 1 290 ? 33.195 19.561 -37.858 1.00 68.69 290 GLN A C 1
ATOM 2434 O O . GLN A 1 290 ? 32.547 19.096 -36.920 1.00 68.69 290 GLN A O 1
ATOM 2439 N N . GLN A 1 291 ? 34.123 20.502 -37.667 1.00 73.94 291 GLN A N 1
ATOM 2440 C CA . GLN A 1 291 ? 34.385 21.107 -36.359 1.00 73.94 291 GLN A CA 1
ATOM 2441 C C . GLN A 1 291 ? 33.200 21.951 -35.870 1.00 73.94 291 GLN A C 1
ATOM 2443 O O . GLN A 1 291 ? 32.825 21.848 -34.703 1.00 73.94 291 GLN A O 1
ATOM 2448 N N . LYS A 1 292 ? 32.552 22.721 -36.755 1.00 75.12 292 LYS A N 1
ATOM 2449 C CA . LYS A 1 292 ? 31.344 23.503 -36.427 1.00 75.12 292 LYS A CA 1
ATOM 2450 C C . LYS A 1 292 ? 30.170 22.604 -36.024 1.00 75.12 292 LYS A C 1
ATOM 2452 O O . LYS A 1 292 ? 29.496 22.901 -35.040 1.00 75.12 292 LYS A O 1
ATOM 2457 N N . HIS A 1 293 ? 29.954 21.490 -36.728 1.00 74.06 293 HIS A N 1
ATOM 2458 C CA . HIS A 1 293 ? 28.950 20.490 -36.352 1.00 74.06 293 HIS A CA 1
ATOM 2459 C C . HIS A 1 293 ? 29.262 19.862 -34.991 1.00 74.06 293 HIS A C 1
ATOM 2461 O O . HIS A 1 293 ? 28.398 19.851 -34.122 1.00 74.06 293 HIS A O 1
ATOM 2467 N N . ARG A 1 294 ? 30.518 19.467 -34.750 1.00 73.81 294 ARG A N 1
ATOM 2468 C CA . ARG A 1 294 ? 30.953 18.935 -33.448 1.00 73.81 294 ARG A CA 1
ATOM 2469 C C . ARG A 1 294 ? 30.756 19.919 -32.297 1.00 73.81 294 ARG A C 1
ATOM 2471 O O . ARG A 1 294 ? 30.299 19.516 -31.236 1.00 73.81 294 ARG A O 1
ATOM 2478 N N . LEU A 1 295 ? 31.082 21.196 -32.490 1.00 81.62 295 LEU A N 1
ATOM 2479 C CA . LEU A 1 295 ? 30.863 22.233 -31.475 1.00 81.62 295 LEU A CA 1
ATOM 2480 C C . LEU A 1 295 ? 29.373 22.443 -31.192 1.00 81.62 295 LEU A C 1
ATOM 2482 O O . LEU A 1 295 ? 28.987 22.611 -30.038 1.00 81.62 295 LEU A O 1
ATOM 2486 N N . LYS A 1 296 ? 28.531 22.390 -32.230 1.00 84.94 296 LYS A N 1
ATOM 2487 C CA . LYS A 1 296 ? 27.077 22.488 -32.081 1.00 84.94 296 LYS A CA 1
ATOM 2488 C C . LYS A 1 296 ? 26.512 21.302 -31.298 1.00 84.94 296 LYS A C 1
ATOM 2490 O O . LYS A 1 296 ? 25.736 21.529 -30.378 1.00 84.94 296 LYS A O 1
ATOM 2495 N N . ASP A 1 297 ? 26.962 20.087 -31.607 1.00 76.19 297 ASP A N 1
ATOM 2496 C CA . ASP A 1 297 ? 26.548 18.861 -30.916 1.00 76.19 297 ASP A CA 1
ATOM 2497 C C . ASP A 1 297 ? 27.007 18.850 -29.448 1.00 76.19 297 ASP A C 1
ATOM 2499 O O . ASP A 1 297 ? 26.259 18.448 -28.557 1.00 76.19 297 ASP A O 1
ATOM 2503 N N . LEU A 1 298 ? 28.220 19.345 -29.171 1.00 78.25 298 LEU A N 1
ATOM 2504 C CA . LEU A 1 298 ? 28.724 19.518 -27.806 1.00 78.25 298 LEU A CA 1
ATOM 2505 C C . LEU A 1 298 ? 27.897 20.542 -27.021 1.00 78.25 298 LEU A C 1
ATOM 2507 O O . LEU A 1 298 ? 27.551 20.283 -25.873 1.00 78.25 298 LEU A O 1
ATOM 2511 N N . MET A 1 299 ? 27.531 21.667 -27.640 1.00 87.31 299 MET A N 1
ATOM 2512 C CA . MET A 1 299 ? 26.711 22.698 -26.999 1.00 87.31 299 MET A CA 1
ATOM 2513 C C . MET A 1 299 ? 25.287 22.198 -26.710 1.00 87.31 299 MET A C 1
ATOM 2515 O O . MET A 1 299 ? 24.752 22.464 -25.634 1.00 87.31 299 MET A O 1
ATOM 2519 N N . THR A 1 300 ? 24.681 21.432 -27.626 1.00 85.12 300 THR A N 1
ATOM 2520 C CA . THR A 1 300 ? 23.375 20.797 -27.379 1.00 85.12 300 THR A CA 1
ATOM 2521 C C . THR A 1 300 ? 23.465 19.739 -26.286 1.00 85.12 300 THR A C 1
ATOM 2523 O O . THR A 1 300 ? 22.602 19.694 -25.414 1.00 85.12 300 THR A O 1
ATOM 2526 N N . LEU A 1 301 ? 24.535 18.940 -26.267 1.00 84.81 301 LEU A N 1
ATOM 2527 C CA . LEU A 1 301 ? 24.750 17.934 -25.229 1.00 84.81 301 LEU A CA 1
ATOM 2528 C C . LEU A 1 301 ? 24.959 18.583 -23.853 1.00 84.81 301 LEU A C 1
ATOM 2530 O O . LEU A 1 301 ? 24.466 18.080 -22.844 1.00 84.81 301 LEU A O 1
ATOM 2534 N N . GLU A 1 302 ? 25.664 19.712 -23.793 1.00 84.56 302 GLU A N 1
ATOM 2535 C CA . GLU A 1 302 ? 25.877 20.467 -22.560 1.00 84.56 302 GLU A CA 1
ATOM 2536 C C . GLU A 1 302 ? 24.569 21.067 -22.025 1.00 84.56 302 GLU A C 1
ATOM 2538 O O . GLU A 1 302 ? 24.290 20.959 -20.825 1.00 84.56 302 GLU A O 1
ATOM 2543 N N . GLN A 1 303 ? 23.731 21.612 -22.912 1.00 89.44 303 GLN A N 1
ATOM 2544 C CA . GLN A 1 303 ? 22.379 22.066 -22.581 1.00 89.44 303 GLN A CA 1
ATOM 2545 C C . GLN A 1 303 ? 21.517 20.917 -22.054 1.00 89.44 303 GLN A C 1
ATOM 2547 O O . GLN A 1 303 ? 20.982 21.026 -20.950 1.00 89.44 303 GLN A O 1
ATOM 2552 N N . GLU A 1 304 ? 21.463 19.785 -22.759 1.00 89.69 304 GLU A N 1
ATOM 2553 C CA . GLU A 1 304 ? 20.732 18.590 -22.323 1.00 89.69 304 GLU A CA 1
ATOM 2554 C C . GLU A 1 304 ? 21.218 18.086 -20.958 1.00 89.69 304 GLU A C 1
ATOM 2556 O O . GLU A 1 304 ? 20.408 17.755 -20.088 1.00 89.69 304 GLU A O 1
ATOM 2561 N N . CYS A 1 305 ? 22.533 18.083 -20.726 1.00 84.06 305 CYS A N 1
ATOM 2562 C CA . CYS A 1 305 ? 23.117 17.730 -19.437 1.00 84.06 305 CYS A CA 1
ATOM 2563 C C . CYS A 1 305 ? 22.715 18.718 -18.334 1.00 84.06 305 CYS A C 1
ATOM 2565 O O . CYS A 1 305 ? 22.402 18.297 -17.218 1.00 84.06 305 CYS A O 1
ATOM 2567 N N . SER A 1 306 ? 22.725 20.026 -18.612 1.00 87.56 306 SER A N 1
ATOM 2568 C CA . SER A 1 306 ? 22.300 21.050 -17.651 1.00 87.56 306 SER A CA 1
ATOM 2569 C C . SER A 1 306 ? 20.815 20.926 -17.299 1.00 87.56 306 SER A C 1
ATOM 2571 O O . SER A 1 306 ? 20.458 20.974 -16.121 1.00 87.56 306 SER A O 1
ATOM 2573 N N . ASP A 1 307 ? 19.972 20.647 -18.292 1.00 90.06 307 ASP A N 1
ATOM 2574 C CA . ASP A 1 307 ? 18.537 20.460 -18.127 1.00 90.06 307 ASP A CA 1
ATOM 2575 C C . ASP A 1 307 ? 18.214 19.183 -17.357 1.00 90.06 307 ASP A C 1
ATOM 2577 O O . ASP A 1 307 ? 17.336 19.180 -16.495 1.00 90.06 307 ASP A O 1
ATOM 2581 N N . LEU A 1 308 ? 18.935 18.093 -17.630 1.00 88.31 308 LEU A N 1
ATOM 2582 C CA . LEU A 1 308 ? 18.809 16.853 -16.869 1.00 88.31 308 LEU A CA 1
ATOM 2583 C C . LEU A 1 308 ? 19.232 17.044 -15.413 1.00 88.31 308 LEU A C 1
ATOM 2585 O O . LEU A 1 308 ? 18.523 16.577 -14.523 1.00 88.31 308 LEU A O 1
ATOM 2589 N N . ARG A 1 309 ? 20.329 17.767 -15.152 1.00 85.94 309 ARG A N 1
ATOM 2590 C CA . ARG A 1 309 ? 20.744 18.110 -13.783 1.00 85.94 309 ARG A CA 1
ATOM 2591 C C . ARG A 1 309 ? 19.684 18.950 -13.074 1.00 85.94 309 ARG A C 1
ATOM 2593 O O . ARG A 1 309 ? 19.313 18.605 -11.957 1.00 85.94 309 ARG A O 1
ATOM 2600 N N . ARG A 1 310 ? 19.150 19.983 -13.735 1.00 91.75 310 ARG A N 1
ATOM 2601 C CA . ARG A 1 310 ? 18.089 20.843 -13.190 1.00 91.75 310 ARG A CA 1
ATOM 2602 C C . ARG A 1 310 ? 16.825 20.043 -12.856 1.00 91.75 310 ARG A C 1
ATOM 2604 O O . ARG A 1 310 ? 16.351 20.099 -11.723 1.00 91.75 310 ARG A O 1
ATOM 2611 N N . ARG A 1 311 ? 16.328 19.228 -13.793 1.00 89.25 311 ARG A N 1
ATOM 2612 C CA . ARG A 1 311 ? 15.168 18.347 -13.560 1.00 89.25 311 ARG A CA 1
ATOM 2613 C C . ARG A 1 311 ? 15.427 17.333 -12.446 1.00 89.25 311 ARG A C 1
ATOM 2615 O O . ARG A 1 311 ? 14.536 17.064 -11.649 1.00 89.25 311 ARG A O 1
ATOM 2622 N N . GLY A 1 312 ? 16.645 16.793 -12.373 1.00 82.31 312 GLY A N 1
ATOM 2623 C CA . GLY A 1 312 ? 17.067 15.908 -11.291 1.00 82.31 312 GLY A CA 1
ATOM 2624 C C . GLY A 1 312 ? 16.981 16.596 -9.929 1.00 82.31 312 GLY A C 1
ATOM 2625 O O . GLY A 1 312 ? 16.379 16.049 -9.010 1.00 82.31 312 GLY A O 1
ATOM 2626 N N . THR A 1 313 ? 17.508 17.819 -9.809 1.00 88.94 313 THR A N 1
ATOM 2627 C CA . THR A 1 313 ? 17.430 18.593 -8.561 1.00 88.94 313 THR A CA 1
ATOM 2628 C C . THR A 1 313 ? 15.996 18.952 -8.178 1.00 88.94 313 THR A C 1
ATOM 2630 O O . THR A 1 313 ? 15.631 18.807 -7.016 1.00 88.94 313 THR A O 1
ATOM 2633 N N . GLU A 1 314 ? 15.163 19.349 -9.143 1.00 88.81 314 GLU A N 1
ATOM 2634 C CA . GLU A 1 314 ? 13.747 19.663 -8.913 1.00 88.81 314 GLU A CA 1
ATOM 2635 C C . GLU A 1 314 ? 12.980 18.428 -8.429 1.00 88.81 314 GLU A C 1
ATOM 2637 O O . GLU A 1 314 ? 12.306 18.484 -7.405 1.00 88.81 314 GLU A O 1
ATOM 2642 N N . SER A 1 315 ? 13.159 17.278 -9.087 1.00 82.81 315 SER A N 1
ATOM 2643 C CA . SER A 1 315 ? 12.501 16.032 -8.682 1.00 82.81 315 SER A CA 1
ATOM 2644 C C . SER A 1 315 ? 12.925 15.570 -7.287 1.00 82.81 315 SER A C 1
ATOM 2646 O O . SER A 1 315 ? 12.098 15.022 -6.561 1.00 82.81 315 SER A O 1
ATOM 2648 N N . VAL A 1 316 ? 14.192 15.754 -6.904 1.00 86.31 316 VAL A N 1
ATOM 2649 C CA . VAL A 1 316 ? 14.670 15.401 -5.558 1.00 86.31 316 VAL A CA 1
ATOM 2650 C C . VAL A 1 316 ? 14.031 16.304 -4.506 1.00 86.31 316 VAL A C 1
ATOM 2652 O O . VAL A 1 316 ? 13.550 15.798 -3.493 1.00 86.31 316 VAL A O 1
ATOM 2655 N N . LEU A 1 317 ? 13.975 17.616 -4.753 1.00 89.50 317 LEU A N 1
ATOM 2656 C CA . LEU A 1 317 ? 13.333 18.565 -3.843 1.00 89.50 317 LEU A CA 1
ATOM 2657 C C . LEU A 1 317 ? 11.830 18.294 -3.709 1.00 89.50 317 LEU A C 1
ATOM 2659 O O . LEU A 1 317 ? 11.315 18.296 -2.593 1.00 89.50 317 LEU A O 1
ATOM 2663 N N . ASP A 1 318 ? 11.142 17.986 -4.808 1.00 88.50 318 ASP A N 1
ATOM 2664 C CA . ASP A 1 318 ? 9.722 17.623 -4.796 1.00 88.50 318 ASP A CA 1
ATOM 2665 C C . ASP A 1 318 ? 9.465 16.347 -3.986 1.00 88.50 318 ASP A C 1
ATOM 2667 O O . ASP A 1 318 ? 8.535 16.295 -3.177 1.00 88.50 318 ASP A O 1
ATOM 2671 N N . ILE A 1 319 ? 10.296 15.313 -4.171 1.00 89.06 319 ILE A N 1
ATOM 2672 C CA . ILE A 1 319 ? 10.206 14.072 -3.390 1.00 89.06 319 ILE A CA 1
ATOM 2673 C C . ILE A 1 319 ? 10.450 14.366 -1.909 1.00 89.06 319 ILE A C 1
ATOM 2675 O O . ILE A 1 319 ? 9.674 13.901 -1.078 1.00 89.06 319 ILE A O 1
ATOM 2679 N N . GLN A 1 320 ? 11.462 15.172 -1.578 1.00 85.94 320 GLN A N 1
ATOM 2680 C CA . GLN A 1 320 ? 11.793 15.538 -0.200 1.00 85.94 320 GLN A CA 1
ATOM 2681 C C . GLN A 1 320 ? 10.668 16.336 0.476 1.00 85.94 320 GLN A C 1
ATOM 2683 O O . GLN A 1 320 ? 10.317 16.073 1.627 1.00 85.94 320 GLN A O 1
ATOM 2688 N N . GLN A 1 321 ? 10.059 17.291 -0.232 1.00 90.19 321 GLN A N 1
ATOM 2689 C CA . GLN A 1 321 ? 8.915 18.044 0.280 1.00 90.19 321 GLN A CA 1
ATOM 2690 C C . GLN A 1 321 ? 7.722 17.118 0.525 1.00 90.19 321 GLN A C 1
ATOM 2692 O O . GLN A 1 321 ? 7.162 17.119 1.623 1.00 90.19 321 GLN A O 1
ATOM 2697 N N . ARG A 1 322 ? 7.367 16.271 -0.450 1.00 87.50 322 ARG A N 1
ATOM 2698 C CA . ARG A 1 322 ? 6.257 15.313 -0.312 1.00 87.50 322 ARG A CA 1
ATOM 2699 C C . ARG A 1 322 ? 6.493 14.322 0.824 1.00 87.50 322 ARG A C 1
ATOM 2701 O O . ARG A 1 322 ? 5.582 14.101 1.619 1.00 87.50 322 ARG A O 1
ATOM 2708 N N . SER A 1 323 ? 7.701 13.768 0.938 1.00 82.00 323 SER A N 1
ATOM 2709 C CA . SER A 1 323 ? 8.037 12.838 2.016 1.00 82.00 323 SER A CA 1
ATOM 2710 C C . SER A 1 323 ? 7.980 13.519 3.380 1.00 82.00 323 SER A C 1
ATOM 2712 O O . SER A 1 323 ? 7.421 12.938 4.300 1.00 82.00 323 SER A O 1
ATOM 2714 N N . SER A 1 324 ? 8.462 14.763 3.507 1.00 88.62 324 SER A N 1
ATOM 2715 C CA . SER A 1 324 ? 8.400 15.512 4.772 1.00 88.62 324 SER A CA 1
ATOM 2716 C C . SER A 1 324 ? 6.962 15.809 5.215 1.00 88.62 324 SER A C 1
ATOM 2718 O O . SER A 1 324 ? 6.641 15.716 6.399 1.00 88.62 324 SER A O 1
ATOM 2720 N N . VAL A 1 325 ? 6.059 16.112 4.273 1.00 90.19 325 VAL A N 1
ATOM 2721 C CA . VAL A 1 325 ? 4.642 16.364 4.578 1.00 90.19 325 VAL A CA 1
ATOM 2722 C C . VAL A 1 325 ? 3.938 15.078 5.007 1.00 90.19 325 VAL A C 1
ATOM 2724 O O . VAL A 1 325 ? 3.193 15.096 5.991 1.00 90.19 325 VAL A O 1
ATOM 2727 N N . GLU A 1 326 ? 4.179 13.963 4.312 1.00 88.06 326 GLU A N 1
ATOM 2728 C CA . GLU A 1 326 ? 3.624 12.665 4.707 1.00 88.06 326 GLU A CA 1
ATOM 2729 C C . GLU A 1 326 ? 4.193 12.183 6.042 1.00 88.06 326 GLU A C 1
ATOM 2731 O O . GLU A 1 326 ? 3.434 11.719 6.888 1.00 88.06 326 GLU A O 1
ATOM 2736 N N . GLU A 1 327 ? 5.489 12.367 6.290 1.00 85.62 327 GLU A N 1
ATOM 2737 C CA . GLU A 1 327 ? 6.109 12.066 7.580 1.00 85.62 327 GLU A CA 1
ATOM 2738 C C . GLU A 1 327 ? 5.443 12.865 8.709 1.00 85.62 327 GLU A C 1
ATOM 2740 O O . GLU A 1 327 ? 4.983 12.281 9.689 1.00 85.62 327 GLU A O 1
ATOM 2745 N N . MET A 1 328 ? 5.259 14.176 8.533 1.00 89.44 328 MET A N 1
ATOM 2746 C CA . MET A 1 328 ? 4.546 15.028 9.494 1.00 89.44 328 MET A CA 1
ATOM 2747 C C . MET A 1 328 ? 3.078 14.623 9.694 1.00 89.44 328 MET A C 1
ATOM 2749 O O . MET A 1 328 ? 2.509 14.827 10.771 1.00 89.44 328 MET A O 1
ATOM 2753 N N . ARG A 1 329 ? 2.415 14.091 8.660 1.00 87.81 329 ARG A N 1
ATOM 2754 C CA . ARG A 1 329 ? 1.040 13.578 8.758 1.00 87.81 329 ARG A CA 1
ATOM 2755 C C . ARG A 1 329 ? 0.998 12.276 9.551 1.00 87.81 329 ARG A C 1
ATOM 2757 O O . ARG A 1 329 ? 0.153 12.132 10.433 1.00 87.81 329 ARG A O 1
ATOM 2764 N N . LEU A 1 330 ? 1.914 11.353 9.261 1.00 88.50 330 LEU A N 1
ATOM 2765 C CA . LEU A 1 330 ? 2.037 10.076 9.957 1.00 88.50 330 LEU A CA 1
ATOM 2766 C C . LEU A 1 330 ? 2.419 10.280 11.424 1.00 88.50 330 LEU A C 1
ATOM 2768 O O . LEU A 1 330 ? 1.776 9.694 12.288 1.00 88.50 330 LEU A O 1
ATOM 2772 N N . GLN A 1 331 ? 3.375 11.161 11.724 1.00 85.69 331 GLN A N 1
ATOM 2773 C CA . GLN A 1 331 ? 3.758 11.506 13.096 1.00 85.69 331 GLN A CA 1
ATOM 2774 C C . GLN A 1 331 ? 2.577 12.075 13.893 1.00 85.69 331 GLN A C 1
ATOM 2776 O O . GLN A 1 331 ? 2.317 11.618 15.006 1.00 85.69 331 GLN A O 1
ATOM 2781 N N . ARG A 1 332 ? 1.796 12.999 13.308 1.00 85.94 332 ARG A N 1
ATOM 2782 C CA . ARG A 1 332 ? 0.558 13.499 13.935 1.00 85.94 332 ARG A CA 1
ATOM 2783 C C . ARG A 1 332 ? -0.444 12.381 14.190 1.00 85.94 332 ARG A C 1
ATOM 2785 O O . ARG A 1 332 ? -0.985 12.291 15.287 1.00 85.94 332 ARG A O 1
ATOM 2792 N N . ARG A 1 333 ? -0.655 11.496 13.212 1.00 85.12 333 ARG A N 1
ATOM 2793 C CA . ARG A 1 333 ? -1.590 10.379 13.367 1.00 85.12 333 ARG A CA 1
ATOM 2794 C C . ARG A 1 333 ? -1.148 9.399 14.452 1.00 85.12 333 ARG A C 1
ATOM 2796 O O . ARG A 1 333 ? -1.987 8.917 15.204 1.00 85.12 333 ARG A O 1
ATOM 2803 N N . VAL A 1 334 ? 0.149 9.112 14.543 1.00 86.25 334 VAL A N 1
ATOM 2804 C CA . VAL A 1 334 ? 0.714 8.276 15.609 1.00 86.25 334 VAL A CA 1
ATOM 2805 C C . VAL A 1 334 ? 0.495 8.935 16.970 1.00 86.25 334 VAL A C 1
ATOM 2807 O O . VAL A 1 334 ? 0.006 8.265 17.871 1.00 86.25 334 VAL A O 1
ATOM 2810 N N . ALA A 1 335 ? 0.765 10.237 17.112 1.00 83.19 335 ALA A N 1
ATOM 2811 C CA . ALA A 1 335 ? 0.528 10.965 18.360 1.00 83.19 335 ALA A CA 1
ATOM 2812 C C . ALA A 1 335 ? -0.954 10.933 18.783 1.00 83.19 335 ALA A C 1
ATOM 2814 O O . ALA A 1 335 ? -1.259 10.555 19.912 1.00 83.19 335 ALA A O 1
ATOM 2815 N N . GLU A 1 336 ? -1.877 11.226 17.860 1.00 84.94 336 GLU A N 1
ATOM 2816 C CA . GLU A 1 336 ? -3.327 11.149 18.102 1.00 84.94 336 GLU A CA 1
ATOM 2817 C C . GLU A 1 336 ? -3.769 9.755 18.568 1.00 84.94 336 GLU A C 1
ATOM 2819 O O . GLU A 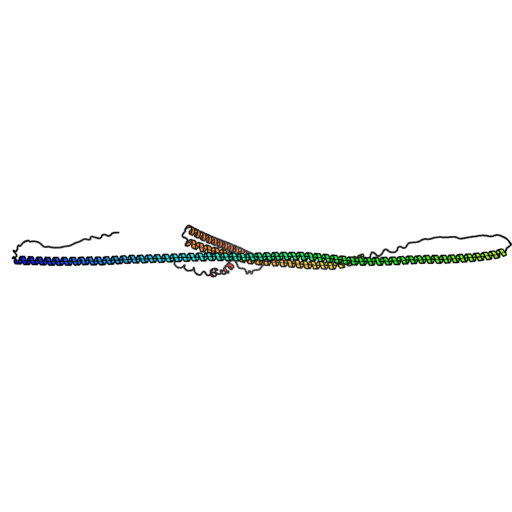1 336 ? -4.557 9.622 19.506 1.00 84.94 336 GLU A O 1
ATOM 2824 N N . MET A 1 337 ? -3.276 8.702 17.907 1.00 88.94 337 MET A N 1
ATOM 2825 C CA . MET A 1 337 ? -3.627 7.323 18.248 1.00 88.94 337 MET A CA 1
ATOM 2826 C C . MET A 1 337 ? -3.032 6.901 19.595 1.00 88.94 337 MET A C 1
ATOM 2828 O O . MET A 1 337 ? -3.727 6.247 20.370 1.00 88.94 337 MET A O 1
ATOM 2832 N N . SER A 1 338 ? -1.795 7.300 19.904 1.00 85.44 338 SER A N 1
ATOM 2833 C CA . SER A 1 338 ? -1.169 7.059 21.209 1.00 85.44 338 SER A CA 1
ATOM 2834 C C . SER A 1 338 ? -1.958 7.725 22.336 1.00 85.44 338 SER A C 1
ATOM 2836 O O . SER A 1 338 ? -2.284 7.069 23.323 1.00 85.44 338 SER A O 1
ATOM 2838 N N . GLU A 1 339 ? -2.367 8.987 22.163 1.00 88.44 339 GLU A N 1
ATOM 2839 C CA . GLU A 1 339 ? -3.227 9.672 23.132 1.00 88.44 339 GLU A CA 1
ATOM 2840 C C . GLU A 1 339 ? -4.587 8.983 23.291 1.00 88.44 339 GLU A C 1
ATOM 2842 O O . GLU A 1 339 ? -5.097 8.859 24.404 1.00 88.44 339 GLU A O 1
ATOM 2847 N N . ALA A 1 340 ? -5.204 8.533 22.194 1.00 87.88 340 ALA A N 1
ATOM 2848 C CA . ALA A 1 340 ? -6.483 7.832 22.253 1.00 87.88 340 ALA A CA 1
ATOM 2849 C C . ALA A 1 340 ? -6.372 6.517 23.041 1.00 87.88 340 ALA A C 1
ATOM 2851 O O . ALA A 1 340 ? -7.226 6.246 23.889 1.00 87.88 340 ALA A O 1
ATOM 2852 N N . VAL A 1 341 ? -5.310 5.739 22.804 1.00 89.38 341 VAL A N 1
ATOM 2853 C CA . VAL A 1 341 ? -5.025 4.496 23.536 1.00 89.38 341 VAL A CA 1
ATOM 2854 C C . VAL A 1 341 ? -4.833 4.784 25.021 1.00 89.38 341 VAL A C 1
ATOM 2856 O O . VAL A 1 341 ? -5.561 4.211 25.832 1.00 89.38 341 VAL A O 1
ATOM 2859 N N . GLU A 1 342 ? -3.960 5.726 25.382 1.00 89.50 342 GLU A N 1
ATOM 2860 C CA . GLU A 1 342 ? -3.726 6.108 26.781 1.00 89.50 342 GLU A CA 1
ATOM 2861 C C . GLU A 1 342 ? -5.022 6.568 27.472 1.00 89.50 342 GLU A C 1
ATOM 2863 O O . GLU A 1 342 ? -5.333 6.127 28.578 1.00 89.50 342 GLU A O 1
ATOM 2868 N N . ARG A 1 343 ? -5.847 7.394 26.808 1.00 89.88 343 ARG A N 1
ATOM 2869 C CA . ARG A 1 343 ? -7.149 7.832 27.348 1.00 89.88 343 ARG A CA 1
ATOM 2870 C C . ARG A 1 343 ? -8.085 6.652 27.607 1.00 89.88 343 ARG A C 1
ATOM 2872 O O . ARG A 1 343 ? -8.817 6.661 28.597 1.00 89.88 343 ARG A O 1
ATOM 2879 N N . THR A 1 344 ? -8.113 5.657 26.718 1.00 90.31 344 THR A N 1
ATOM 2880 C CA . THR A 1 344 ? -8.934 4.452 26.917 1.00 90.31 344 THR A CA 1
ATOM 2881 C C . THR A 1 344 ? -8.378 3.533 28.002 1.00 90.31 344 THR A C 1
ATOM 2883 O O . THR A 1 344 ? -9.166 3.012 28.790 1.00 90.31 344 THR A O 1
ATOM 2886 N N . GLU A 1 345 ? -7.053 3.393 28.105 1.00 91.69 345 GLU A N 1
ATOM 2887 C CA . GLU A 1 345 ? -6.385 2.622 29.159 1.00 91.69 345 GLU A CA 1
ATOM 2888 C C . GLU A 1 345 ? -6.680 3.231 30.532 1.00 91.69 345 GLU A C 1
ATOM 2890 O O . GLU A 1 345 ? -7.152 2.528 31.421 1.00 91.69 345 GLU A O 1
ATOM 2895 N N . VAL A 1 346 ? -6.544 4.552 30.687 1.00 92.19 346 VAL A N 1
ATOM 2896 C CA . VAL A 1 346 ? -6.875 5.254 31.938 1.00 92.19 346 VAL A CA 1
ATOM 2897 C C . VAL A 1 346 ? -8.344 5.056 32.322 1.00 92.19 346 VAL A C 1
ATOM 2899 O O . VAL A 1 346 ? -8.637 4.768 33.484 1.00 92.19 346 VAL A O 1
ATOM 2902 N N . LYS A 1 347 ? -9.283 5.156 31.367 1.00 90.94 347 LYS A N 1
ATOM 2903 C CA . LYS A 1 347 ? -10.715 4.902 31.625 1.00 90.94 347 LYS A CA 1
ATOM 2904 C C . LYS A 1 347 ? -10.960 3.469 32.101 1.00 90.94 347 LYS A C 1
ATOM 2906 O O . LYS A 1 347 ? -11.668 3.276 33.087 1.00 90.94 347 LYS A O 1
ATOM 2911 N N . LEU A 1 348 ? -10.369 2.481 31.427 1.00 92.12 348 LEU A N 1
ATOM 2912 C CA . LEU A 1 348 ? -10.489 1.067 31.786 1.00 92.12 348 LEU A CA 1
ATOM 2913 C C . LEU A 1 348 ? -9.917 0.805 33.184 1.00 92.12 348 LEU A C 1
ATOM 2915 O O . LEU A 1 348 ? -10.604 0.236 34.030 1.00 92.12 348 LEU A O 1
ATOM 2919 N N . LEU A 1 349 ? -8.686 1.253 33.438 1.00 91.00 349 LEU A N 1
ATOM 2920 C CA . LEU A 1 349 ? -8.017 1.080 34.725 1.00 91.00 349 LEU A CA 1
ATOM 2921 C C . LEU A 1 349 ? -8.790 1.769 35.856 1.00 91.00 349 LEU A C 1
ATOM 2923 O O . LEU A 1 349 ? -8.910 1.202 36.937 1.00 91.00 349 LEU A O 1
ATOM 2927 N N . SER A 1 350 ? -9.390 2.937 35.604 1.00 89.75 350 SER A N 1
ATOM 2928 C CA . SER A 1 350 ? -10.230 3.634 36.590 1.00 89.75 350 SER A CA 1
ATOM 2929 C C . SER A 1 350 ? -11.477 2.823 36.953 1.00 89.75 350 SER A C 1
ATOM 2931 O O . SER A 1 350 ? -11.798 2.662 38.130 1.00 89.75 350 SER A O 1
ATOM 2933 N N . VAL A 1 351 ? -12.169 2.262 35.955 1.00 92.50 351 VAL A N 1
ATOM 2934 C CA . VAL A 1 351 ? -13.335 1.396 36.189 1.00 92.50 351 VAL A CA 1
ATOM 2935 C C . VAL A 1 351 ? -12.926 0.136 36.950 1.00 92.50 351 VAL A C 1
ATOM 2937 O O . VAL A 1 351 ? -13.595 -0.232 37.916 1.00 92.50 351 VAL A O 1
ATOM 2940 N N . LEU A 1 352 ? -11.814 -0.499 36.570 1.00 89.75 352 LEU A N 1
ATOM 2941 C CA . LEU A 1 352 ? -11.290 -1.685 37.251 1.00 89.75 352 LEU A CA 1
ATOM 2942 C C . LEU A 1 352 ? -10.907 -1.388 38.705 1.00 89.75 352 LEU A C 1
ATOM 2944 O O . LEU A 1 352 ? -11.257 -2.168 39.586 1.00 89.75 352 LEU A O 1
ATOM 2948 N N . ALA A 1 353 ? -10.263 -0.254 38.979 1.00 90.25 353 ALA A N 1
ATOM 2949 C CA . ALA A 1 353 ? -9.893 0.149 40.334 1.00 90.25 353 ALA A CA 1
ATOM 2950 C C . ALA A 1 353 ? -11.119 0.386 41.240 1.00 90.25 353 ALA A C 1
ATOM 2952 O O . ALA A 1 353 ? -11.058 0.097 42.435 1.00 90.25 353 ALA A O 1
ATOM 2953 N N . LEU A 1 354 ? -12.237 0.872 40.683 1.00 87.75 354 LEU A N 1
ATOM 2954 C CA . LEU A 1 354 ? -13.448 1.215 41.441 1.00 87.75 354 LEU A CA 1
ATOM 2955 C C . LEU A 1 354 ? -14.451 0.063 41.593 1.00 87.75 354 LEU A C 1
ATOM 2957 O O . LEU A 1 354 ? -15.116 -0.032 42.621 1.00 87.75 354 LEU A O 1
ATOM 2961 N N . THR A 1 355 ? -14.605 -0.785 40.574 1.00 86.44 355 THR A N 1
ATOM 2962 C CA . THR A 1 355 ? -15.738 -1.732 40.484 1.00 86.44 355 THR A CA 1
ATOM 2963 C C . THR A 1 355 ? -15.354 -3.195 40.675 1.00 86.44 355 THR A C 1
ATOM 2965 O O . THR A 1 355 ? -16.228 -4.035 40.884 1.00 86.44 355 THR A O 1
ATOM 2968 N N . ASN A 1 356 ? -14.065 -3.528 40.604 1.00 84.75 356 ASN A N 1
ATOM 2969 C CA . ASN A 1 356 ? -13.635 -4.918 40.592 1.00 84.75 356 ASN A CA 1
ATOM 2970 C C . ASN A 1 356 ? -13.668 -5.543 41.998 1.00 84.75 356 ASN A C 1
ATOM 2972 O O . ASN A 1 356 ? -13.236 -4.947 42.985 1.00 84.75 356 ASN A O 1
ATOM 2976 N N . THR A 1 357 ? -14.169 -6.772 42.108 1.00 85.88 357 THR A N 1
ATOM 2977 C CA . THR A 1 357 ? -14.313 -7.481 43.387 1.00 85.88 357 THR A CA 1
ATOM 2978 C C . THR A 1 357 ? -12.975 -7.989 43.924 1.00 85.88 357 THR A C 1
ATOM 2980 O O . THR A 1 357 ? -12.791 -8.055 45.139 1.00 85.88 357 THR A O 1
ATOM 2983 N N . ASN A 1 358 ? -12.014 -8.299 43.045 1.00 92.00 358 ASN A N 1
ATOM 2984 C CA . ASN A 1 358 ? -10.693 -8.782 43.441 1.00 92.00 358 ASN A CA 1
ATOM 2985 C C . ASN A 1 358 ? -9.763 -7.611 43.844 1.00 92.00 358 ASN A C 1
ATOM 2987 O O . ASN A 1 358 ? -9.472 -6.710 43.052 1.00 92.00 358 ASN A O 1
ATOM 2991 N N . GLN A 1 359 ? -9.296 -7.627 45.098 1.00 92.06 359 GLN A N 1
ATOM 2992 C CA . GLN A 1 359 ? -8.424 -6.599 45.678 1.00 92.06 359 GLN A CA 1
ATOM 2993 C C . GLN A 1 359 ? -7.066 -6.502 44.968 1.00 92.06 359 GLN A C 1
ATOM 2995 O O . GLN A 1 359 ? -6.572 -5.390 44.798 1.00 92.06 359 GLN A O 1
ATOM 3000 N N . GLU A 1 360 ? -6.484 -7.621 44.526 1.00 91.31 360 GLU A N 1
ATOM 3001 C CA . GLU A 1 360 ? -5.199 -7.629 43.810 1.00 91.31 360 GLU A CA 1
ATOM 3002 C C . GLU A 1 360 ? -5.319 -6.851 42.502 1.00 91.31 360 GLU A C 1
ATOM 3004 O O . GLU A 1 360 ? -4.617 -5.869 42.289 1.00 91.31 360 GLU A O 1
ATOM 3009 N N . THR A 1 361 ? -6.328 -7.177 41.695 1.00 88.50 361 THR A N 1
ATOM 3010 C CA . THR A 1 361 ? -6.581 -6.486 40.425 1.00 88.50 361 THR A CA 1
ATOM 3011 C C . THR A 1 361 ? -6.940 -5.006 40.589 1.00 88.50 361 THR A C 1
ATOM 3013 O O . THR A 1 361 ? -6.662 -4.210 39.695 1.00 88.50 361 THR A O 1
ATOM 3016 N N . ARG A 1 362 ? -7.539 -4.607 41.724 1.00 90.62 362 ARG A N 1
ATOM 3017 C CA . ARG A 1 362 ? -7.764 -3.186 42.046 1.00 90.62 362 ARG A CA 1
ATOM 3018 C C . ARG A 1 362 ? -6.455 -2.471 42.364 1.00 90.62 362 ARG A C 1
ATOM 3020 O O . ARG A 1 362 ? -6.233 -1.371 41.863 1.00 90.62 362 ARG A O 1
ATOM 3027 N N . ASN A 1 363 ? -5.600 -3.095 43.171 1.00 91.81 363 ASN A N 1
ATOM 3028 C CA . ASN A 1 363 ? -4.292 -2.551 43.523 1.00 91.81 363 ASN A CA 1
ATOM 3029 C C . ASN A 1 363 ? -3.386 -2.441 42.286 1.00 91.81 363 ASN A C 1
ATOM 3031 O O . ASN A 1 363 ? -2.736 -1.413 42.107 1.00 91.81 363 ASN A O 1
ATOM 3035 N N . ASP A 1 364 ? -3.402 -3.439 41.400 1.00 93.19 364 ASP A N 1
ATOM 3036 C CA . ASP A 1 364 ? -2.647 -3.424 40.142 1.00 93.19 364 ASP A CA 1
ATOM 3037 C C . ASP A 1 364 ? -3.128 -2.314 39.199 1.00 93.19 364 ASP A C 1
ATOM 3039 O O . ASP A 1 364 ? -2.316 -1.584 38.627 1.00 93.19 364 ASP A O 1
ATOM 3043 N N . ALA A 1 365 ? -4.448 -2.129 39.075 1.00 92.19 365 ALA A N 1
ATOM 3044 C CA . ALA A 1 365 ? -5.014 -1.048 38.274 1.00 92.19 365 ALA A CA 1
ATOM 3045 C C . ALA A 1 365 ? -4.650 0.340 38.832 1.00 92.19 365 ALA A C 1
ATOM 3047 O O . ALA A 1 365 ? -4.276 1.232 38.069 1.00 92.19 365 ALA A O 1
ATOM 3048 N N . ALA A 1 366 ? -4.699 0.514 40.158 1.00 91.81 366 ALA A N 1
ATOM 3049 C CA . ALA A 1 366 ? -4.290 1.751 40.823 1.00 91.81 366 ALA A CA 1
ATOM 3050 C C . ALA A 1 366 ? -2.787 2.031 40.655 1.00 91.81 366 ALA A C 1
ATOM 3052 O O . ALA A 1 366 ? -2.403 3.162 40.359 1.00 91.81 366 ALA A O 1
ATOM 3053 N N . LYS A 1 367 ? -1.940 1.001 40.775 1.00 94.88 367 LYS A N 1
ATOM 3054 C CA . LYS A 1 367 ? -0.493 1.116 40.558 1.00 94.88 367 LYS A CA 1
ATOM 3055 C C . LYS A 1 367 ? -0.175 1.542 39.126 1.00 94.88 367 LYS A C 1
ATOM 3057 O O . LYS A 1 367 ? 0.622 2.449 38.923 1.00 94.88 367 LYS A O 1
ATOM 3062 N N . ARG A 1 368 ? -0.841 0.953 38.131 1.00 95.06 368 ARG A N 1
ATOM 3063 C CA . ARG A 1 368 ? -0.611 1.298 36.723 1.00 95.06 368 ARG A CA 1
ATOM 3064 C C . ARG A 1 368 ? -1.094 2.706 36.365 1.00 95.06 368 ARG A C 1
ATOM 3066 O O . ARG A 1 368 ? -0.438 3.395 35.592 1.00 95.06 368 ARG A O 1
ATOM 3073 N N . LEU A 1 369 ? -2.193 3.174 36.963 1.00 93.62 369 LEU A N 1
ATOM 3074 C CA . LEU A 1 369 ? -2.612 4.579 36.856 1.00 93.62 369 LEU A CA 1
ATOM 3075 C C . LEU A 1 369 ? -1.566 5.536 37.442 1.00 93.62 369 LEU A C 1
ATOM 3077 O O . LEU A 1 369 ? -1.286 6.573 36.842 1.00 93.62 369 LEU A O 1
ATOM 3081 N N . GLN A 1 370 ? -0.978 5.174 38.584 1.00 94.31 370 GLN A N 1
ATOM 3082 C CA . GLN A 1 370 ? 0.090 5.947 39.212 1.00 94.31 370 GLN A CA 1
ATOM 3083 C C . GLN A 1 370 ? 1.343 6.001 38.323 1.00 94.31 370 GLN A C 1
ATOM 3085 O O . GLN A 1 370 ? 1.883 7.083 38.109 1.00 94.31 370 GLN A O 1
ATOM 3090 N N . GLU A 1 371 ? 1.753 4.877 37.728 1.00 95.19 371 GLU A N 1
ATOM 3091 C CA . GLU A 1 371 ? 2.877 4.815 36.778 1.00 95.19 371 GLU A CA 1
ATOM 3092 C C . GLU A 1 371 ? 2.645 5.714 35.547 1.00 95.19 371 GLU A C 1
ATOM 3094 O O . GLU A 1 371 ? 3.547 6.444 35.131 1.00 95.19 371 GLU A O 1
ATOM 3099 N N . ILE A 1 372 ? 1.427 5.719 34.982 1.00 92.06 372 ILE A N 1
ATOM 3100 C CA . ILE A 1 372 ? 1.062 6.610 33.864 1.00 92.06 372 ILE A CA 1
ATOM 3101 C C . ILE A 1 372 ? 1.165 8.081 34.292 1.00 92.06 372 ILE A C 1
ATOM 3103 O O . ILE A 1 372 ? 1.710 8.904 33.554 1.00 92.06 372 ILE A O 1
ATOM 3107 N N . PHE A 1 373 ? 0.671 8.423 35.483 1.00 91.50 373 PHE A N 1
ATOM 3108 C CA . PHE A 1 373 ? 0.737 9.786 36.006 1.00 91.50 373 PHE A CA 1
ATOM 3109 C C . PHE A 1 373 ? 2.184 10.251 36.227 1.00 91.50 373 PHE A C 1
ATOM 3111 O O . PHE A 1 373 ? 2.564 11.325 35.761 1.00 91.50 373 PHE A O 1
ATOM 3118 N N . GLU A 1 374 ? 3.008 9.427 36.874 1.00 94.06 374 GLU A N 1
ATOM 3119 C CA . GLU A 1 374 ? 4.428 9.707 37.110 1.00 94.06 374 GLU A CA 1
ATOM 3120 C C . GLU A 1 374 ? 5.205 9.850 35.796 1.00 94.06 374 GLU A C 1
ATOM 3122 O O . GLU A 1 374 ? 6.009 10.772 35.652 1.00 94.06 374 GLU A O 1
ATOM 3127 N N . SER A 1 375 ? 4.910 9.011 34.798 1.00 93.56 375 SER A N 1
ATOM 3128 C CA . SER A 1 375 ? 5.494 9.118 33.458 1.00 93.56 375 SER A CA 1
ATOM 3129 C C . SER A 1 375 ? 5.151 10.451 32.779 1.00 93.56 375 SER A C 1
ATOM 3131 O O . SER A 1 375 ? 6.044 11.131 32.266 1.00 93.56 375 SER A O 1
ATOM 3133 N N . LYS A 1 376 ? 3.880 10.882 32.817 1.00 91.88 376 LYS A N 1
ATOM 3134 C CA . LYS A 1 376 ? 3.459 12.179 32.253 1.00 91.88 376 LYS A CA 1
ATOM 3135 C C . LYS A 1 376 ? 4.053 13.361 33.010 1.00 91.88 376 LYS A C 1
ATOM 3137 O O . LYS A 1 376 ? 4.434 14.349 32.384 1.00 91.88 376 LYS A O 1
ATOM 3142 N N . GLN A 1 377 ? 4.176 13.257 34.329 1.00 92.81 377 GLN A N 1
ATOM 3143 C CA . GLN A 1 377 ? 4.836 14.272 35.143 1.00 92.81 377 GLN A CA 1
ATOM 3144 C C . GLN A 1 377 ? 6.319 14.403 34.768 1.00 92.81 377 GLN A C 1
ATOM 3146 O O . GLN A 1 377 ? 6.782 15.511 34.501 1.00 92.81 377 GLN A O 1
ATOM 3151 N N . ALA A 1 378 ? 7.030 13.282 34.626 1.00 94.62 378 ALA A N 1
ATOM 3152 C CA . ALA A 1 378 ? 8.420 13.273 34.176 1.00 94.62 378 ALA A CA 1
ATOM 3153 C C . ALA A 1 378 ? 8.582 13.858 32.759 1.00 94.62 378 ALA A C 1
ATOM 3155 O O . ALA A 1 378 ? 9.503 14.638 32.517 1.00 94.62 378 ALA A O 1
ATOM 3156 N N . GLN A 1 379 ? 7.668 13.545 31.831 1.00 91.88 379 GLN A N 1
ATOM 3157 C CA . GLN A 1 379 ? 7.649 14.149 30.492 1.00 91.88 379 GLN A CA 1
ATOM 3158 C C . GLN A 1 379 ? 7.430 15.666 30.549 1.00 91.88 379 GLN A C 1
ATOM 3160 O O . GLN A 1 379 ? 8.128 16.407 29.860 1.00 91.88 379 GLN A O 1
ATOM 3165 N N . MET A 1 380 ? 6.496 16.149 31.376 1.00 90.81 380 MET A N 1
ATOM 3166 C CA . MET A 1 380 ? 6.280 17.588 31.559 1.00 90.81 380 MET A CA 1
ATOM 3167 C C . MET A 1 380 ? 7.518 18.288 32.107 1.00 90.81 380 MET A C 1
ATOM 3169 O O . MET A 1 380 ? 7.860 19.370 31.636 1.00 90.81 380 MET A O 1
ATOM 3173 N N . ASP A 1 381 ? 8.186 17.697 33.091 1.00 92.44 381 ASP A N 1
ATOM 3174 C CA . ASP A 1 381 ? 9.358 18.315 33.705 1.00 92.44 381 ASP A CA 1
ATOM 3175 C C . ASP A 1 381 ? 10.566 18.294 32.757 1.00 92.44 381 ASP A C 1
ATOM 3177 O O . ASP A 1 381 ? 11.268 19.299 32.647 1.00 92.44 381 ASP A O 1
ATOM 3181 N N . SER A 1 382 ? 10.726 17.231 31.961 1.00 94.19 382 SER A N 1
ATOM 3182 C CA . SER A 1 382 ? 11.693 17.190 30.858 1.00 94.19 382 SER A CA 1
ATOM 3183 C C . SER A 1 382 ? 11.416 18.271 29.804 1.00 94.19 382 SER A C 1
ATOM 3185 O O . SER A 1 382 ? 12.330 19.011 29.449 1.00 94.19 382 SER A O 1
ATOM 3187 N N . MET A 1 383 ? 10.163 18.432 29.357 1.00 91.06 383 MET A N 1
ATOM 3188 C CA . MET A 1 383 ? 9.787 19.468 28.381 1.00 91.06 383 MET A CA 1
ATOM 3189 C C . MET A 1 383 ? 9.992 20.891 28.915 1.00 91.06 383 MET A C 1
ATOM 3191 O O . MET A 1 383 ? 10.381 21.791 28.170 1.00 91.06 383 MET A O 1
ATOM 3195 N N . LYS A 1 384 ? 9.742 21.123 30.208 1.00 90.44 384 LYS A N 1
ATOM 3196 C CA . LYS A 1 384 ? 10.055 22.410 30.846 1.00 90.44 384 LYS A CA 1
ATOM 3197 C C . LYS A 1 384 ? 11.558 22.662 30.848 1.00 90.44 384 LYS A C 1
ATOM 3199 O O . LYS A 1 384 ? 11.977 23.763 30.511 1.00 90.44 384 LYS A O 1
ATOM 3204 N N . GLN A 1 385 ? 12.360 21.649 31.172 1.00 93.38 385 GLN A N 1
ATOM 3205 C CA . GLN A 1 385 ? 13.814 21.769 31.189 1.00 93.38 385 GLN A CA 1
ATOM 3206 C C . GLN A 1 385 ? 14.384 22.065 29.796 1.00 93.38 385 GLN A C 1
ATOM 3208 O O . GLN A 1 385 ? 15.253 22.928 29.672 1.00 93.38 385 GLN A O 1
ATOM 3213 N N . THR A 1 386 ? 13.887 21.401 28.747 1.00 92.94 386 THR A N 1
ATOM 3214 C CA . THR A 1 386 ? 14.309 21.687 27.365 1.00 92.94 386 THR A CA 1
ATOM 3215 C C . THR A 1 386 ? 13.899 23.092 26.946 1.00 92.94 386 THR A C 1
ATOM 3217 O O . THR A 1 386 ? 14.728 23.831 26.433 1.00 92.94 386 THR A O 1
ATOM 3220 N N . LEU A 1 387 ? 12.667 23.513 27.255 1.00 90.31 387 LEU A N 1
ATOM 3221 C CA . LEU A 1 387 ? 12.203 24.869 26.960 1.00 90.31 387 LEU A CA 1
ATOM 3222 C C . LEU A 1 387 ? 13.048 25.932 27.676 1.00 90.31 387 LEU A C 1
ATOM 3224 O O . LEU A 1 387 ? 13.381 26.961 27.092 1.00 90.31 387 LEU A O 1
ATOM 3228 N N . GLU A 1 388 ? 13.398 25.704 28.941 1.00 91.75 388 GLU A N 1
ATOM 3229 C CA . GLU A 1 388 ? 14.295 26.586 29.688 1.00 91.75 388 GLU A CA 1
ATOM 3230 C C . GLU A 1 388 ? 15.700 26.637 29.076 1.00 91.75 388 GLU A C 1
ATOM 3232 O O . GLU A 1 388 ? 16.308 27.709 29.062 1.00 91.75 388 GLU A O 1
ATOM 3237 N N . GLY A 1 389 ? 16.205 25.508 28.569 1.00 91.88 389 GLY A N 1
ATOM 3238 C CA . GLY A 1 389 ? 17.450 25.426 27.803 1.00 91.88 389 GLY A CA 1
ATOM 3239 C C . GLY A 1 389 ? 17.392 26.271 26.533 1.00 91.88 389 GLY A C 1
ATOM 3240 O O . GLY A 1 389 ? 18.169 27.214 26.396 1.00 91.88 389 GLY A O 1
ATOM 3241 N N . ASP A 1 390 ? 16.399 26.028 25.677 1.00 90.81 390 ASP A N 1
ATOM 3242 C CA . ASP A 1 390 ? 16.192 26.759 24.421 1.00 90.81 390 ASP A CA 1
ATOM 3243 C C . ASP A 1 390 ? 16.027 28.267 24.656 1.00 90.81 390 ASP A C 1
ATOM 3245 O O . ASP A 1 390 ? 16.537 29.092 23.898 1.00 90.81 390 ASP A O 1
ATOM 3249 N N . CYS A 1 391 ? 15.334 28.656 25.733 1.00 90.19 391 CYS A N 1
ATOM 3250 C CA . CYS A 1 391 ? 15.193 30.060 26.113 1.00 90.19 391 CYS A CA 1
ATOM 3251 C C . CYS A 1 391 ? 16.544 30.702 26.443 1.00 90.19 391 CYS A C 1
ATOM 3253 O O . CYS A 1 391 ? 16.780 31.845 26.045 1.00 90.19 391 CYS A O 1
ATOM 3255 N N . LYS A 1 392 ? 17.418 29.988 27.164 1.00 92.62 392 LYS A N 1
ATOM 3256 C CA . LYS A 1 392 ? 18.766 30.467 27.500 1.00 92.62 392 LYS A CA 1
ATOM 3257 C C . LYS A 1 392 ? 19.623 30.578 26.246 1.00 92.62 392 LYS A C 1
ATOM 3259 O O . LYS A 1 392 ? 20.166 31.649 26.000 1.00 92.62 392 LYS A O 1
ATOM 3264 N N . GLU A 1 393 ? 19.664 29.535 25.421 1.00 94.31 393 GLU A N 1
ATOM 3265 C CA . GLU A 1 393 ? 20.424 29.532 24.165 1.00 94.31 393 GLU A CA 1
ATOM 3266 C C . GLU A 1 393 ? 19.968 30.652 23.220 1.00 94.31 393 GLU A C 1
ATOM 3268 O O . GLU A 1 393 ? 20.784 31.381 22.649 1.00 94.31 393 GLU A O 1
ATOM 3273 N N . TYR A 1 394 ? 18.653 30.847 23.090 1.00 92.00 394 TYR A N 1
ATOM 3274 C CA . TYR A 1 394 ? 18.092 31.939 22.305 1.00 92.00 394 TYR A CA 1
ATOM 3275 C C . TYR A 1 394 ? 18.508 33.306 22.856 1.00 92.00 394 TYR A C 1
ATOM 3277 O O . TYR A 1 394 ? 18.956 34.156 22.085 1.00 92.00 394 TYR A O 1
ATOM 3285 N N . ASP A 1 395 ? 18.373 33.539 24.165 1.00 90.88 395 ASP A N 1
ATOM 3286 C CA . ASP A 1 395 ? 18.727 34.823 24.776 1.00 90.88 395 ASP A CA 1
ATOM 3287 C C . ASP A 1 395 ? 20.250 35.090 24.698 1.00 90.88 395 ASP A C 1
ATOM 3289 O O . ASP A 1 395 ? 20.661 36.231 24.464 1.00 90.88 395 ASP A O 1
ATOM 3293 N N . GLU A 1 396 ? 21.094 34.057 24.780 1.00 93.06 396 GLU A N 1
ATOM 3294 C CA . GLU A 1 396 ? 22.548 34.133 24.562 1.00 93.06 396 GLU A CA 1
ATOM 3295 C C . GLU A 1 396 ? 22.906 34.486 23.110 1.00 93.06 396 GLU A C 1
ATOM 3297 O O . GLU A 1 396 ? 23.741 35.365 22.853 1.00 93.06 396 GLU A O 1
ATOM 3302 N N . LEU A 1 397 ? 22.248 33.858 22.131 1.00 92.81 397 LEU A N 1
ATOM 3303 C CA . LEU A 1 397 ? 22.411 34.184 20.712 1.00 92.81 397 LEU A CA 1
ATOM 3304 C C . LEU A 1 397 ? 21.934 35.602 20.407 1.00 92.81 397 LEU A C 1
ATOM 3306 O O . LEU A 1 397 ? 22.611 36.350 19.693 1.00 92.81 397 LEU A O 1
ATOM 3310 N N . LEU A 1 398 ? 20.786 35.985 20.964 1.00 89.19 398 LEU A N 1
ATOM 3311 C CA . LEU A 1 398 ? 20.221 37.325 20.866 1.00 89.19 398 LEU A CA 1
ATOM 3312 C C . LEU A 1 398 ? 21.231 38.360 21.367 1.00 89.19 398 LEU A C 1
ATOM 3314 O O . LEU A 1 398 ? 21.463 39.371 20.702 1.00 89.19 398 LEU A O 1
ATOM 3318 N N . GLN A 1 399 ? 21.857 38.088 22.511 1.00 88.88 399 GLN A N 1
ATOM 3319 C CA . GLN A 1 399 ? 22.870 38.946 23.106 1.00 88.88 399 GLN A CA 1
ATOM 3320 C C . GLN A 1 399 ? 24.135 39.019 22.240 1.00 88.88 399 GLN A C 1
ATOM 3322 O O . GLN A 1 399 ? 24.563 40.111 21.867 1.00 88.88 399 GLN A O 1
ATOM 3327 N N . THR A 1 400 ? 24.656 37.873 21.797 1.00 92.25 400 THR A N 1
ATOM 3328 C CA . THR A 1 400 ? 25.829 37.790 20.910 1.00 92.25 400 THR A CA 1
ATOM 3329 C C . THR A 1 400 ? 25.622 38.580 19.614 1.00 92.25 400 THR A C 1
ATOM 3331 O O . THR A 1 400 ? 26.526 39.262 19.123 1.00 92.25 400 THR A O 1
ATOM 3334 N N . ARG A 1 401 ? 24.421 38.509 19.027 1.00 87.94 401 ARG A N 1
ATOM 3335 C CA . ARG A 1 401 ? 24.072 39.253 17.808 1.00 87.94 401 ARG A CA 1
ATOM 3336 C C . ARG A 1 401 ? 23.929 40.747 18.074 1.00 87.94 401 ARG A C 1
ATOM 3338 O O . ARG A 1 401 ? 24.429 41.534 17.272 1.00 87.94 401 ARG A O 1
ATOM 3345 N N . LYS A 1 402 ? 23.317 41.139 19.195 1.00 85.81 402 LYS A N 1
ATOM 3346 C CA . LYS A 1 402 ? 23.256 42.544 19.628 1.00 85.81 402 LYS A CA 1
ATOM 3347 C C . LYS A 1 402 ? 24.649 43.139 19.803 1.00 85.81 402 LYS A C 1
ATOM 3349 O O . LYS A 1 402 ? 24.874 44.268 19.379 1.00 85.81 402 LYS A O 1
ATOM 3354 N N . ASP A 1 403 ? 25.586 42.392 20.374 1.00 86.69 403 ASP A N 1
ATOM 3355 C CA . ASP A 1 403 ? 26.950 42.871 20.612 1.00 86.69 403 ASP A CA 1
ATOM 3356 C C . ASP A 1 403 ? 27.739 43.024 19.304 1.00 86.69 403 ASP A C 1
ATOM 3358 O O . ASP A 1 403 ? 28.362 44.063 19.083 1.00 86.69 403 ASP A O 1
ATOM 3362 N N . LYS A 1 404 ? 27.612 42.070 18.370 1.00 87.12 404 LYS A N 1
ATOM 3363 C CA . LYS A 1 404 ? 28.191 42.183 17.016 1.00 87.12 404 LYS A CA 1
ATOM 3364 C C . LYS A 1 404 ? 27.631 43.370 16.225 1.00 87.12 404 LYS A C 1
ATOM 3366 O O . LYS A 1 404 ? 28.381 44.053 15.537 1.00 87.12 404 LYS A O 1
ATOM 3371 N N . LEU A 1 405 ? 26.326 43.630 16.320 1.00 82.44 405 LEU A N 1
ATOM 3372 C CA . LEU A 1 405 ? 25.687 44.761 15.636 1.00 82.44 405 LEU A CA 1
ATOM 3373 C C . LEU A 1 405 ? 26.057 46.105 16.267 1.00 82.44 405 LEU A C 1
ATOM 3375 O O . LEU A 1 405 ? 26.316 47.060 15.537 1.00 82.44 405 LEU A O 1
ATOM 3379 N N . ARG A 1 406 ? 26.173 46.164 17.601 1.00 85.19 406 ARG A N 1
ATOM 3380 C CA . ARG A 1 406 ? 26.706 47.340 18.302 1.00 85.19 406 ARG A CA 1
ATOM 3381 C C . ARG A 1 406 ? 28.139 47.646 17.878 1.00 85.19 406 ARG A C 1
ATOM 3383 O O . ARG A 1 406 ? 28.438 48.807 17.623 1.00 85.19 406 ARG A O 1
ATOM 3390 N N . ALA A 1 407 ? 28.985 46.626 17.732 1.00 85.12 407 ALA A N 1
ATOM 3391 C CA . ALA A 1 407 ? 30.340 46.786 17.201 1.00 85.12 407 ALA A CA 1
ATOM 3392 C C . ALA A 1 407 ? 30.358 47.297 15.743 1.00 85.12 407 ALA A C 1
ATOM 3394 O O . ALA A 1 407 ? 31.293 47.987 15.352 1.00 85.12 407 ALA A O 1
ATOM 3395 N N . ALA A 1 408 ? 29.313 47.010 14.959 1.00 85.19 408 ALA A N 1
ATOM 3396 C CA . ALA A 1 408 ? 29.128 47.499 13.591 1.00 85.19 408 ALA A CA 1
ATOM 3397 C C . ALA A 1 408 ? 28.377 48.850 13.493 1.00 85.19 408 ALA A C 1
ATOM 3399 O O . ALA A 1 408 ? 28.047 49.280 12.390 1.00 85.19 408 ALA A O 1
ATOM 3400 N N . GLY A 1 409 ? 28.076 49.516 14.618 1.00 81.38 409 GLY A N 1
ATOM 3401 C CA . GLY A 1 409 ? 27.391 50.819 14.650 1.00 81.38 409 GLY A CA 1
ATOM 3402 C C . GLY A 1 409 ? 25.868 50.772 14.454 1.00 81.38 409 GLY A C 1
ATOM 3403 O O . GLY A 1 409 ? 25.235 51.812 14.284 1.00 81.38 409 GLY A O 1
ATOM 3404 N N . VAL A 1 410 ? 25.253 49.585 14.486 1.00 77.50 410 VAL A N 1
ATOM 3405 C CA . VAL A 1 410 ? 23.802 49.406 14.321 1.00 77.50 410 VAL A CA 1
ATOM 3406 C C . VAL A 1 410 ? 23.141 49.228 15.688 1.00 77.50 410 VAL A C 1
ATOM 3408 O O . VAL A 1 410 ? 23.370 48.241 16.385 1.00 77.50 410 VAL A O 1
ATOM 3411 N N . HIS A 1 411 ? 22.286 50.182 16.070 1.00 73.00 411 HIS A N 1
ATOM 3412 C CA . HIS A 1 411 ? 21.631 50.209 17.388 1.00 73.00 411 HIS A CA 1
ATOM 3413 C C . HIS A 1 411 ? 20.170 49.727 17.393 1.00 73.00 411 HIS A C 1
ATOM 3415 O O . HIS A 1 411 ? 19.609 49.496 18.462 1.00 73.00 411 HIS A O 1
ATOM 3421 N N . SER A 1 412 ? 19.545 49.558 16.223 1.00 72.25 412 SER A N 1
ATOM 3422 C CA . SER A 1 412 ? 18.155 49.094 16.114 1.00 72.25 412 SER A CA 1
ATOM 3423 C C . SER A 1 412 ? 18.095 47.574 15.977 1.00 72.25 412 SER A C 1
ATOM 3425 O O . SER A 1 412 ? 18.705 47.007 15.070 1.00 72.25 412 SER A O 1
ATOM 3427 N N . PHE A 1 413 ? 17.359 46.909 16.872 1.00 75.31 413 PHE A N 1
ATOM 3428 C CA . PHE A 1 413 ? 17.208 45.455 16.862 1.00 75.31 413 PHE A CA 1
ATOM 3429 C C . PHE A 1 413 ? 15.763 45.040 17.201 1.00 75.31 413 PHE A C 1
ATOM 3431 O O . PHE A 1 413 ? 15.320 45.261 18.329 1.00 75.31 413 PHE A O 1
ATOM 3438 N N . PRO A 1 414 ? 15.014 44.432 16.260 1.00 78.88 414 PRO A N 1
ATOM 3439 C CA . PRO A 1 414 ? 13.575 44.192 16.413 1.00 78.88 414 PRO A CA 1
ATOM 3440 C C . PRO A 1 414 ? 13.215 42.919 17.205 1.00 78.88 414 PRO A C 1
ATOM 3442 O O . PRO A 1 414 ? 12.033 42.642 17.413 1.00 78.88 414 PRO A O 1
ATOM 3445 N N . PHE A 1 415 ? 14.197 42.130 17.653 1.00 84.25 415 PHE A N 1
ATOM 3446 C CA . PHE A 1 415 ? 13.954 40.850 18.325 1.00 84.25 415 PHE A CA 1
ATOM 3447 C C . PHE A 1 415 ? 13.857 40.994 19.852 1.00 84.25 415 PHE A C 1
ATOM 3449 O O . PHE A 1 415 ? 14.667 41.669 20.498 1.00 84.25 415 PHE A O 1
ATOM 3456 N N . LYS A 1 416 ? 12.856 40.323 20.433 1.00 86.88 416 LYS A N 1
ATOM 3457 C CA . LYS A 1 416 ? 12.534 40.338 21.871 1.00 86.88 416 LYS A CA 1
ATOM 3458 C C . LYS A 1 416 ? 13.186 39.152 22.592 1.00 86.88 416 LYS A C 1
ATOM 3460 O O . LYS A 1 416 ? 13.546 38.178 21.940 1.00 86.88 416 LYS A O 1
ATOM 3465 N N . SER A 1 417 ? 13.313 39.230 23.920 1.00 88.19 417 SER A N 1
ATOM 3466 C CA . SER A 1 417 ? 13.788 38.103 24.743 1.00 88.19 417 SER A CA 1
ATOM 3467 C C . SER A 1 417 ? 12.795 36.943 24.762 1.00 88.19 417 SER A C 1
ATOM 3469 O O . SER A 1 417 ? 11.586 37.167 24.616 1.00 88.19 417 SER A O 1
ATOM 3471 N N . ALA A 1 418 ? 13.285 35.731 25.026 1.00 87.50 418 ALA A N 1
ATOM 3472 C CA . ALA A 1 418 ? 12.476 34.516 25.112 1.00 87.50 418 ALA A CA 1
ATOM 3473 C C . ALA A 1 418 ? 11.294 34.687 26.079 1.00 87.50 418 ALA A C 1
ATOM 3475 O O . ALA A 1 418 ? 10.139 34.448 25.727 1.00 87.50 418 ALA A O 1
ATOM 3476 N N . LYS A 1 419 ? 11.545 35.251 27.268 1.00 86.44 419 LYS A N 1
ATOM 3477 C CA . LYS A 1 419 ? 10.506 35.551 28.271 1.00 86.44 419 LYS A CA 1
ATOM 3478 C C . LYS A 1 419 ? 9.390 36.460 27.742 1.00 86.44 419 LYS A C 1
ATOM 3480 O O . LYS A 1 419 ? 8.233 36.310 28.128 1.00 86.44 419 LYS A O 1
ATOM 3485 N N . THR A 1 420 ? 9.724 37.424 26.886 1.00 85.81 420 THR A N 1
ATOM 3486 C CA . THR A 1 420 ? 8.742 38.354 26.306 1.00 85.81 420 THR A CA 1
ATOM 3487 C C . THR A 1 420 ? 7.931 37.682 25.201 1.00 85.81 420 THR A C 1
ATOM 3489 O O . THR A 1 420 ? 6.739 37.949 25.072 1.00 85.81 420 THR A O 1
ATOM 3492 N N . ILE A 1 421 ? 8.563 36.791 24.435 1.00 86.50 421 ILE A N 1
ATOM 3493 C CA . ILE A 1 421 ? 7.908 35.986 23.399 1.00 86.50 421 ILE A CA 1
ATOM 3494 C C . ILE A 1 421 ? 6.900 35.031 24.045 1.00 86.50 421 ILE A C 1
ATOM 3496 O O . ILE A 1 421 ? 5.733 35.030 23.661 1.00 86.50 421 ILE A O 1
ATOM 3500 N N . LEU A 1 422 ? 7.311 34.307 25.088 1.00 85.31 422 LEU A N 1
ATOM 3501 C CA . LEU A 1 422 ? 6.446 33.368 25.806 1.00 85.31 422 LEU A CA 1
ATOM 3502 C C . LEU A 1 422 ? 5.263 34.055 26.498 1.00 85.31 422 LEU A C 1
ATOM 3504 O O . LEU A 1 422 ? 4.159 33.527 26.485 1.00 85.31 422 LEU A O 1
ATOM 3508 N N . LYS A 1 423 ? 5.448 35.262 27.047 1.00 83.44 423 LYS A N 1
ATOM 3509 C CA . LYS A 1 423 ? 4.337 36.055 27.610 1.00 83.44 423 LYS A CA 1
ATOM 3510 C C . LYS A 1 423 ? 3.340 36.546 26.560 1.00 83.44 423 LYS A C 1
ATOM 3512 O O . LYS A 1 423 ? 2.183 36.779 26.890 1.00 83.44 423 LYS A O 1
ATOM 3517 N N . ALA A 1 424 ? 3.798 36.770 25.330 1.00 79.75 424 ALA A N 1
ATOM 3518 C CA . ALA A 1 424 ? 2.951 37.198 24.221 1.00 79.75 424 ALA A CA 1
ATOM 3519 C C . ALA A 1 424 ? 2.258 36.017 23.520 1.00 79.75 424 ALA A C 1
ATOM 3521 O O . ALA A 1 424 ? 1.316 36.233 22.754 1.00 79.75 424 ALA A O 1
ATOM 3522 N N . ALA A 1 425 ? 2.710 34.784 23.770 1.00 75.38 425 ALA A N 1
ATOM 3523 C CA . ALA A 1 425 ? 2.079 33.581 23.255 1.00 75.38 425 ALA A CA 1
ATOM 3524 C C . ALA A 1 425 ? 0.701 33.411 23.907 1.00 75.38 425 ALA A C 1
ATOM 3526 O O . ALA A 1 425 ? 0.570 33.326 25.129 1.00 75.38 425 ALA A O 1
ATOM 3527 N N . LYS A 1 426 ? -0.350 33.392 23.082 1.00 67.25 426 LYS A N 1
ATOM 3528 C CA . LYS A 1 426 ? -1.700 33.079 23.556 1.00 67.25 426 LYS A CA 1
ATOM 3529 C C . LYS A 1 426 ? -1.731 31.618 24.022 1.00 67.25 426 LYS A C 1
ATOM 3531 O O . LYS A 1 426 ? -1.136 30.781 23.340 1.00 67.25 426 LYS A O 1
ATOM 3536 N N . PRO A 1 427 ? -2.428 31.294 25.126 1.00 61.28 427 PRO A N 1
ATOM 3537 C CA . PRO A 1 427 ? -2.667 29.902 25.479 1.00 61.28 427 PRO A CA 1
ATOM 3538 C C . PRO A 1 427 ? -3.367 29.192 24.312 1.00 61.28 427 PRO A C 1
ATOM 3540 O O . PRO A 1 427 ? -4.253 29.765 23.668 1.00 61.28 427 PRO A O 1
ATOM 3543 N N . LEU A 1 428 ? -2.923 27.969 24.014 1.00 51.22 428 LEU A N 1
ATOM 3544 C CA . LEU A 1 428 ? -3.559 27.108 23.019 1.00 51.22 428 LEU A CA 1
ATOM 3545 C C . LEU A 1 428 ? -5.023 26.863 23.430 1.00 51.22 428 LEU A C 1
ATOM 3547 O O . LEU A 1 428 ? -5.283 26.678 24.620 1.00 51.22 428 LEU A O 1
ATOM 3551 N N . PRO A 1 429 ? -5.982 26.874 22.486 1.00 47.81 429 PRO A N 1
ATOM 3552 C CA . PRO A 1 429 ? -7.366 26.538 22.796 1.00 47.81 429 PRO A CA 1
ATOM 3553 C C . PRO A 1 429 ? -7.443 25.113 23.353 1.00 47.81 429 PRO A C 1
ATOM 3555 O O . PRO A 1 429 ? -6.842 24.197 22.790 1.00 47.81 429 PRO A O 1
ATOM 3558 N N . ASP A 1 430 ? -8.185 24.936 24.450 1.00 41.97 430 ASP A N 1
ATOM 3559 C CA . ASP A 1 430 ? -8.427 23.631 25.062 1.00 41.97 430 ASP A CA 1
ATOM 3560 C C . ASP A 1 430 ? -8.987 22.659 24.015 1.00 41.97 430 ASP A C 1
ATOM 3562 O O . ASP A 1 430 ? -10.145 22.741 23.600 1.00 41.97 430 ASP A O 1
ATOM 3566 N N . ILE A 1 431 ? -8.172 21.679 23.621 1.00 44.62 431 ILE A N 1
ATOM 3567 C CA . ILE A 1 431 ? -8.544 20.609 22.679 1.00 44.62 431 ILE A CA 1
ATOM 3568 C C . ILE A 1 431 ? -9.694 19.742 23.249 1.00 44.62 431 ILE A C 1
ATOM 3570 O O . ILE A 1 431 ? -10.332 18.975 22.529 1.00 44.62 431 ILE A O 1
ATOM 3574 N N . LEU A 1 432 ? -10.051 19.922 24.526 1.00 40.22 432 LEU A N 1
ATOM 3575 C CA . LEU A 1 432 ? -11.192 19.273 25.171 1.00 40.22 432 LEU A CA 1
ATOM 3576 C C . LEU A 1 432 ? -12.567 19.810 24.736 1.00 40.22 432 LEU A C 1
ATOM 3578 O O . LEU A 1 432 ? -13.561 19.139 24.997 1.00 40.22 432 LEU A O 1
ATOM 3582 N N . GLN A 1 433 ? -12.663 20.944 24.029 1.00 40.12 433 GLN A N 1
ATOM 3583 C CA . GLN A 1 433 ? -13.946 21.376 23.446 1.00 40.12 433 GLN A CA 1
ATOM 3584 C C . GLN A 1 433 ? -14.270 20.709 22.095 1.00 40.12 433 GLN A C 1
ATOM 3586 O O . GLN A 1 433 ? -15.417 20.756 21.657 1.00 40.12 433 GLN A O 1
ATOM 3591 N N . ALA A 1 434 ? -13.305 20.045 21.443 1.00 37.41 434 ALA A N 1
ATOM 3592 C CA . ALA A 1 434 ? -13.509 19.410 20.133 1.00 37.41 434 ALA A CA 1
ATOM 3593 C C . ALA A 1 434 ? -14.060 17.972 20.205 1.00 37.41 434 ALA A C 1
ATOM 3595 O O . ALA A 1 434 ? -14.520 17.430 19.202 1.00 37.41 434 ALA A O 1
ATOM 3596 N N . THR A 1 435 ? -14.063 17.347 21.383 1.00 39.81 435 THR A N 1
ATOM 3597 C CA . THR A 1 435 ? -14.719 16.054 21.612 1.00 39.81 435 THR A CA 1
ATOM 3598 C C . THR A 1 435 ? -15.836 16.268 22.617 1.00 39.81 435 THR A C 1
ATOM 3600 O O . THR A 1 435 ? -15.543 16.543 23.775 1.00 39.81 435 THR A O 1
ATOM 3603 N N . GLY A 1 436 ? -17.095 16.182 22.182 1.00 39.31 436 GLY A N 1
ATOM 3604 C CA . GLY A 1 436 ? -18.295 16.433 22.987 1.00 39.31 436 GLY A CA 1
ATOM 3605 C C . GLY A 1 436 ? -18.448 15.535 24.222 1.00 39.31 436 GLY A C 1
ATOM 3606 O O . GLY A 1 436 ? -19.322 14.680 24.266 1.00 39.31 436 GLY A O 1
ATOM 3607 N N . CYS A 1 437 ? -17.634 15.770 25.246 1.00 33.62 437 CYS A N 1
ATOM 3608 C CA . CYS A 1 437 ? -17.785 15.256 26.598 1.00 33.62 437 CYS A CA 1
ATOM 3609 C C . CYS A 1 437 ? -18.123 16.446 27.504 1.00 33.62 437 CYS A C 1
ATOM 3611 O O . CYS A 1 437 ? -17.304 16.947 28.269 1.00 33.62 437 CYS A O 1
ATOM 3613 N N . SER A 1 438 ? -19.361 16.925 27.375 1.00 40.88 438 SER A N 1
ATOM 3614 C CA . SER A 1 438 ? -20.029 17.605 28.484 1.00 40.88 438 SER A CA 1
ATOM 3615 C C . SER A 1 438 ? -20.188 16.606 29.638 1.00 40.88 438 SER A C 1
ATOM 3617 O O . SER A 1 438 ? -20.263 15.406 29.398 1.00 40.88 438 SER A O 1
ATOM 3619 N N . THR A 1 439 ? -20.263 17.119 30.866 1.00 46.75 439 THR A N 1
ATOM 3620 C CA . THR A 1 439 ? -20.392 16.415 32.156 1.00 46.75 439 THR A CA 1
ATOM 3621 C C . THR A 1 439 ? -19.104 15.849 32.766 1.00 46.75 439 THR A C 1
ATOM 3623 O O . THR A 1 439 ? -18.891 14.644 32.784 1.00 46.75 439 THR A O 1
ATOM 3626 N N . PHE A 1 440 ? -18.297 16.716 33.384 1.00 37.09 440 PHE A N 1
ATOM 3627 C CA . PHE A 1 440 ? -17.826 16.484 34.760 1.00 37.09 440 PHE A CA 1
ATOM 3628 C C . PHE A 1 440 ? -17.313 17.800 35.362 1.00 37.09 440 PHE A C 1
ATOM 3630 O O . PHE A 1 440 ? -16.119 18.061 35.432 1.00 37.09 440 PHE A O 1
ATOM 3637 N N . ASN A 1 441 ? -18.232 18.684 35.749 1.00 36.66 441 ASN A N 1
ATOM 3638 C CA . ASN A 1 441 ? -17.885 19.813 36.609 1.00 36.66 441 ASN A CA 1
ATOM 3639 C C . ASN A 1 441 ? -19.076 20.163 37.499 1.00 36.66 441 ASN A C 1
ATOM 3641 O O . ASN A 1 441 ? -19.809 21.119 37.278 1.00 36.66 441 ASN A O 1
ATOM 3645 N N . ALA A 1 442 ? -19.289 19.321 38.501 1.00 41.38 442 ALA A N 1
ATOM 3646 C CA . ALA A 1 442 ? -20.048 19.672 39.684 1.00 41.38 442 ALA A CA 1
ATOM 3647 C C . ALA A 1 442 ? -19.514 18.807 40.818 1.00 41.38 442 ALA A C 1
ATOM 3649 O O . ALA A 1 442 ? -20.004 17.705 41.008 1.00 41.38 442 ALA A O 1
ATOM 3650 N N . HIS A 1 443 ? -18.476 19.280 41.507 1.00 40.66 443 HIS A N 1
ATOM 3651 C CA . HIS A 1 443 ? -18.263 19.097 42.950 1.00 40.66 443 HIS A CA 1
ATOM 3652 C C . HIS A 1 443 ? -16.985 19.836 43.353 1.00 40.66 443 HIS A C 1
ATOM 3654 O O . HIS A 1 443 ? -15.902 19.267 43.468 1.00 40.66 443 HIS A O 1
ATOM 3660 N N . LYS A 1 444 ? -17.123 21.148 43.558 1.00 41.38 444 LYS A N 1
ATOM 3661 C CA . LYS A 1 444 ? -16.200 21.908 44.402 1.00 41.38 444 LYS A CA 1
ATOM 3662 C C . LYS A 1 444 ? -16.925 23.088 45.046 1.00 41.38 444 LYS A C 1
ATOM 3664 O O . LYS A 1 444 ? -16.694 24.238 44.706 1.00 41.38 444 LYS A O 1
ATOM 3669 N N . GLN A 1 445 ? -17.845 22.761 45.947 1.00 39.25 445 GLN A N 1
ATOM 3670 C CA . GLN A 1 445 ? -18.303 23.628 47.032 1.00 39.25 445 GLN A CA 1
ATOM 3671 C C . GLN A 1 445 ? -19.111 22.760 47.998 1.00 39.25 445 GLN A C 1
ATOM 3673 O O . GLN A 1 445 ? -20.262 22.462 47.720 1.00 39.25 445 GLN A O 1
ATOM 3678 N N . VAL A 1 446 ? -18.441 22.255 49.035 1.00 37.03 446 VAL A N 1
ATOM 3679 C CA . VAL A 1 446 ? -18.858 22.142 50.447 1.00 37.03 446 VAL A CA 1
ATOM 3680 C C . VAL A 1 446 ? -17.729 21.372 51.138 1.00 37.03 446 VAL A C 1
ATOM 3682 O O . VAL A 1 446 ? -17.639 20.153 51.013 1.00 37.03 446 VAL A O 1
ATOM 3685 N N . MET A 1 447 ? -16.835 22.128 51.770 1.00 34.69 447 MET A N 1
ATOM 3686 C CA . MET A 1 447 ? -16.108 21.875 53.023 1.00 34.69 447 MET A CA 1
ATOM 3687 C C . MET A 1 447 ? -15.261 23.118 53.270 1.00 34.69 447 MET A C 1
ATOM 3689 O O . MET A 1 447 ? -14.420 23.427 52.392 1.00 34.69 447 MET A O 1
#

Organism: Oryzias melastigma (NCBI:txid30732)